Protein AF-A0AAE0AKY2-F1 (afdb_monomer_lite)

Organism: NCBI:txid43782

Sequence (396 aa):
MELRIKRWLISNRRGSVAIKDLEDRLVAVDKKLDKEGWLDSLRQDRQKIISELWTALRVEEHSWKQKSRVRWLVDSDRNTKKFHSVANGRQRTNFLGDLSFNASGLRINFYKSCVVKVSKRIRDREVNWAVAFRCVEASLPITYLGLPLGGRRCSKIFWKELVSRLENRLAPWKRIFLNKGGRLILIKSMMSSIPTYYMSNFQIPVGVAQKIESLQSGFLWGDGCEKRKVHPIKWATNKSLLAKSVWRFGNEDSTLWEMVICAKYGIPMKSYAGTGNVQLQLPFFFVKAVNRLFEVGMDSAQILGEGLHVVVGSGDRASFWNDLKVDSTPLKVVFPRIFVLAVKKTGPVQDFGRWTGSNWEWEVPLRRQLFDWEIQQWKSFQDCLDCIKIQGTIFD

Structure (mmCIF, N/CA/C/O backbone):
data_AF-A0AAE0AKY2-F1
#
_entry.id   AF-A0AAE0AKY2-F1
#
loop_
_atom_site.group_PDB
_atom_site.id
_atom_site.type_symbol
_atom_site.label_atom_id
_atom_site.label_alt_id
_atom_site.label_comp_id
_atom_site.label_asym_id
_atom_site.label_entity_id
_atom_site.label_seq_id
_atom_site.pdbx_PDB_ins_code
_atom_site.Cartn_x
_atom_site.Cartn_y
_atom_site.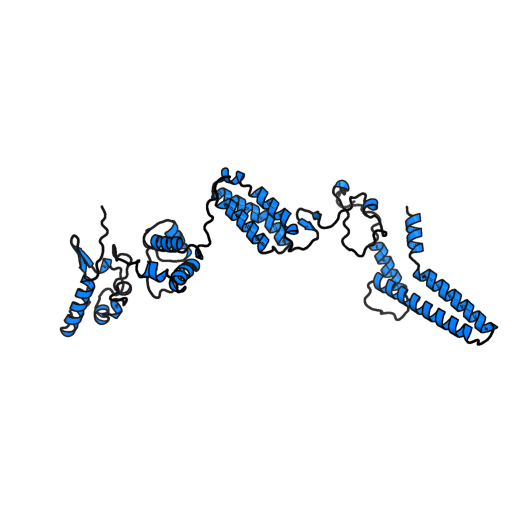Cartn_z
_atom_site.occupancy
_atom_site.B_iso_or_equiv
_atom_site.auth_seq_id
_atom_site.auth_comp_id
_atom_site.auth_asym_id
_atom_site.auth_atom_id
_atom_site.pdbx_PDB_model_num
ATOM 1 N N . MET A 1 1 ? 36.963 12.235 -46.422 1.00 35.62 1 MET A N 1
ATOM 2 C CA . MET A 1 1 ? 36.150 11.264 -45.643 1.00 35.62 1 MET A CA 1
ATOM 3 C C . MET A 1 1 ? 35.302 10.377 -46.560 1.00 35.62 1 MET A C 1
ATOM 5 O O . MET A 1 1 ? 35.342 9.160 -46.428 1.00 35.62 1 MET A O 1
ATOM 9 N N . GLU A 1 2 ? 34.652 10.968 -47.565 1.00 30.52 2 GLU A N 1
ATOM 10 C CA . GLU A 1 2 ? 33.839 10.291 -48.590 1.00 30.52 2 GLU A CA 1
ATOM 11 C C . GLU A 1 2 ? 34.562 9.147 -49.337 1.00 30.52 2 GLU A C 1
ATOM 13 O O . GLU A 1 2 ? 34.011 8.063 -49.521 1.00 30.52 2 GLU A O 1
ATOM 18 N N . LEU A 1 3 ? 35.839 9.339 -49.695 1.00 36.75 3 LEU A N 1
ATOM 19 C CA . LEU A 1 3 ? 36.629 8.353 -50.448 1.00 36.75 3 LEU A CA 1
ATOM 20 C C . LEU A 1 3 ? 36.975 7.084 -49.647 1.00 36.75 3 LEU A C 1
ATOM 22 O O . LEU A 1 3 ? 37.064 6.002 -50.225 1.00 36.75 3 LEU A O 1
ATOM 26 N N . ARG A 1 4 ? 37.141 7.179 -48.318 1.00 36.47 4 ARG A N 1
ATOM 27 C CA . ARG A 1 4 ? 37.442 6.011 -47.461 1.00 36.47 4 ARG A CA 1
ATOM 28 C C . ARG A 1 4 ? 36.192 5.176 -47.192 1.00 36.47 4 ARG A C 1
ATOM 30 O O . ARG A 1 4 ? 36.279 3.954 -47.181 1.00 36.47 4 ARG A O 1
ATOM 37 N N . ILE A 1 5 ? 35.035 5.826 -47.064 1.00 36.06 5 ILE A N 1
ATOM 38 C CA . ILE A 1 5 ? 33.728 5.169 -46.920 1.00 36.06 5 ILE A CA 1
ATOM 39 C C . ILE A 1 5 ? 33.343 4.481 -48.237 1.00 36.06 5 ILE A C 1
ATOM 41 O O . ILE A 1 5 ? 32.955 3.316 -48.210 1.00 36.06 5 ILE A O 1
ATOM 45 N N . LYS A 1 6 ? 33.548 5.140 -49.393 1.00 39.22 6 LYS A N 1
ATOM 46 C CA . LYS A 1 6 ? 33.361 4.524 -50.721 1.00 39.22 6 LYS A CA 1
ATOM 47 C C . LYS A 1 6 ? 34.271 3.302 -50.911 1.00 39.22 6 LYS A C 1
ATOM 49 O O . LYS A 1 6 ? 33.770 2.245 -51.280 1.00 39.22 6 LYS A O 1
ATOM 54 N N . ARG A 1 7 ? 35.568 3.390 -50.571 1.00 37.75 7 ARG A N 1
ATOM 55 C CA . ARG A 1 7 ? 36.494 2.234 -50.621 1.00 37.75 7 ARG A CA 1
ATOM 56 C C . ARG A 1 7 ? 36.077 1.091 -49.694 1.00 37.75 7 ARG A C 1
ATOM 58 O O . ARG A 1 7 ? 36.122 -0.060 -50.113 1.00 37.75 7 ARG A O 1
ATOM 65 N N . TRP A 1 8 ? 35.636 1.390 -48.471 1.00 41.56 8 TRP A N 1
ATOM 66 C CA . TRP A 1 8 ? 35.174 0.368 -47.527 1.00 41.56 8 TRP A CA 1
ATOM 67 C C . TRP A 1 8 ? 33.917 -0.352 -48.038 1.00 41.56 8 TRP A C 1
ATOM 69 O O . TRP A 1 8 ? 33.875 -1.581 -48.047 1.00 41.56 8 TRP A O 1
ATOM 79 N N . LEU A 1 9 ? 32.939 0.391 -48.567 1.00 42.28 9 LEU A N 1
ATOM 80 C CA . LEU A 1 9 ? 31.719 -0.174 -49.154 1.00 42.28 9 LEU A CA 1
ATOM 81 C C . LEU A 1 9 ? 32.006 -1.045 -50.384 1.00 42.28 9 LEU A C 1
ATOM 83 O O . LEU A 1 9 ? 31.387 -2.094 -50.536 1.00 42.28 9 LEU A O 1
ATOM 87 N N . ILE A 1 10 ? 32.955 -0.638 -51.232 1.00 46.75 10 ILE A N 1
ATOM 88 C CA . ILE A 1 10 ? 33.422 -1.427 -52.382 1.00 46.75 10 ILE A CA 1
ATOM 89 C C . ILE A 1 10 ? 34.098 -2.717 -51.895 1.00 46.75 10 ILE A C 1
ATOM 91 O O . ILE A 1 10 ? 33.780 -3.797 -52.382 1.00 46.75 10 ILE A O 1
ATOM 95 N N . SER A 1 11 ? 34.942 -2.634 -50.862 1.00 40.38 11 SER A N 1
ATOM 96 C CA . SER A 1 11 ? 35.649 -3.793 -50.297 1.00 40.38 11 SER A CA 1
ATOM 97 C C . SER A 1 11 ? 34.751 -4.788 -49.545 1.00 40.38 11 SER A C 1
ATOM 99 O O . SER A 1 11 ? 35.146 -5.939 -49.361 1.00 40.38 11 SER A O 1
ATOM 101 N N . ASN A 1 12 ? 33.548 -4.360 -49.135 1.00 44.22 12 ASN A N 1
ATOM 102 C CA . ASN A 1 12 ? 32.533 -5.181 -48.466 1.00 44.22 12 ASN A CA 1
ATOM 103 C C . ASN A 1 12 ? 31.443 -5.713 -49.427 1.00 44.22 12 ASN A C 1
ATOM 105 O O . ASN A 1 12 ? 30.582 -6.479 -48.995 1.00 44.22 12 ASN A O 1
ATOM 109 N N . ARG A 1 13 ? 31.490 -5.390 -50.733 1.00 51.28 13 ARG A N 1
ATOM 110 C CA . ARG A 1 13 ? 30.703 -6.055 -51.800 1.00 51.28 13 ARG A CA 1
ATOM 111 C C . ARG A 1 13 ? 31.338 -7.387 -52.239 1.00 51.28 13 ARG A C 1
ATOM 113 O O . ARG A 1 13 ? 31.348 -7.718 -53.420 1.00 51.28 13 ARG A O 1
ATOM 120 N N . ARG A 1 14 ? 31.900 -8.162 -51.305 1.00 49.19 14 ARG A N 1
ATOM 121 C CA . ARG A 1 14 ? 32.676 -9.373 -51.639 1.00 49.19 14 ARG A CA 1
ATOM 122 C C . ARG A 1 14 ? 31.870 -10.471 -52.344 1.00 49.19 14 ARG A C 1
ATOM 124 O O . ARG A 1 14 ? 32.483 -11.285 -53.015 1.00 49.19 14 ARG A O 1
ATOM 131 N N . GLY A 1 15 ? 30.537 -10.474 -52.234 1.00 56.72 15 GLY A N 1
ATOM 132 C CA . GLY A 1 15 ? 29.675 -11.457 -52.908 1.00 56.72 15 GLY A CA 1
ATOM 133 C C . GLY A 1 15 ? 29.788 -11.392 -54.433 1.00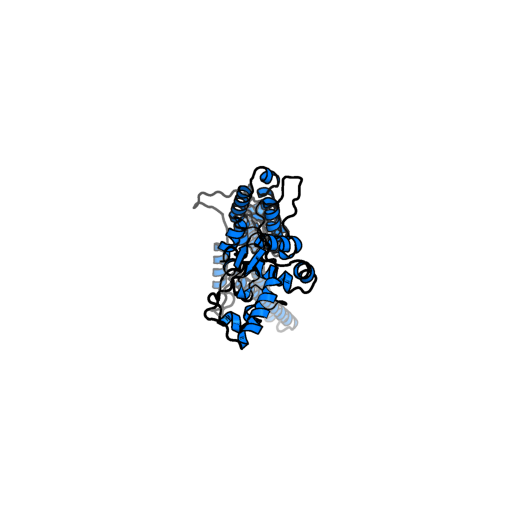 56.72 15 GLY A C 1
ATOM 134 O O . GLY A 1 15 ? 30.240 -12.343 -55.055 1.00 56.72 15 GLY A O 1
ATOM 135 N N . SER A 1 16 ? 29.480 -10.235 -55.021 1.00 60.84 16 SER A N 1
ATOM 136 C CA . SER A 1 16 ? 29.439 -10.063 -56.481 1.00 60.84 16 SER A CA 1
ATOM 137 C C . SER A 1 16 ? 30.802 -10.221 -57.176 1.00 60.84 16 SER A C 1
ATOM 139 O O . SER A 1 16 ? 30.850 -10.713 -58.297 1.00 60.84 16 SER A O 1
ATOM 141 N N . VAL A 1 17 ? 31.913 -9.853 -56.522 1.00 65.12 17 VAL A N 1
ATOM 142 C CA . VAL A 1 17 ? 33.264 -10.028 -57.098 1.00 65.12 17 VAL A CA 1
ATOM 143 C C . VAL A 1 17 ? 33.689 -11.500 -57.084 1.00 65.12 17 VAL A C 1
ATOM 145 O O . VAL A 1 17 ? 34.243 -11.971 -58.069 1.00 65.12 17 VAL A O 1
ATOM 148 N N . ALA A 1 18 ? 33.395 -12.233 -56.004 1.00 70.88 18 ALA A N 1
ATOM 149 C CA . ALA A 1 18 ? 33.703 -13.660 -55.909 1.00 70.88 18 ALA A CA 1
ATOM 150 C C . ALA A 1 18 ? 32.833 -14.513 -56.848 1.00 70.88 18 ALA A C 1
ATOM 152 O O . ALA A 1 18 ? 33.316 -15.487 -57.408 1.00 70.88 18 ALA A O 1
ATOM 153 N N . ILE A 1 19 ? 31.566 -14.134 -57.053 1.00 78.94 19 ILE A N 1
ATOM 154 C CA . ILE A 1 19 ? 30.672 -14.797 -58.015 1.00 78.94 19 ILE A CA 1
ATOM 155 C C . ILE A 1 19 ? 31.187 -14.606 -59.442 1.00 78.94 19 ILE A C 1
ATOM 157 O O . ILE A 1 19 ? 31.292 -15.582 -60.174 1.00 78.94 19 ILE A O 1
ATOM 161 N N . LYS A 1 20 ? 31.591 -13.382 -59.803 1.00 81.19 20 LYS A N 1
ATOM 162 C CA . LYS A 1 20 ? 32.143 -13.093 -61.129 1.00 81.19 20 LYS A CA 1
ATOM 163 C C . LYS A 1 20 ? 33.451 -13.848 -61.402 1.00 81.19 20 LYS A C 1
ATOM 165 O O . LYS A 1 20 ? 33.611 -14.407 -62.476 1.00 81.19 20 LYS A O 1
ATOM 170 N N . ASP A 1 21 ? 34.341 -13.936 -60.412 1.00 84.44 21 ASP A N 1
ATOM 171 C CA . ASP A 1 21 ? 35.564 -14.752 -60.507 1.00 84.44 21 ASP A CA 1
ATOM 172 C C . ASP A 1 21 ? 35.253 -16.246 -60.728 1.00 84.44 21 ASP A C 1
ATOM 174 O O . ASP A 1 21 ? 35.879 -16.903 -61.559 1.00 84.44 21 ASP A O 1
ATOM 178 N N . LEU A 1 22 ? 34.245 -16.788 -60.034 1.00 85.88 22 LEU A N 1
ATOM 179 C CA . LEU A 1 22 ? 33.801 -18.174 -60.215 1.00 85.88 22 LEU A CA 1
ATOM 180 C C . LEU A 1 22 ? 33.142 -18.413 -61.585 1.00 85.88 22 LEU A C 1
ATOM 182 O O . LEU A 1 22 ? 33.366 -19.466 -62.180 1.00 85.88 22 LEU A O 1
ATOM 186 N N . GLU A 1 23 ? 32.375 -17.451 -62.104 1.00 88.00 23 GLU A N 1
ATOM 187 C CA . GLU A 1 23 ? 31.813 -17.484 -63.464 1.00 88.00 23 GLU A CA 1
ATOM 188 C C . GLU A 1 23 ? 32.920 -17.464 -64.527 1.00 88.00 23 GLU A C 1
ATOM 190 O O . GLU A 1 23 ? 32.924 -18.303 -65.429 1.00 88.00 23 GLU A O 1
ATOM 195 N N . ASP A 1 24 ? 33.901 -16.569 -64.387 1.00 90.12 24 ASP A N 1
ATOM 196 C CA . ASP A 1 24 ? 35.037 -16.461 -65.306 1.00 90.12 24 ASP A CA 1
ATOM 197 C C . ASP A 1 24 ? 35.876 -17.756 -65.306 1.00 90.12 24 ASP A C 1
ATOM 199 O O . ASP A 1 24 ? 36.286 -18.252 -66.363 1.00 90.12 24 ASP A O 1
ATOM 203 N N . ARG A 1 25 ? 36.075 -18.367 -64.129 1.00 89.19 25 ARG A N 1
ATOM 204 C CA . ARG A 1 25 ? 36.740 -19.673 -63.983 1.00 89.19 25 ARG A CA 1
ATOM 205 C C . ARG A 1 25 ? 35.939 -20.812 -64.611 1.00 89.19 25 ARG A C 1
ATOM 207 O O . ARG A 1 25 ? 36.544 -21.689 -65.225 1.00 89.19 25 ARG A O 1
ATOM 214 N N . LEU A 1 26 ? 34.611 -20.803 -64.492 1.00 89.94 26 LEU A N 1
ATOM 215 C CA . LEU A 1 26 ? 33.745 -21.802 -65.122 1.00 89.94 26 LEU A CA 1
ATOM 216 C C . LEU A 1 26 ? 33.853 -21.735 -66.652 1.00 89.94 26 LEU A C 1
ATOM 218 O O . LEU A 1 26 ? 34.103 -22.755 -67.289 1.00 89.94 26 LEU A O 1
ATOM 222 N N . VAL A 1 27 ? 33.783 -20.529 -67.225 1.00 91.00 27 VAL A N 1
ATOM 223 C CA . VAL A 1 27 ? 33.948 -20.299 -68.671 1.00 91.00 27 VAL A CA 1
ATOM 224 C C . VAL A 1 27 ? 35.323 -20.761 -69.160 1.00 91.00 27 VAL A C 1
ATOM 226 O O . VAL A 1 27 ? 35.445 -21.312 -70.254 1.00 91.00 27 VAL A O 1
ATOM 229 N N . ALA A 1 28 ? 36.375 -20.547 -68.368 1.00 89.50 28 ALA A N 1
ATOM 230 C CA . ALA A 1 28 ? 37.716 -21.007 -68.714 1.00 89.50 28 ALA A CA 1
ATOM 231 C C . ALA A 1 28 ? 37.823 -22.541 -68.746 1.00 89.50 28 ALA A C 1
ATOM 233 O O . ALA A 1 28 ? 38.512 -23.076 -69.615 1.00 89.50 28 ALA A O 1
ATOM 234 N N . VAL A 1 29 ? 37.151 -23.246 -67.830 1.00 87.94 29 VAL A N 1
ATOM 235 C CA . VAL A 1 29 ? 37.118 -24.718 -67.799 1.00 87.94 29 VAL A CA 1
ATOM 236 C C . VAL A 1 29 ? 36.253 -25.283 -68.926 1.00 87.94 29 VAL A C 1
ATOM 238 O O . VAL A 1 29 ? 36.683 -26.225 -69.587 1.00 87.94 29 VAL A O 1
ATOM 241 N N . ASP A 1 30 ? 35.102 -24.674 -69.219 1.00 86.50 30 ASP A N 1
ATOM 242 C CA . ASP A 1 30 ? 34.243 -25.075 -70.343 1.00 86.50 30 ASP A CA 1
ATOM 243 C C . ASP A 1 30 ? 34.987 -24.944 -71.685 1.00 86.50 30 ASP A C 1
ATOM 245 O O . ASP A 1 30 ? 35.032 -25.887 -72.470 1.00 86.50 30 ASP A O 1
ATOM 249 N N . LYS A 1 31 ? 35.723 -23.843 -71.894 1.00 88.62 31 LYS A N 1
ATOM 250 C CA . LYS A 1 31 ? 36.578 -23.666 -73.084 1.00 88.62 31 LYS A CA 1
ATOM 251 C C . LYS A 1 31 ? 37.710 -24.690 -73.198 1.00 88.62 31 LYS A C 1
ATOM 253 O O . LYS A 1 31 ? 38.197 -24.923 -74.303 1.00 88.62 31 LYS A O 1
ATOM 258 N N . LYS A 1 32 ? 38.197 -25.235 -72.079 1.00 86.00 32 LYS A N 1
ATOM 259 C CA . LYS A 1 32 ? 39.206 -26.308 -72.085 1.00 86.00 32 LYS A CA 1
ATOM 260 C C . LYS A 1 32 ? 38.573 -27.650 -72.432 1.00 86.00 32 LYS A C 1
ATOM 262 O O . LYS A 1 32 ? 39.138 -28.368 -73.248 1.00 86.00 32 LYS A O 1
ATOM 267 N N . LEU A 1 33 ? 37.387 -27.942 -71.894 1.00 82.50 33 LEU A N 1
ATOM 268 C CA . LEU A 1 33 ? 36.606 -29.134 -72.242 1.00 82.50 33 LEU A CA 1
ATOM 269 C C . LEU A 1 33 ? 36.275 -29.189 -73.739 1.00 82.50 33 LEU A C 1
ATOM 271 O O . LEU A 1 33 ? 36.423 -30.245 -74.349 1.00 82.50 33 LEU A O 1
ATOM 275 N N . ASP A 1 34 ? 35.922 -28.051 -74.343 1.00 82.69 34 ASP A N 1
ATOM 276 C CA . ASP A 1 34 ? 35.645 -27.962 -75.784 1.00 82.69 34 ASP A CA 1
ATOM 277 C C . ASP A 1 34 ? 36.882 -28.253 -76.658 1.00 82.69 34 ASP A C 1
ATOM 279 O O . ASP A 1 34 ? 36.743 -28.677 -77.804 1.00 82.69 34 ASP A O 1
ATOM 283 N N . LYS A 1 35 ? 38.098 -28.024 -76.137 1.00 83.81 35 LYS A N 1
ATOM 284 C CA . LYS A 1 35 ? 39.366 -28.193 -76.873 1.00 83.81 35 LYS A CA 1
ATOM 285 C C . LYS A 1 35 ? 40.041 -29.543 -76.643 1.00 83.81 35 LYS A C 1
ATOM 287 O O . LYS A 1 35 ? 40.557 -30.130 -77.586 1.00 83.81 35 LYS A O 1
ATOM 292 N N . GLU A 1 36 ? 40.098 -29.994 -75.394 1.00 79.75 36 GLU A N 1
ATOM 293 C CA . GLU A 1 36 ? 40.864 -31.174 -74.960 1.00 79.75 36 GLU A CA 1
ATOM 294 C C . GLU A 1 36 ? 39.986 -32.433 -74.856 1.00 79.75 36 GLU A C 1
ATOM 296 O O . GLU A 1 36 ? 40.494 -33.539 -74.674 1.00 79.75 36 GLU A O 1
ATOM 301 N N . GLY A 1 37 ? 38.667 -32.285 -75.013 1.00 71.25 37 GLY A N 1
ATOM 302 C CA . GLY A 1 37 ? 37.711 -33.378 -74.913 1.00 71.25 37 GLY A CA 1
ATOM 303 C C . GLY A 1 37 ? 37.439 -33.810 -73.470 1.00 71.25 37 GLY A C 1
ATOM 304 O O . GLY A 1 37 ? 37.811 -33.164 -72.490 1.00 71.25 37 GLY A O 1
ATOM 305 N N . TRP A 1 38 ? 36.713 -34.917 -73.330 1.00 65.81 38 TRP A N 1
ATOM 306 C CA . TRP A 1 38 ? 36.132 -35.352 -72.061 1.00 65.81 38 TRP A CA 1
ATOM 307 C C . TRP A 1 38 ? 37.152 -36.031 -71.121 1.00 65.81 38 TRP A C 1
ATOM 309 O O . TRP A 1 38 ? 37.115 -37.246 -70.946 1.00 65.81 38 TRP A O 1
ATOM 319 N N . LEU A 1 39 ? 38.016 -35.249 -70.462 1.00 80.62 39 LEU A N 1
ATOM 320 C CA . LEU A 1 39 ? 38.848 -35.718 -69.341 1.00 80.62 39 LEU A CA 1
ATOM 321 C C . LEU A 1 39 ? 38.103 -35.671 -67.995 1.00 80.62 39 LEU A C 1
ATOM 323 O O . LEU A 1 39 ? 37.476 -34.668 -67.647 1.00 80.62 39 LEU A O 1
ATOM 327 N N . ASP A 1 40 ? 38.243 -36.726 -67.185 1.00 78.12 40 ASP A N 1
ATOM 328 C CA . ASP A 1 40 ? 37.584 -36.840 -65.874 1.00 78.12 40 ASP A CA 1
ATOM 329 C C . ASP A 1 40 ? 38.059 -35.802 -64.843 1.00 78.12 40 ASP A C 1
ATOM 331 O O . ASP A 1 40 ? 37.266 -35.352 -64.014 1.00 78.12 40 ASP A O 1
ATOM 335 N N . SER A 1 41 ? 39.315 -35.352 -64.918 1.00 80.81 41 SER A N 1
ATOM 336 C CA . SER A 1 41 ? 39.847 -34.292 -64.048 1.00 80.81 41 SER A CA 1
ATOM 337 C C . SER A 1 41 ? 39.146 -32.948 -64.282 1.00 80.81 41 SER A C 1
ATOM 339 O O . SER A 1 41 ? 38.691 -32.308 -63.335 1.00 80.81 41 SER A O 1
ATOM 341 N N . LEU A 1 42 ? 38.959 -32.559 -65.548 1.00 81.38 42 LEU A N 1
ATOM 342 C CA . LEU A 1 42 ? 38.259 -31.326 -65.920 1.00 81.38 42 LEU A CA 1
ATOM 343 C C . LEU A 1 42 ? 36.774 -31.367 -65.527 1.00 81.38 42 LEU A C 1
ATOM 345 O O . LEU A 1 42 ? 36.212 -30.342 -65.138 1.00 81.38 42 LEU A O 1
ATOM 349 N N . ARG A 1 43 ? 36.137 -32.549 -65.558 1.00 80.38 43 ARG A N 1
ATOM 350 C CA . ARG A 1 43 ? 34.761 -32.735 -65.057 1.00 80.38 43 ARG A CA 1
ATOM 351 C C . ARG A 1 43 ? 34.668 -32.488 -63.553 1.00 80.38 43 ARG A C 1
ATOM 353 O O . ARG A 1 43 ? 33.738 -31.816 -63.106 1.00 80.38 43 ARG A O 1
ATOM 360 N N . GLN A 1 44 ? 35.613 -33.022 -62.780 1.00 85.56 44 GLN A N 1
ATOM 361 C CA . GLN A 1 44 ? 35.651 -32.839 -61.327 1.00 85.56 44 GLN A CA 1
ATOM 362 C C . GLN A 1 44 ? 35.871 -31.367 -60.958 1.00 85.56 44 GLN A C 1
ATOM 364 O O . GLN A 1 44 ? 35.149 -30.836 -60.110 1.00 85.56 44 GLN A O 1
ATOM 369 N N . ASP A 1 45 ? 36.780 -30.681 -61.653 1.00 85.94 45 ASP A N 1
ATOM 370 C CA . ASP A 1 45 ? 37.027 -29.250 -61.458 1.00 85.94 45 ASP A CA 1
ATOM 371 C C . ASP A 1 45 ? 35.805 -28.400 -61.818 1.00 85.94 45 ASP A C 1
ATOM 373 O O . ASP A 1 45 ? 35.399 -27.529 -61.043 1.00 85.94 45 ASP A O 1
ATOM 377 N N . ARG A 1 46 ? 35.151 -28.696 -62.947 1.00 88.12 46 ARG A N 1
ATOM 378 C CA . ARG A 1 46 ? 33.902 -28.039 -63.348 1.00 88.12 46 ARG A CA 1
ATOM 379 C C . ARG A 1 46 ? 32.810 -28.225 -62.297 1.00 88.12 46 ARG A C 1
ATOM 381 O O . ARG A 1 46 ? 32.162 -27.257 -61.902 1.00 88.12 46 ARG A O 1
ATOM 388 N N . GLN A 1 47 ? 32.619 -29.451 -61.810 1.00 87.75 47 GLN A N 1
ATOM 389 C CA . GLN A 1 47 ? 31.602 -29.760 -60.804 1.00 87.75 47 GLN A CA 1
ATOM 390 C C . GLN A 1 47 ? 31.868 -29.022 -59.487 1.00 87.75 47 GLN A C 1
ATOM 392 O O . GLN A 1 47 ? 30.938 -28.506 -58.859 1.00 87.75 47 GLN A O 1
ATOM 397 N N . LYS A 1 48 ? 33.141 -28.917 -59.097 1.00 89.50 48 LYS A N 1
ATOM 398 C CA . LYS A 1 48 ? 33.565 -28.172 -57.915 1.00 89.50 48 LYS A CA 1
ATOM 399 C C . LYS A 1 48 ? 33.270 -26.679 -58.062 1.00 89.50 48 LYS A C 1
ATOM 401 O O . LYS A 1 48 ? 32.598 -26.123 -57.195 1.00 89.50 48 LYS A O 1
ATOM 406 N N . ILE A 1 49 ? 33.660 -26.057 -59.176 1.00 88.25 49 ILE A N 1
ATOM 407 C CA . ILE A 1 49 ? 33.389 -24.634 -59.447 1.00 88.25 49 ILE A CA 1
ATOM 408 C C . ILE A 1 49 ? 31.883 -24.353 -59.468 1.00 88.25 49 ILE A C 1
ATOM 410 O O . ILE A 1 49 ? 31.431 -23.392 -58.849 1.00 88.25 49 ILE A O 1
ATOM 414 N N . ILE A 1 50 ? 31.086 -25.215 -60.105 1.00 87.75 50 ILE A N 1
ATOM 415 C CA . ILE A 1 50 ? 29.622 -25.093 -60.116 1.00 87.75 50 ILE A CA 1
ATOM 416 C C . ILE A 1 50 ? 29.070 -25.138 -58.686 1.00 87.75 50 ILE A C 1
ATOM 418 O O . ILE A 1 50 ? 28.245 -24.302 -58.321 1.00 87.75 50 ILE A O 1
ATOM 422 N N . SER A 1 51 ? 29.532 -26.068 -57.846 1.00 85.56 51 SER A N 1
ATOM 423 C CA . SER A 1 51 ? 29.082 -26.154 -56.450 1.00 85.56 51 SER A CA 1
ATOM 424 C C . SER A 1 51 ? 29.445 -24.908 -55.623 1.00 85.56 51 SER A C 1
ATOM 426 O O . SER A 1 51 ? 28.616 -24.395 -54.864 1.00 85.56 51 SER A O 1
ATOM 428 N N . GLU A 1 52 ? 30.647 -24.361 -55.819 1.00 83.12 52 GLU A N 1
ATOM 429 C CA . GLU A 1 52 ? 31.111 -23.121 -55.188 1.00 83.12 52 GLU A CA 1
ATOM 430 C C . GLU A 1 52 ? 30.286 -21.916 -55.670 1.00 83.12 52 GLU A C 1
ATOM 432 O O . GLU A 1 52 ? 29.873 -21.078 -54.867 1.00 83.12 52 GLU A O 1
ATOM 437 N N . LEU A 1 53 ? 29.938 -21.874 -56.956 1.00 84.44 53 LEU A N 1
ATOM 438 C CA . LEU A 1 53 ? 29.100 -20.829 -57.537 1.00 84.44 53 LEU A CA 1
ATOM 439 C C . LEU A 1 53 ? 27.669 -20.869 -56.976 1.00 84.44 53 LEU A C 1
ATOM 441 O O . LEU A 1 53 ? 27.149 -19.843 -56.537 1.00 84.44 53 LEU A O 1
ATOM 445 N N . TRP A 1 54 ? 27.041 -22.050 -56.906 1.00 80.94 54 TRP A N 1
ATOM 446 C CA . TRP A 1 54 ? 25.700 -22.206 -56.324 1.00 80.94 54 TRP A CA 1
ATOM 447 C C . TRP A 1 54 ? 25.643 -21.777 -54.858 1.00 80.94 54 TRP A C 1
ATOM 449 O O . TRP A 1 54 ? 24.669 -21.151 -54.429 1.00 80.94 54 TRP A O 1
ATOM 459 N N . THR A 1 55 ? 26.672 -22.109 -54.076 1.00 78.12 55 THR A N 1
ATOM 460 C CA . THR A 1 55 ? 26.738 -21.713 -52.663 1.00 78.12 55 THR A CA 1
ATOM 461 C C . THR A 1 55 ? 26.935 -20.204 -52.517 1.00 78.12 55 THR A C 1
ATOM 463 O O . THR A 1 55 ? 26.215 -19.581 -51.732 1.00 78.12 55 THR A O 1
ATOM 466 N N . ALA A 1 56 ? 27.815 -19.593 -53.315 1.00 77.75 56 ALA A N 1
ATOM 467 C CA . ALA A 1 56 ? 28.033 -18.147 -53.326 1.00 77.75 56 ALA A CA 1
ATOM 468 C C . ALA A 1 56 ? 26.765 -17.366 -53.725 1.00 77.75 56 ALA A C 1
ATOM 470 O O . ALA A 1 56 ? 26.363 -16.439 -53.012 1.00 77.75 56 ALA A O 1
ATOM 471 N N . LEU A 1 57 ? 26.081 -17.790 -54.794 1.00 75.50 57 LEU A N 1
ATOM 472 C CA . LEU A 1 57 ? 24.820 -17.196 -55.255 1.00 75.50 57 LEU A CA 1
ATOM 473 C C . LEU A 1 57 ? 23.715 -17.299 -54.195 1.00 75.50 57 LEU A C 1
ATOM 475 O O . LEU A 1 57 ? 23.016 -16.321 -53.927 1.00 75.50 57 LEU A O 1
ATOM 479 N N . ARG A 1 58 ? 23.586 -18.451 -53.523 1.00 72.75 58 ARG A N 1
ATOM 480 C CA . ARG A 1 58 ? 22.582 -18.661 -52.465 1.00 72.75 58 ARG A CA 1
ATOM 481 C C . ARG A 1 58 ? 22.835 -17.780 -51.236 1.00 72.75 58 ARG A C 1
ATOM 483 O O . ARG A 1 58 ? 21.888 -17.281 -50.624 1.00 72.75 58 ARG A O 1
ATOM 490 N N . VAL A 1 59 ? 24.098 -17.568 -50.862 1.00 70.31 59 VAL A N 1
ATOM 491 C CA . VAL A 1 59 ? 24.469 -16.659 -49.763 1.00 70.31 59 VAL A CA 1
ATOM 492 C C . VAL A 1 59 ? 24.136 -15.209 -50.118 1.00 70.31 59 VAL A C 1
ATOM 494 O O . VAL A 1 59 ? 23.601 -14.474 -49.279 1.00 70.31 59 VAL A O 1
ATOM 497 N N . GLU A 1 60 ? 24.410 -14.792 -51.354 1.00 72.75 60 GLU A N 1
ATOM 498 C CA . GLU A 1 60 ? 24.068 -13.451 -51.826 1.00 72.75 60 GLU A CA 1
ATOM 499 C C . GLU A 1 60 ? 22.548 -13.233 -51.853 1.00 72.75 60 GLU A C 1
ATOM 501 O O . GLU A 1 60 ? 22.058 -12.237 -51.311 1.00 72.75 60 GLU A O 1
ATOM 506 N N . GLU A 1 61 ? 21.789 -14.202 -52.363 1.00 70.00 61 GLU A N 1
ATOM 507 C CA . GLU A 1 61 ? 20.324 -14.186 -52.366 1.00 70.00 61 GLU A CA 1
ATOM 508 C C . GLU A 1 61 ? 19.753 -14.044 -50.944 1.00 70.00 61 GLU A C 1
ATOM 510 O O . GLU A 1 61 ? 18.926 -13.165 -50.672 1.00 70.00 61 GLU A O 1
ATOM 515 N N . HIS A 1 62 ? 20.245 -14.844 -49.992 1.00 66.50 62 HIS A N 1
ATOM 516 C CA . HIS A 1 62 ? 19.854 -14.732 -48.586 1.00 66.50 62 HIS A CA 1
ATOM 517 C C . HIS A 1 62 ? 20.170 -13.352 -47.997 1.00 66.50 62 HIS A C 1
ATOM 519 O O . HIS A 1 62 ? 19.357 -12.805 -47.242 1.00 66.50 62 HIS A O 1
ATOM 525 N N . SER A 1 63 ? 21.314 -12.760 -48.355 1.00 68.50 63 SER A N 1
ATOM 526 C CA . SER A 1 63 ? 21.686 -11.407 -47.931 1.00 68.50 63 SER A CA 1
ATOM 527 C C . SER A 1 63 ? 20.686 -10.363 -48.441 1.00 68.50 63 SER A C 1
ATOM 529 O O . SER A 1 63 ? 20.232 -9.510 -47.672 1.00 68.50 63 SER A O 1
ATOM 531 N N . TRP A 1 64 ? 20.293 -10.437 -49.716 1.00 65.69 64 TRP A N 1
ATOM 532 C CA . TRP A 1 64 ? 19.329 -9.510 -50.321 1.00 65.69 64 TRP A CA 1
ATOM 533 C C . TRP A 1 64 ? 17.908 -9.692 -49.783 1.00 65.69 64 TRP A C 1
ATOM 535 O O . TRP A 1 64 ? 17.217 -8.704 -49.505 1.00 65.69 64 TRP A O 1
ATOM 545 N N . LYS A 1 65 ? 17.488 -10.933 -49.522 1.00 66.81 65 LYS A N 1
ATOM 546 C CA . LYS A 1 65 ? 16.220 -11.237 -48.844 1.00 66.81 65 LYS A CA 1
ATOM 547 C C . LYS A 1 65 ? 16.174 -10.637 -47.436 1.00 66.81 65 LYS A C 1
ATOM 549 O O . LYS A 1 65 ? 15.201 -9.975 -47.071 1.00 66.81 65 LYS A O 1
ATOM 554 N N . GLN A 1 66 ? 17.243 -10.795 -46.653 1.00 66.19 66 GLN A N 1
ATOM 555 C CA . GLN A 1 66 ? 17.333 -10.200 -45.316 1.00 66.19 66 GLN A CA 1
ATOM 556 C C . GLN A 1 66 ? 17.292 -8.666 -45.361 1.00 66.19 66 GLN A C 1
ATOM 558 O O . GLN A 1 66 ? 16.549 -8.051 -44.594 1.00 66.19 66 GLN A O 1
ATOM 563 N N . LYS A 1 67 ? 18.042 -8.039 -46.276 1.00 66.88 67 LYS A N 1
ATOM 564 C CA . LYS A 1 67 ? 18.106 -6.572 -46.418 1.00 66.88 67 LYS A CA 1
ATOM 565 C C . LYS A 1 67 ? 16.778 -5.960 -46.876 1.00 66.88 67 LYS A C 1
ATOM 567 O O . LYS A 1 67 ? 16.368 -4.913 -46.371 1.00 66.88 67 LYS A O 1
ATOM 572 N N . SER A 1 68 ? 16.070 -6.617 -47.792 1.00 67.50 68 SER A N 1
ATOM 573 C CA . SER A 1 68 ? 14.769 -6.149 -48.285 1.00 67.50 68 SER A CA 1
ATOM 574 C C . SER A 1 68 ? 13.620 -6.380 -47.290 1.00 67.50 68 SER A C 1
ATOM 576 O O . SER A 1 68 ? 12.652 -5.623 -47.303 1.00 67.50 68 SER A O 1
ATOM 578 N N . ARG A 1 69 ? 13.716 -7.366 -46.378 1.00 68.25 69 ARG A N 1
ATOM 579 C CA . ARG A 1 69 ? 12.663 -7.804 -45.420 1.00 68.25 69 ARG A CA 1
ATOM 580 C C . ARG A 1 69 ? 11.286 -8.037 -46.066 1.00 68.25 69 ARG A C 1
ATOM 582 O O . ARG A 1 69 ? 10.263 -7.863 -45.407 1.00 68.25 69 ARG A O 1
ATOM 589 N N . VAL A 1 70 ? 11.251 -8.385 -47.349 1.00 66.00 70 VAL A N 1
ATOM 590 C CA . VAL A 1 70 ? 10.015 -8.728 -48.064 1.00 66.00 70 VAL A CA 1
ATOM 591 C C . VAL A 1 70 ? 9.686 -10.196 -47.783 1.00 66.00 70 VAL A C 1
ATOM 593 O O . VAL A 1 70 ? 10.566 -11.055 -47.823 1.00 66.00 70 VAL A O 1
ATOM 596 N N . ARG A 1 71 ? 8.425 -10.474 -47.428 1.00 54.88 71 ARG A N 1
ATOM 597 C CA . ARG A 1 71 ? 7.990 -11.771 -46.879 1.00 54.88 71 ARG A CA 1
ATOM 598 C C . ARG A 1 71 ? 7.675 -12.827 -47.948 1.00 54.88 71 ARG A C 1
ATOM 600 O O . ARG A 1 71 ? 7.695 -14.004 -47.610 1.00 54.88 71 ARG A O 1
ATOM 607 N N . TRP A 1 72 ? 7.410 -12.424 -49.194 1.00 54.88 72 TRP A N 1
ATOM 608 C CA . TRP A 1 72 ? 6.937 -13.309 -50.2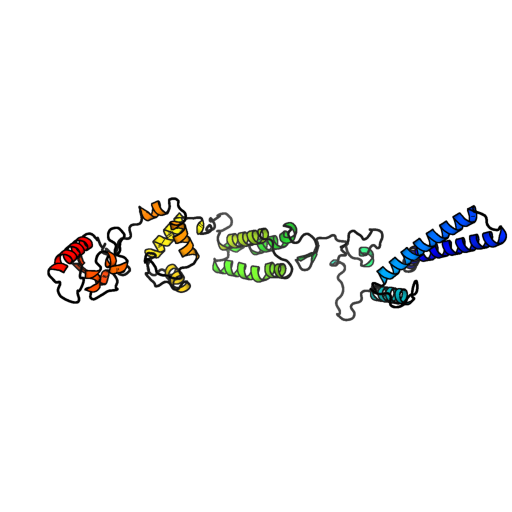67 1.00 54.88 72 TRP A CA 1
ATOM 609 C C . TRP A 1 72 ? 7.586 -13.017 -51.627 1.00 54.88 72 TRP A C 1
ATOM 611 O O . TRP A 1 72 ? 7.849 -11.862 -51.967 1.00 54.88 72 TRP A O 1
ATOM 621 N N . LEU A 1 73 ? 7.830 -14.091 -52.380 1.00 50.56 73 LEU A N 1
ATOM 622 C CA . LEU A 1 73 ? 8.362 -14.110 -53.741 1.00 50.56 73 LEU A CA 1
ATOM 623 C C . LEU A 1 73 ? 7.151 -14.173 -54.687 1.00 50.56 73 LEU A C 1
ATOM 625 O O . LEU A 1 73 ? 6.576 -15.238 -54.864 1.00 50.56 73 LEU A O 1
ATOM 629 N N . VAL A 1 74 ? 6.678 -13.030 -55.187 1.00 50.53 74 VAL A N 1
ATOM 630 C CA . VAL A 1 74 ? 5.535 -13.004 -56.131 1.00 50.53 74 VAL A CA 1
ATOM 631 C C . VAL A 1 74 ? 6.005 -13.188 -57.580 1.00 50.53 74 VAL A C 1
ATOM 633 O O . VAL A 1 74 ? 5.227 -13.623 -58.414 1.00 50.53 74 VAL A O 1
ATOM 636 N N . ASP A 1 75 ? 7.294 -12.971 -57.855 1.00 49.16 75 ASP A N 1
ATOM 637 C CA . ASP A 1 75 ? 7.883 -13.132 -59.184 1.00 49.16 75 ASP A CA 1
ATOM 638 C C . ASP A 1 75 ? 9.012 -14.169 -59.102 1.00 49.16 75 ASP A C 1
ATOM 640 O O . ASP A 1 75 ? 9.980 -13.988 -58.356 1.00 49.16 75 ASP A O 1
ATOM 644 N N . SER A 1 76 ? 8.849 -15.277 -59.825 1.00 49.25 76 SER A N 1
ATOM 645 C CA . SER A 1 76 ? 9.709 -16.469 -59.814 1.00 49.25 76 SER A CA 1
ATOM 646 C C . SER A 1 76 ? 11.050 -16.276 -60.529 1.00 49.25 76 SER A C 1
ATOM 648 O O . SER A 1 76 ? 11.430 -17.123 -61.332 1.00 49.25 76 SER A O 1
ATOM 650 N N . ASP A 1 77 ? 11.783 -15.196 -60.246 1.00 51.72 77 ASP A N 1
ATOM 651 C CA . ASP A 1 77 ? 13.106 -15.006 -60.845 1.00 51.72 77 ASP A CA 1
ATOM 652 C C . ASP A 1 77 ? 14.216 -14.686 -59.837 1.00 51.72 77 ASP A C 1
ATOM 654 O O . ASP A 1 77 ? 14.040 -13.953 -58.852 1.00 51.72 77 ASP A O 1
ATOM 658 N N . ARG A 1 78 ? 15.382 -15.290 -60.084 1.00 53.09 78 ARG A N 1
ATOM 659 C CA . ARG A 1 78 ? 16.570 -15.219 -59.230 1.00 53.09 78 ARG A CA 1
ATOM 660 C C . ARG A 1 78 ? 17.119 -13.793 -59.279 1.00 53.09 78 ARG A C 1
ATOM 662 O O . ARG A 1 78 ? 17.513 -13.298 -60.325 1.00 53.09 78 ARG A O 1
ATOM 669 N N . ASN A 1 79 ? 17.175 -13.143 -58.115 1.00 57.88 79 ASN A N 1
ATOM 670 C CA . ASN A 1 79 ? 17.788 -11.823 -57.918 1.00 57.88 79 ASN A CA 1
ATOM 671 C C . ASN A 1 79 ? 17.059 -10.643 -58.606 1.00 57.88 79 ASN A C 1
ATOM 673 O O . ASN A 1 79 ? 17.651 -9.815 -59.299 1.00 57.88 79 ASN A O 1
ATOM 677 N N . THR A 1 80 ? 15.744 -10.522 -58.396 1.00 61.47 80 THR A N 1
ATOM 678 C CA . THR A 1 80 ? 14.961 -9.432 -58.998 1.00 61.47 80 THR A CA 1
ATOM 679 C C . THR A 1 80 ? 15.432 -8.038 -58.559 1.00 61.47 80 THR A C 1
ATOM 681 O O . THR A 1 80 ? 15.562 -7.712 -57.374 1.00 61.47 80 THR A O 1
ATOM 684 N N . LYS A 1 81 ? 15.565 -7.147 -59.550 1.00 63.47 81 LYS A N 1
ATOM 685 C CA . LYS A 1 81 ? 15.722 -5.680 -59.446 1.00 63.47 81 LYS A CA 1
ATOM 686 C C . LYS A 1 81 ? 14.843 -5.043 -58.356 1.00 63.47 81 LYS A C 1
ATOM 688 O O . LYS A 1 81 ? 15.224 -4.031 -57.771 1.00 63.47 81 LYS A O 1
ATOM 693 N N . LYS A 1 82 ? 13.696 -5.656 -58.041 1.00 64.69 82 LYS A N 1
ATOM 694 C CA . LYS A 1 82 ? 12.780 -5.296 -56.950 1.00 64.69 82 LYS A CA 1
ATOM 695 C C . LYS A 1 82 ? 13.429 -5.395 -55.565 1.00 64.69 82 LYS A C 1
ATOM 697 O O . LYS A 1 82 ? 13.338 -4.434 -54.807 1.00 64.69 82 LYS A O 1
ATOM 702 N N . PHE A 1 83 ? 14.134 -6.481 -55.234 1.00 63.34 83 PHE A N 1
ATOM 703 C CA . PHE A 1 83 ? 14.830 -6.604 -53.944 1.00 63.34 83 PHE A CA 1
ATOM 704 C C . PHE A 1 83 ? 15.953 -5.580 -53.809 1.00 63.34 83 PHE A C 1
ATOM 706 O O . PHE A 1 83 ? 16.063 -4.940 -52.763 1.00 63.34 83 PHE A O 1
ATOM 713 N N . HIS A 1 84 ? 16.729 -5.365 -54.875 1.00 67.56 84 HIS A N 1
ATOM 714 C CA . HIS A 1 84 ? 17.749 -4.319 -54.914 1.00 67.56 84 HIS A CA 1
ATOM 715 C C . HIS A 1 84 ? 17.137 -2.925 -54.780 1.00 67.56 84 HIS A C 1
ATOM 717 O O . HIS A 1 84 ? 17.636 -2.121 -54.004 1.00 67.56 84 HIS A O 1
ATOM 723 N N . SER A 1 85 ? 16.038 -2.638 -55.480 1.00 70.62 85 SER A N 1
ATOM 724 C CA . SER A 1 85 ? 15.331 -1.355 -55.399 1.00 70.62 85 SER A CA 1
ATOM 725 C C . SER A 1 85 ? 14.783 -1.098 -53.996 1.00 70.62 85 SER A C 1
ATOM 727 O O . SER A 1 85 ? 15.023 -0.036 -53.431 1.00 70.62 85 SER A O 1
ATOM 729 N N . VAL A 1 86 ? 14.138 -2.091 -53.374 1.00 71.75 86 VAL A N 1
ATOM 730 C CA . VAL A 1 86 ? 13.604 -1.988 -52.007 1.00 71.75 86 VAL A CA 1
ATOM 731 C C . VAL A 1 86 ? 14.732 -1.862 -50.982 1.00 71.75 86 VAL A C 1
ATOM 733 O O . VAL A 1 86 ? 14.648 -1.036 -50.074 1.00 71.75 86 VAL A O 1
ATOM 736 N N . ALA A 1 87 ? 15.804 -2.645 -51.116 1.00 69.44 87 ALA A N 1
ATOM 737 C CA . ALA A 1 87 ? 16.964 -2.565 -50.233 1.00 69.44 87 ALA A CA 1
ATOM 738 C C . ALA A 1 87 ? 17.695 -1.220 -50.379 1.00 69.44 87 ALA A C 1
ATOM 740 O O . ALA A 1 87 ? 18.026 -0.605 -49.369 1.00 69.44 87 ALA A O 1
ATOM 741 N N . ASN A 1 88 ? 17.882 -0.725 -51.605 1.00 70.50 88 ASN A N 1
ATOM 742 C CA . ASN A 1 88 ? 18.498 0.575 -51.883 1.00 70.50 88 ASN A CA 1
ATOM 743 C C . ASN A 1 88 ? 17.599 1.735 -51.442 1.00 70.50 88 ASN A C 1
ATOM 745 O O . ASN A 1 88 ? 18.094 2.705 -50.878 1.00 70.50 88 ASN A O 1
ATOM 749 N N . GLY A 1 89 ? 16.284 1.637 -51.646 1.00 71.56 89 GLY A N 1
ATOM 750 C CA . GLY A 1 89 ? 15.305 2.605 -51.153 1.00 71.56 89 GLY A CA 1
ATOM 751 C C . GLY A 1 89 ? 15.349 2.698 -49.632 1.00 71.56 89 GLY A C 1
ATOM 752 O O . GLY A 1 89 ? 15.486 3.784 -49.083 1.00 71.56 89 GLY A O 1
ATOM 753 N N . ARG A 1 90 ? 15.377 1.552 -48.946 1.00 70.31 90 ARG A N 1
ATOM 754 C CA . ARG A 1 90 ? 15.553 1.495 -47.489 1.00 70.31 90 ARG A CA 1
ATOM 755 C C . ARG A 1 90 ? 16.907 1.991 -47.023 1.00 70.31 90 ARG A C 1
ATOM 757 O O . ARG A 1 90 ? 16.995 2.618 -45.976 1.00 70.31 90 ARG A O 1
ATOM 764 N N . GLN A 1 91 ? 17.969 1.705 -47.766 1.00 65.31 91 GLN A N 1
ATOM 765 C CA . GLN A 1 91 ? 19.283 2.244 -47.457 1.00 65.31 91 GLN A CA 1
ATOM 766 C C . GLN A 1 91 ? 19.266 3.769 -47.558 1.00 65.31 91 GLN A C 1
ATOM 768 O O . GLN A 1 91 ? 19.819 4.409 -46.680 1.00 65.31 91 GLN A O 1
ATOM 773 N N . ARG A 1 92 ? 18.589 4.348 -48.558 1.00 64.25 92 ARG A N 1
ATOM 774 C CA . ARG A 1 92 ? 18.422 5.803 -48.691 1.00 64.25 92 ARG A CA 1
ATOM 775 C C . ARG A 1 92 ? 17.590 6.400 -47.554 1.00 64.25 92 ARG A C 1
ATOM 777 O O . ARG A 1 92 ? 17.993 7.418 -47.016 1.00 64.25 92 ARG A O 1
ATOM 784 N N . THR A 1 93 ? 16.488 5.766 -47.145 1.00 58.62 93 THR A N 1
ATOM 785 C CA . THR A 1 93 ? 15.649 6.275 -46.039 1.00 58.62 93 THR A CA 1
ATOM 786 C C . THR A 1 93 ? 16.289 6.096 -44.665 1.00 58.62 93 THR A C 1
ATOM 788 O O . THR A 1 93 ? 16.043 6.889 -43.766 1.00 58.62 93 THR A O 1
ATOM 791 N N . ASN A 1 94 ? 17.103 5.053 -44.485 1.00 54.88 94 ASN A N 1
ATOM 792 C CA . ASN A 1 94 ? 17.814 4.786 -43.232 1.00 54.88 94 ASN A CA 1
ATOM 793 C C . ASN A 1 94 ? 19.212 5.424 -43.201 1.00 54.88 94 ASN A C 1
ATOM 795 O O . ASN A 1 94 ? 19.917 5.303 -42.198 1.00 54.88 94 ASN A O 1
ATOM 799 N N . PHE A 1 95 ? 19.644 6.060 -44.294 1.00 53.12 95 PHE A N 1
ATOM 800 C CA . PHE A 1 95 ? 20.895 6.799 -44.343 1.00 53.12 95 PHE A CA 1
ATOM 801 C C . PHE A 1 95 ? 20.689 8.155 -43.676 1.00 53.12 95 PHE A C 1
ATOM 803 O O . PHE A 1 95 ? 20.112 9.078 -44.246 1.00 53.12 95 PHE A O 1
ATOM 810 N N . LEU A 1 96 ? 21.174 8.258 -42.445 1.00 51.66 96 LEU A N 1
ATOM 811 C CA . LEU A 1 96 ? 21.198 9.500 -41.692 1.00 51.66 96 LEU A CA 1
ATOM 812 C C . LEU A 1 96 ? 22.411 10.322 -42.160 1.00 51.66 96 LEU A C 1
ATOM 814 O O . LEU A 1 96 ? 23.511 10.167 -41.634 1.00 51.66 96 LEU A O 1
ATOM 818 N N . GLY A 1 97 ? 22.230 11.104 -43.227 1.00 53.31 97 GLY A N 1
ATOM 819 C CA . GLY A 1 97 ? 23.309 11.877 -43.857 1.00 53.31 97 GLY A CA 1
ATOM 820 C C . GLY A 1 97 ? 23.710 13.135 -43.085 1.00 53.31 97 GLY A C 1
ATOM 821 O O . GLY A 1 97 ? 24.891 13.465 -43.030 1.00 53.31 97 GLY A O 1
ATOM 822 N N . ASP A 1 98 ? 22.736 13.801 -42.471 1.00 52.62 98 ASP A N 1
ATOM 823 C CA . ASP A 1 98 ? 22.915 14.952 -41.588 1.00 52.62 98 ASP A CA 1
ATOM 824 C C . ASP A 1 98 ? 21.709 15.030 -40.635 1.00 52.62 98 ASP A C 1
ATOM 826 O O . ASP A 1 98 ? 20.612 14.589 -40.988 1.00 52.62 98 ASP A O 1
ATOM 830 N N . LEU A 1 99 ? 21.905 15.547 -39.422 1.00 54.88 99 LEU A N 1
ATOM 831 C CA . LEU A 1 99 ? 20.852 15.692 -38.415 1.00 54.88 99 LEU A CA 1
ATOM 832 C C . LEU A 1 99 ? 20.600 17.180 -38.165 1.00 54.88 99 LEU A C 1
ATOM 834 O O . LEU A 1 99 ? 21.056 17.750 -37.176 1.00 54.88 99 LEU A O 1
ATOM 838 N N . SER A 1 100 ? 19.880 17.820 -39.085 1.00 51.19 100 SER A N 1
ATOM 839 C CA . SER A 1 100 ? 19.506 19.231 -38.984 1.00 51.19 100 SER A CA 1
ATOM 840 C C . SER A 1 100 ? 18.037 19.381 -38.568 1.00 51.19 100 SER A C 1
ATOM 842 O O . SER A 1 100 ? 17.110 18.985 -39.271 1.00 51.19 100 SER A O 1
ATOM 844 N N . PHE A 1 101 ? 17.805 19.968 -37.390 1.00 54.12 101 PHE A N 1
ATOM 845 C CA . PHE A 1 101 ? 16.469 20.330 -36.904 1.00 54.12 101 PHE A CA 1
ATOM 846 C C . PHE A 1 101 ? 16.134 21.774 -37.307 1.00 54.12 101 PHE A C 1
ATOM 848 O O . PHE A 1 101 ? 16.071 22.670 -36.470 1.00 54.12 101 PHE A O 1
ATOM 855 N N . ASN A 1 102 ? 15.893 22.015 -38.598 1.00 54.19 102 ASN A N 1
ATOM 856 C CA . ASN A 1 102 ? 15.415 23.328 -39.059 1.00 54.19 102 ASN A CA 1
ATOM 857 C C . ASN A 1 102 ? 13.930 23.585 -38.730 1.00 54.19 102 ASN A C 1
ATOM 859 O O . ASN A 1 102 ? 13.471 24.713 -38.858 1.00 54.19 102 ASN A O 1
ATOM 863 N N . ALA A 1 103 ? 13.184 22.571 -38.275 1.00 55.75 103 ALA A N 1
ATOM 864 C CA . ALA A 1 103 ? 11.749 22.689 -37.999 1.00 55.75 103 ALA A CA 1
ATOM 865 C C . ALA A 1 103 ? 11.396 23.094 -36.552 1.00 55.75 103 ALA A C 1
ATOM 867 O O . ALA A 1 103 ? 10.304 23.601 -36.325 1.00 55.75 103 ALA A O 1
ATOM 868 N N . SER A 1 104 ? 12.278 22.868 -35.567 1.00 64.25 104 SER A N 1
ATOM 869 C CA . SER A 1 104 ? 11.974 23.109 -34.140 1.00 64.25 104 SER A CA 1
ATOM 870 C C . SER A 1 104 ? 12.841 24.180 -33.470 1.00 64.25 104 SER A C 1
ATOM 872 O O . SER A 1 104 ? 12.599 24.510 -32.312 1.00 64.25 104 SER A O 1
ATOM 874 N N . GLY A 1 105 ? 13.880 24.689 -34.145 1.00 66.19 105 GLY A N 1
ATOM 875 C CA . GLY A 1 105 ? 14.842 25.643 -33.569 1.00 66.19 105 GLY A CA 1
ATOM 876 C C . GLY A 1 105 ? 15.719 25.076 -32.438 1.00 66.19 105 GLY A C 1
ATOM 877 O O . GLY A 1 105 ? 16.578 25.782 -31.908 1.00 66.19 105 GLY A O 1
ATOM 878 N N . LEU A 1 106 ? 15.543 23.804 -32.064 1.00 62.34 106 LEU A N 1
ATOM 879 C CA . LEU A 1 106 ? 16.297 23.156 -30.994 1.00 62.34 106 LEU A CA 1
ATOM 880 C C . LEU A 1 106 ? 17.668 22.693 -31.499 1.00 62.34 106 LEU A C 1
ATOM 882 O O . LEU A 1 106 ? 17.775 21.920 -32.449 1.00 62.34 106 LEU A O 1
ATOM 886 N N . ARG A 1 107 ? 18.732 23.135 -30.819 1.00 69.56 107 ARG A N 1
ATOM 887 C CA . ARG A 1 107 ? 20.113 22.703 -31.080 1.00 69.56 107 ARG A CA 1
ATOM 888 C C . ARG A 1 107 ? 20.491 21.539 -30.168 1.00 69.56 107 ARG A C 1
ATOM 890 O O . ARG A 1 107 ? 20.243 21.581 -28.963 1.00 69.56 107 ARG A O 1
ATOM 897 N N . ILE A 1 108 ? 21.139 20.518 -30.727 1.00 71.38 108 ILE A N 1
ATOM 898 C CA . ILE A 1 108 ? 21.659 19.388 -29.949 1.00 71.38 108 ILE A CA 1
ATOM 899 C C . ILE A 1 108 ? 22.803 19.876 -29.070 1.00 71.38 108 ILE A C 1
ATOM 901 O O . ILE A 1 108 ? 23.779 20.455 -29.546 1.00 71.38 108 ILE A O 1
ATOM 905 N N . ASN A 1 109 ? 22.704 19.599 -27.773 1.00 79.38 109 ASN A N 1
ATOM 906 C CA . ASN A 1 109 ? 23.821 19.784 -26.865 1.00 79.38 109 ASN A CA 1
ATOM 907 C C . ASN A 1 109 ? 24.684 18.516 -26.876 1.00 79.38 109 ASN A C 1
ATOM 909 O O . ASN A 1 109 ? 24.406 17.556 -26.154 1.00 79.38 109 ASN A O 1
ATOM 913 N N . PHE A 1 110 ? 25.731 18.517 -27.699 1.00 77.94 110 PHE A N 1
ATOM 914 C CA . PHE A 1 110 ? 26.646 17.380 -27.839 1.00 77.94 110 PHE A CA 1
ATOM 915 C C . PHE A 1 110 ? 27.383 17.034 -26.535 1.00 77.94 110 PHE A C 1
ATOM 917 O O . PHE A 1 110 ? 27.703 15.871 -26.319 1.00 77.94 110 PHE A O 1
ATOM 924 N N . TYR A 1 111 ? 27.559 18.002 -25.625 1.00 78.69 111 TYR A N 1
ATOM 925 C CA . TYR A 1 111 ? 28.189 17.795 -24.314 1.00 78.69 111 TYR A CA 1
ATOM 926 C C . TYR A 1 111 ? 27.287 17.031 -23.330 1.00 78.69 111 TYR A C 1
ATOM 928 O O . TYR A 1 111 ? 27.771 16.372 -22.415 1.00 78.69 111 TYR A O 1
ATOM 936 N N . LYS A 1 112 ? 25.961 17.107 -23.515 1.00 79.38 112 LYS A N 1
ATOM 937 C CA . LYS A 1 112 ? 24.962 16.354 -22.731 1.00 79.38 112 LYS A CA 1
ATOM 938 C C . LYS A 1 112 ? 24.497 15.071 -23.425 1.00 79.38 112 LYS A C 1
ATOM 940 O O . LYS A 1 112 ? 23.700 14.330 -22.855 1.00 79.38 112 LYS A O 1
ATOM 945 N N . SER A 1 113 ? 24.951 14.834 -24.653 1.00 82.25 113 SER A N 1
ATOM 946 C CA . SER A 1 113 ? 24.525 13.707 -25.481 1.00 82.25 113 SER A CA 1
ATOM 947 C C . SER A 1 113 ? 25.587 12.613 -25.464 1.00 82.25 113 SER A C 1
ATOM 949 O O . SER A 1 113 ? 26.782 12.890 -25.556 1.00 82.25 113 SER A O 1
ATOM 951 N N . CYS A 1 114 ? 25.155 11.360 -25.364 1.00 83.44 114 CYS A N 1
ATOM 952 C CA . CYS A 1 114 ? 26.044 10.206 -25.393 1.00 83.44 114 CYS A CA 1
ATOM 953 C C . CYS A 1 114 ? 25.546 9.147 -26.376 1.00 83.44 114 CYS A C 1
ATOM 955 O O . CYS A 1 114 ? 24.352 9.042 -26.662 1.00 83.44 114 CYS A O 1
ATOM 957 N N . VAL A 1 115 ? 26.481 8.358 -26.898 1.00 83.62 115 VAL A N 1
ATOM 958 C CA . VAL A 1 115 ? 26.188 7.217 -27.767 1.00 83.62 115 VAL A CA 1
ATOM 959 C C . VAL A 1 115 ? 26.353 5.948 -26.951 1.00 83.62 115 VAL A C 1
ATOM 961 O O . VAL A 1 115 ? 27.389 5.745 -26.323 1.00 83.62 115 VAL A O 1
ATOM 964 N N . VAL A 1 116 ? 25.337 5.085 -26.974 1.00 81.81 116 VAL A N 1
ATOM 965 C CA . VAL A 1 116 ? 25.336 3.835 -26.211 1.00 81.81 116 VAL A CA 1
ATOM 966 C C . VAL A 1 116 ? 25.140 2.640 -27.130 1.00 81.81 116 VAL A C 1
ATOM 968 O O . VAL A 1 116 ? 24.186 2.574 -27.906 1.00 81.81 116 VAL A O 1
ATOM 971 N N . LYS A 1 117 ? 26.026 1.651 -27.007 1.00 78.12 117 LYS A N 1
ATOM 972 C CA . LYS A 1 117 ? 25.916 0.371 -27.716 1.00 78.12 117 LYS A CA 1
ATOM 973 C C . LYS A 1 117 ? 24.887 -0.530 -27.017 1.00 78.12 117 LYS A C 1
ATOM 975 O O . LYS A 1 117 ? 25.087 -0.944 -25.879 1.00 78.12 117 LYS A O 1
ATOM 980 N N . VAL A 1 118 ? 23.789 -0.860 -27.706 1.00 74.75 118 VAL A N 1
ATOM 981 C CA . VAL A 1 118 ? 22.695 -1.697 -27.154 1.00 74.75 118 VAL A CA 1
ATOM 982 C C . VAL A 1 118 ? 22.891 -3.195 -27.438 1.00 74.75 118 VAL A C 1
ATOM 984 O O . VAL A 1 118 ? 22.471 -4.037 -26.646 1.00 74.75 118 VAL A O 1
ATOM 987 N N . SER A 1 119 ? 23.541 -3.558 -28.550 1.00 70.75 119 SER A N 1
ATOM 988 C CA . SER A 1 119 ? 23.714 -4.955 -28.976 1.00 70.75 119 SER A CA 1
ATOM 989 C C . SER A 1 119 ? 25.172 -5.397 -28.920 1.00 70.75 119 SER A C 1
ATOM 991 O O . SER A 1 119 ? 26.037 -4.763 -29.516 1.00 70.75 119 SER A O 1
ATOM 993 N N . LYS A 1 120 ? 25.420 -6.559 -28.304 1.00 65.75 120 LYS A N 1
ATOM 994 C CA . LYS A 1 120 ? 26.737 -7.224 -28.277 1.00 65.75 120 LYS A CA 1
ATOM 995 C C . LYS A 1 120 ? 27.185 -7.776 -29.640 1.00 65.75 120 LYS A C 1
ATOM 997 O O . LYS A 1 120 ? 28.299 -8.264 -29.757 1.00 65.75 120 LYS A O 1
ATOM 1002 N N . ARG A 1 121 ? 26.310 -7.764 -30.654 1.00 62.91 121 ARG A N 1
ATOM 1003 C CA . ARG A 1 121 ? 26.601 -8.305 -31.997 1.00 62.91 121 ARG A CA 1
ATOM 1004 C C . ARG A 1 121 ? 27.294 -7.303 -32.924 1.00 62.91 121 ARG A C 1
ATOM 1006 O O . ARG A 1 121 ? 27.715 -7.692 -34.007 1.00 62.91 121 ARG A O 1
ATOM 1013 N N . ILE A 1 122 ? 27.377 -6.035 -32.527 1.00 61.47 122 ILE A N 1
ATOM 1014 C CA . ILE A 1 122 ? 28.072 -4.997 -33.291 1.00 61.47 122 ILE A CA 1
ATOM 1015 C C . ILE A 1 122 ? 29.557 -5.114 -32.949 1.00 61.47 122 ILE A C 1
ATOM 1017 O O . ILE A 1 122 ? 29.927 -4.989 -31.784 1.00 61.47 122 ILE A O 1
ATOM 1021 N N . ARG A 1 123 ? 30.402 -5.401 -33.943 1.00 57.44 123 ARG A N 1
ATOM 1022 C CA . ARG A 1 123 ? 31.855 -5.501 -33.741 1.00 57.44 123 ARG A CA 1
ATOM 1023 C C . ARG A 1 123 ? 32.435 -4.097 -33.557 1.00 57.44 123 ARG A C 1
ATOM 1025 O O . ARG A 1 123 ? 32.066 -3.192 -34.299 1.00 57.44 123 ARG A O 1
ATOM 1032 N N . ASP A 1 124 ? 33.405 -3.924 -32.656 1.00 57.28 124 ASP A N 1
ATOM 1033 C CA . ASP A 1 124 ? 34.032 -2.614 -32.376 1.00 57.28 124 ASP A CA 1
ATOM 1034 C C . ASP A 1 124 ? 34.680 -1.946 -33.604 1.00 57.28 124 ASP A C 1
ATOM 1036 O O . ASP A 1 124 ? 34.887 -0.735 -33.630 1.00 57.28 124 ASP A O 1
ATOM 1040 N N . ARG A 1 125 ? 34.951 -2.716 -34.664 1.00 52.75 125 ARG A N 1
ATOM 1041 C CA . ARG A 1 125 ? 35.491 -2.218 -35.939 1.00 52.75 125 ARG A CA 1
ATOM 1042 C C . ARG A 1 125 ? 34.475 -1.499 -36.840 1.00 52.75 125 ARG A C 1
ATOM 1044 O O . ARG A 1 125 ? 34.891 -0.919 -37.840 1.00 52.75 125 ARG A O 1
ATOM 1051 N N . GLU A 1 126 ? 33.176 -1.529 -36.546 1.00 52.72 126 GLU A N 1
ATOM 1052 C CA . GLU A 1 126 ? 32.113 -1.158 -37.498 1.00 52.72 126 GLU A CA 1
ATOM 1053 C C . GLU A 1 126 ? 31.505 0.238 -37.271 1.00 52.72 126 GLU A C 1
ATOM 1055 O O . GLU A 1 126 ? 30.297 0.390 -37.369 1.00 52.72 126 GLU A O 1
ATOM 1060 N N . VAL A 1 127 ? 32.345 1.267 -37.080 1.00 56.22 127 VAL A N 1
ATOM 1061 C CA . VAL A 1 127 ? 32.017 2.715 -36.973 1.00 56.22 127 VAL A CA 1
ATOM 1062 C C . VAL A 1 127 ? 32.096 3.249 -35.540 1.00 56.22 127 VAL A C 1
ATOM 1064 O O . VAL A 1 127 ? 31.315 2.900 -34.657 1.00 56.22 127 VAL A O 1
ATOM 1067 N N . ASN A 1 128 ? 33.034 4.180 -35.335 1.00 68.56 128 ASN A N 1
ATOM 1068 C CA . ASN A 1 128 ? 33.141 4.976 -34.119 1.00 68.56 128 ASN A CA 1
ATOM 1069 C C . ASN A 1 128 ? 32.093 6.105 -34.156 1.00 68.56 128 ASN A C 1
ATOM 1071 O O . ASN A 1 128 ? 32.395 7.256 -34.473 1.00 68.56 128 ASN A O 1
ATOM 1075 N N . TRP A 1 129 ? 30.831 5.746 -33.908 1.00 71.75 129 TRP A N 1
ATOM 1076 C CA . TRP A 1 129 ? 29.693 6.673 -33.913 1.00 71.75 129 TRP A CA 1
ATOM 1077 C C . TRP A 1 129 ? 29.877 7.835 -32.931 1.00 71.75 129 TRP A C 1
ATOM 1079 O O . TRP A 1 129 ? 29.442 8.944 -33.219 1.00 71.75 129 TRP A O 1
ATOM 1089 N N . ALA A 1 130 ? 30.580 7.612 -31.818 1.00 73.81 130 ALA A N 1
ATOM 1090 C CA . ALA A 1 130 ? 30.938 8.663 -30.870 1.00 73.81 130 ALA A CA 1
ATOM 1091 C C . ALA A 1 130 ? 31.783 9.768 -31.534 1.00 73.81 130 ALA A C 1
ATOM 1093 O O . ALA A 1 130 ? 31.487 10.951 -31.377 1.00 73.81 130 ALA A O 1
ATOM 1094 N N . VAL A 1 131 ? 32.757 9.395 -32.375 1.00 75.31 131 VAL A N 1
ATOM 1095 C CA . VAL A 1 131 ? 33.563 10.346 -33.165 1.00 75.31 131 VAL A CA 1
ATOM 1096 C C . VAL A 1 131 ? 32.735 11.023 -34.256 1.00 75.31 131 VAL A C 1
ATOM 1098 O O . VAL A 1 131 ? 32.872 12.227 -34.460 1.00 75.31 131 VAL A O 1
ATOM 1101 N N . ALA A 1 132 ? 31.856 10.279 -34.935 1.00 72.25 132 ALA A N 1
ATOM 1102 C CA . ALA A 1 132 ? 30.990 10.840 -35.974 1.00 72.25 132 ALA A CA 1
ATOM 1103 C C . ALA A 1 132 ? 30.031 11.909 -35.418 1.00 72.25 132 ALA A C 1
ATOM 1105 O O . ALA A 1 132 ? 29.858 12.955 -36.036 1.00 72.25 132 ALA A O 1
ATOM 1106 N N . PHE A 1 133 ? 29.463 11.675 -34.231 1.00 72.88 133 PHE A N 1
ATOM 1107 C CA . PHE A 1 133 ? 28.539 12.599 -33.569 1.00 72.88 133 PHE A CA 1
ATOM 1108 C C . PHE A 1 133 ? 29.218 13.597 -32.619 1.00 72.88 133 PHE A C 1
ATOM 1110 O O . PHE A 1 133 ? 28.530 14.441 -32.056 1.00 72.88 133 PHE A O 1
ATOM 1117 N N . ARG A 1 134 ? 30.546 13.526 -32.430 1.00 74.81 134 ARG A N 1
ATOM 1118 C CA . ARG A 1 134 ? 31.295 14.310 -31.422 1.00 74.81 134 ARG A CA 1
ATOM 1119 C C . ARG A 1 134 ? 30.688 14.199 -30.011 1.00 74.81 134 ARG A C 1
ATOM 1121 O O . ARG A 1 134 ? 30.647 15.174 -29.264 1.00 74.81 134 ARG A O 1
ATOM 1128 N N . CYS A 1 135 ? 30.210 13.007 -29.659 1.00 80.12 135 CYS A N 1
ATOM 1129 C CA . CYS A 1 135 ? 29.585 12.694 -28.373 1.00 80.12 135 CYS A CA 1
ATOM 1130 C C . CYS A 1 135 ? 30.429 11.700 -27.574 1.00 80.12 135 CYS A C 1
ATOM 1132 O O . CYS A 1 135 ? 31.243 10.968 -28.133 1.00 80.12 135 CYS A O 1
ATOM 1134 N N . VAL A 1 136 ? 30.187 11.631 -26.265 1.00 82.94 136 VAL A N 1
ATOM 1135 C CA . VAL A 1 136 ? 30.846 10.660 -25.381 1.00 82.94 136 VAL A CA 1
ATOM 1136 C C . VAL A 1 136 ? 30.235 9.268 -25.583 1.00 82.94 136 VAL A C 1
ATOM 1138 O O . VAL A 1 136 ? 29.012 9.124 -25.649 1.00 82.94 136 VAL A O 1
ATOM 1141 N N . GLU A 1 137 ? 31.070 8.231 -25.680 1.00 82.81 137 GLU A N 1
ATOM 1142 C CA . GLU A 1 137 ? 30.604 6.840 -25.646 1.00 82.81 137 GLU A CA 1
ATOM 1143 C C . GLU A 1 137 ? 30.273 6.446 -24.200 1.00 82.81 137 GLU A C 1
ATOM 1145 O O . GLU A 1 137 ? 31.092 6.615 -23.299 1.00 82.81 137 GLU A O 1
ATOM 1150 N N . ALA A 1 138 ? 29.071 5.920 -23.974 1.00 83.25 138 ALA A N 1
ATOM 1151 C CA . ALA A 1 138 ? 28.624 5.435 -22.675 1.00 83.25 138 ALA A CA 1
ATOM 1152 C C . ALA A 1 138 ? 28.136 3.982 -22.770 1.00 83.25 138 ALA A C 1
ATOM 1154 O O . ALA A 1 138 ? 27.781 3.481 -23.839 1.00 83.25 138 ALA A O 1
ATOM 1155 N N . SER A 1 139 ? 28.105 3.290 -21.634 1.00 81.88 139 SER A N 1
ATOM 1156 C CA . SER A 1 139 ? 27.644 1.906 -21.527 1.00 81.88 139 SER A CA 1
ATOM 1157 C C . SER A 1 139 ? 26.375 1.818 -20.682 1.00 81.88 139 SER A C 1
ATOM 1159 O O . SER A 1 139 ? 26.177 2.583 -19.741 1.00 81.88 139 SER A O 1
ATOM 1161 N N . LEU A 1 140 ? 25.483 0.884 -21.029 1.00 82.19 140 LEU A N 1
ATOM 1162 C CA . LEU A 1 140 ? 24.307 0.611 -20.202 1.00 82.19 140 LEU A CA 1
ATOM 1163 C C . LEU A 1 140 ? 24.734 -0.024 -18.867 1.00 82.19 140 LEU A C 1
ATOM 1165 O O . LEU A 1 140 ? 25.611 -0.893 -18.870 1.00 82.19 140 LEU A O 1
ATOM 1169 N N . PRO A 1 141 ? 24.048 0.293 -17.755 1.00 80.94 141 PRO A N 1
ATOM 1170 C CA . PRO A 1 141 ? 22.868 1.158 -17.661 1.00 80.94 141 PRO A CA 1
ATOM 1171 C C . PRO A 1 141 ? 23.206 2.655 -17.509 1.00 80.94 141 PRO A C 1
ATOM 1173 O O . PRO A 1 141 ? 24.056 3.014 -16.701 1.00 80.94 141 PRO A O 1
ATOM 1176 N N . ILE A 1 142 ? 22.489 3.529 -18.228 1.00 81.88 142 ILE A N 1
ATOM 1177 C CA . ILE A 1 142 ? 22.616 5.001 -18.121 1.00 81.88 142 ILE A CA 1
ATOM 1178 C C . ILE A 1 142 ? 21.353 5.619 -17.521 1.00 81.88 142 ILE A C 1
ATOM 1180 O O . ILE A 1 142 ? 20.277 5.052 -17.666 1.00 81.88 142 ILE A O 1
ATOM 1184 N N . THR A 1 143 ? 21.432 6.788 -16.887 1.00 80.06 143 THR A N 1
ATOM 1185 C CA . THR A 1 143 ? 20.242 7.524 -16.432 1.00 80.06 143 THR A CA 1
ATOM 1186 C C . THR A 1 143 ? 19.780 8.520 -17.494 1.00 80.06 143 THR A C 1
ATOM 1188 O O . THR A 1 143 ? 20.533 9.383 -17.933 1.00 80.06 143 THR A O 1
ATOM 1191 N N . TYR A 1 144 ? 18.518 8.426 -17.904 1.00 82.50 144 TYR A N 1
ATOM 1192 C CA . TYR A 1 144 ? 17.893 9.345 -18.851 1.00 82.50 144 TYR A CA 1
ATOM 1193 C C . TYR A 1 144 ? 16.565 9.837 -18.292 1.00 82.50 144 TYR A C 1
ATOM 1195 O O . TYR A 1 144 ? 15.742 9.039 -17.850 1.00 82.50 144 TYR A O 1
ATOM 1203 N N . LEU A 1 145 ? 16.387 11.162 -18.247 1.00 80.56 145 LEU A N 1
ATOM 1204 C CA . LEU A 1 145 ? 15.226 11.818 -17.622 1.00 80.56 145 LEU A CA 1
ATOM 1205 C C . LEU A 1 145 ? 14.952 11.338 -16.182 1.00 80.56 145 LEU A C 1
ATOM 1207 O O . LEU A 1 145 ? 13.834 11.371 -15.684 1.00 80.56 145 LEU A O 1
ATOM 1211 N N . GLY A 1 146 ? 16.001 10.903 -15.480 1.00 77.62 146 GLY A N 1
ATOM 1212 C CA . GLY A 1 146 ? 15.891 10.387 -14.120 1.00 77.62 146 GLY A CA 1
ATOM 1213 C C . GLY A 1 146 ? 15.421 8.937 -14.007 1.00 77.62 146 GLY A C 1
ATOM 1214 O O . GLY A 1 146 ? 15.159 8.524 -12.881 1.00 77.62 146 GLY A O 1
ATOM 1215 N N . LEU A 1 147 ? 15.356 8.176 -15.105 1.00 82.06 147 LEU A N 1
ATOM 1216 C CA . LEU A 1 147 ? 15.133 6.725 -15.126 1.00 82.06 147 LEU A CA 1
ATOM 1217 C C . LEU A 1 147 ? 16.390 5.988 -15.610 1.00 82.06 147 LEU A C 1
ATOM 1219 O O . LEU A 1 147 ? 17.049 6.463 -16.537 1.00 82.06 147 LEU A O 1
ATOM 1223 N N . PRO A 1 148 ? 16.731 4.819 -15.045 1.00 82.50 148 PRO A N 1
ATOM 1224 C CA . PRO A 1 148 ? 17.778 3.984 -15.609 1.00 82.50 148 PRO A CA 1
ATOM 1225 C C . PRO A 1 148 ? 17.289 3.346 -16.916 1.00 82.50 148 PRO A C 1
ATOM 1227 O O . PRO A 1 148 ? 16.273 2.654 -16.954 1.00 82.50 148 PRO A O 1
ATOM 1230 N N . LEU A 1 149 ? 18.030 3.559 -17.996 1.00 81.12 149 LEU A N 1
ATOM 1231 C CA . LEU A 1 149 ? 17.900 2.838 -19.251 1.00 81.12 149 LEU A CA 1
ATOM 1232 C C . LEU A 1 149 ? 18.839 1.636 -19.230 1.00 81.12 149 LEU A C 1
ATOM 1234 O O . LEU A 1 149 ? 20.038 1.766 -18.980 1.00 81.12 149 LEU A O 1
ATOM 1238 N N . GLY A 1 150 ? 18.293 0.463 -19.544 1.00 74.81 150 GLY A N 1
ATOM 1239 C CA . GLY A 1 150 ? 19.029 -0.799 -19.531 1.00 74.81 150 GLY A CA 1
ATOM 1240 C C . GLY A 1 150 ? 19.148 -1.437 -18.142 1.00 74.81 150 GLY A C 1
ATOM 1241 O O . GLY A 1 150 ? 18.725 -0.891 -17.126 1.00 74.81 150 GLY A O 1
ATOM 1242 N N . GLY A 1 151 ? 19.712 -2.646 -18.102 1.00 75.19 151 GLY A N 1
ATOM 1243 C CA . GLY A 1 151 ? 19.809 -3.456 -16.884 1.00 75.19 151 GLY A CA 1
ATOM 1244 C C . GLY A 1 151 ? 18.567 -4.313 -16.596 1.00 75.19 151 GLY A C 1
ATOM 1245 O O . GLY A 1 151 ? 17.571 -4.297 -17.319 1.00 75.19 151 GLY A O 1
ATOM 1246 N N . ARG A 1 152 ? 18.636 -5.131 -15.536 1.00 75.69 152 ARG A N 1
ATOM 1247 C CA . ARG A 1 152 ? 17.511 -5.980 -15.109 1.00 75.69 152 ARG A CA 1
ATOM 1248 C C . ARG A 1 152 ? 16.529 -5.150 -14.280 1.00 75.69 152 ARG A C 1
ATOM 1250 O O . ARG A 1 152 ? 16.877 -4.735 -13.179 1.00 75.69 152 ARG A O 1
ATOM 1257 N N . ARG A 1 153 ? 15.292 -4.995 -14.767 1.00 72.06 153 ARG A N 1
ATOM 1258 C CA . ARG A 1 153 ? 14.205 -4.228 -14.115 1.00 72.06 153 ARG A CA 1
ATOM 1259 C C . ARG A 1 153 ? 13.902 -4.659 -12.674 1.00 72.06 153 ARG A C 1
ATOM 1261 O O . ARG A 1 153 ? 13.463 -3.849 -11.873 1.00 72.06 153 ARG A O 1
ATOM 1268 N N . CYS A 1 154 ? 14.171 -5.914 -12.321 1.00 69.00 154 CYS A N 1
ATOM 1269 C CA . CYS A 1 154 ? 13.967 -6.430 -10.963 1.00 69.00 154 CYS A CA 1
ATOM 1270 C C . CYS A 1 154 ? 15.211 -6.312 -10.060 1.00 69.00 154 CYS A C 1
ATOM 1272 O O . CYS A 1 154 ? 15.182 -6.763 -8.919 1.00 69.00 154 CYS A O 1
ATOM 1274 N N . SER A 1 155 ? 16.321 -5.749 -10.550 1.00 77.81 155 SER A N 1
ATOM 1275 C CA . SER A 1 155 ? 17.558 -5.623 -9.772 1.00 77.81 155 SER A CA 1
ATOM 1276 C C . SER A 1 155 ? 17.474 -4.482 -8.765 1.00 77.81 155 SER A C 1
ATOM 1278 O O . SER A 1 155 ? 17.057 -3.378 -9.106 1.00 77.81 155 SER A O 1
ATOM 1280 N N . LYS A 1 156 ? 17.980 -4.701 -7.546 1.00 75.12 156 LYS A N 1
ATOM 1281 C CA . LYS A 1 156 ? 18.115 -3.649 -6.522 1.00 75.12 156 LYS A CA 1
ATOM 1282 C C . LYS A 1 156 ? 18.921 -2.442 -7.022 1.00 75.12 156 LYS A C 1
ATOM 1284 O O . LYS A 1 156 ? 18.626 -1.317 -6.643 1.00 75.12 156 LYS A O 1
ATOM 1289 N N . ILE A 1 157 ? 19.900 -2.672 -7.902 1.00 79.06 157 ILE A N 1
ATOM 1290 C CA . ILE A 1 157 ? 20.758 -1.620 -8.471 1.00 79.06 157 ILE A CA 1
ATOM 1291 C C . ILE A 1 157 ? 19.937 -0.655 -9.336 1.00 79.06 157 ILE A C 1
ATOM 1293 O O . ILE A 1 157 ? 20.150 0.550 -9.269 1.00 79.06 157 ILE A O 1
ATOM 1297 N N . PHE A 1 158 ? 18.957 -1.173 -10.084 1.00 82.94 158 PHE A N 1
ATOM 1298 C CA . PHE A 1 158 ? 18.077 -0.371 -10.939 1.00 82.94 158 PHE A CA 1
ATOM 1299 C C . PHE A 1 158 ? 17.238 0.623 -10.121 1.00 82.94 158 PHE A C 1
ATOM 1301 O O . PHE A 1 158 ? 17.073 1.774 -10.506 1.00 82.94 158 PHE A O 1
ATOM 1308 N N . TRP A 1 159 ? 16.759 0.196 -8.951 1.00 86.06 159 TRP A N 1
ATOM 1309 C CA . TRP A 1 159 ? 15.907 1.007 -8.075 1.00 86.06 159 TRP A CA 1
ATOM 1310 C C . TRP A 1 159 ? 16.683 1.844 -7.051 1.00 86.06 159 TRP A C 1
ATOM 1312 O O . TRP A 1 159 ? 16.073 2.624 -6.321 1.00 86.06 159 TRP A O 1
ATOM 1322 N N . LYS A 1 160 ? 18.014 1.709 -6.984 1.00 86.50 160 LYS A N 1
ATOM 1323 C CA . LYS A 1 160 ? 18.857 2.399 -5.995 1.00 86.50 160 LYS A CA 1
ATOM 1324 C C . LYS A 1 160 ? 18.723 3.919 -6.084 1.00 86.50 160 LYS A C 1
ATOM 1326 O O . LYS A 1 160 ? 18.578 4.573 -5.058 1.00 86.50 160 LYS A O 1
ATOM 1331 N N . GLU A 1 161 ? 18.731 4.457 -7.300 1.00 86.50 161 GLU A N 1
ATOM 1332 C CA . GLU A 1 161 ? 18.596 5.897 -7.546 1.00 86.50 161 GLU A CA 1
ATOM 1333 C C . GLU A 1 161 ? 17.242 6.427 -7.055 1.00 86.50 161 GLU A C 1
ATOM 1335 O O . GLU A 1 161 ? 17.183 7.443 -6.364 1.00 86.50 161 GLU A O 1
ATOM 1340 N N . LEU A 1 162 ? 16.153 5.699 -7.333 1.00 88.44 162 LEU A N 1
ATOM 1341 C CA . LEU A 1 162 ? 14.833 6.036 -6.802 1.00 88.44 162 LEU A CA 1
ATOM 1342 C C . LEU A 1 162 ? 14.859 6.055 -5.278 1.00 88.44 162 LEU A C 1
ATOM 1344 O O . LEU A 1 162 ? 14.488 7.062 -4.685 1.00 88.44 162 LEU A O 1
ATOM 1348 N N . VAL A 1 163 ? 15.326 4.976 -4.645 1.00 89.81 163 VAL A N 1
ATOM 1349 C CA . VAL A 1 163 ? 15.331 4.869 -3.179 1.00 89.81 163 VAL A CA 1
ATOM 1350 C C . VAL A 1 163 ? 16.157 5.996 -2.559 1.00 89.81 163 VAL A C 1
ATOM 1352 O O . VAL A 1 163 ? 15.680 6.642 -1.632 1.00 89.81 163 VAL A O 1
ATOM 1355 N N . SER A 1 164 ? 17.320 6.321 -3.127 1.00 90.38 164 SER A N 1
ATOM 1356 C CA . SER A 1 164 ? 18.160 7.427 -2.656 1.00 90.38 164 SER A CA 1
ATOM 1357 C C . SER A 1 164 ? 17.454 8.785 -2.753 1.00 90.38 164 SER A C 1
ATOM 1359 O O . SER A 1 164 ? 17.496 9.581 -1.815 1.00 90.38 164 SER A O 1
ATOM 1361 N N . ARG A 1 165 ? 16.716 9.050 -3.839 1.00 90.06 165 ARG A N 1
ATOM 1362 C CA . ARG A 1 165 ? 15.903 10.276 -3.946 1.00 90.06 165 ARG A CA 1
ATOM 1363 C C . ARG A 1 165 ? 14.828 10.344 -2.870 1.00 90.06 165 ARG A C 1
ATOM 1365 O O . ARG A 1 165 ? 14.572 11.424 -2.337 1.00 90.06 165 ARG A O 1
ATOM 1372 N N . LEU A 1 166 ? 14.198 9.215 -2.555 1.00 89.88 166 LEU A N 1
ATOM 1373 C CA . LEU A 1 166 ? 13.187 9.142 -1.504 1.00 89.88 166 LEU A CA 1
ATOM 1374 C C . LEU A 1 166 ? 13.804 9.385 -0.121 1.00 89.88 166 LEU A C 1
ATOM 1376 O O . LEU A 1 166 ? 13.249 10.162 0.652 1.00 89.88 166 LEU A O 1
ATOM 1380 N N . GLU A 1 167 ? 14.971 8.802 0.156 1.00 90.81 167 GLU A N 1
ATOM 1381 C CA . GLU A 1 167 ? 15.745 9.026 1.385 1.00 90.81 167 GLU A CA 1
ATOM 1382 C C . GLU A 1 167 ? 16.134 10.503 1.542 1.00 90.81 167 GLU A C 1
ATOM 1384 O O . GLU A 1 167 ? 15.910 11.094 2.596 1.00 90.81 167 GLU A O 1
ATOM 1389 N N . ASN A 1 168 ? 16.604 11.146 0.471 1.00 89.94 168 ASN A N 1
ATOM 1390 C CA . ASN A 1 168 ? 16.953 12.569 0.479 1.00 89.94 168 ASN A CA 1
ATOM 1391 C C . ASN A 1 168 ? 15.726 13.476 0.671 1.00 89.94 168 ASN A C 1
ATOM 1393 O O . ASN A 1 168 ? 15.786 14.521 1.335 1.00 89.94 168 ASN A O 1
ATOM 1397 N N . ARG A 1 169 ? 14.571 13.103 0.103 1.00 89.50 169 ARG A N 1
ATOM 1398 C CA . ARG A 1 169 ? 13.329 13.858 0.315 1.00 89.50 169 ARG A CA 1
ATOM 1399 C C . ARG A 1 169 ? 12.798 13.696 1.733 1.00 89.50 169 ARG A C 1
ATOM 1401 O O . ARG A 1 169 ? 12.412 14.713 2.308 1.00 89.50 169 ARG A O 1
ATOM 1408 N N . LEU A 1 170 ? 12.864 12.491 2.297 1.00 88.69 170 LEU A N 1
ATOM 1409 C CA . LEU A 1 170 ? 12.454 12.149 3.664 1.00 88.69 170 LEU A CA 1
ATOM 1410 C C . LEU A 1 170 ? 13.629 12.159 4.655 1.00 88.69 170 LEU A C 1
ATOM 1412 O O . LEU A 1 170 ? 13.680 11.345 5.578 1.00 88.69 170 LEU A O 1
ATOM 1416 N N . ALA A 1 171 ? 14.579 13.078 4.468 1.00 85.88 171 ALA A N 1
ATOM 1417 C CA . ALA A 1 171 ? 15.765 13.143 5.308 1.00 85.88 171 ALA A CA 1
ATOM 1418 C C . ALA A 1 171 ? 15.387 13.316 6.798 1.00 85.88 171 ALA A C 1
ATOM 1420 O O . ALA A 1 171 ? 14.520 14.144 7.108 1.00 85.88 171 ALA A O 1
ATOM 1421 N N . PRO A 1 172 ? 16.042 12.593 7.731 1.00 80.56 172 PRO A N 1
ATOM 1422 C CA . PRO A 1 172 ? 15.666 12.586 9.146 1.00 80.56 172 PRO A CA 1
ATOM 1423 C C . PRO A 1 172 ? 15.592 13.972 9.800 1.00 80.56 172 PRO A C 1
ATOM 1425 O O . PRO A 1 172 ? 14.700 14.212 10.608 1.00 80.56 172 PRO A O 1
ATOM 1428 N N . TRP A 1 173 ? 16.457 14.916 9.417 1.00 77.69 173 TRP A N 1
ATOM 1429 C CA . TRP A 1 173 ? 16.467 16.272 9.981 1.00 77.69 173 TRP A CA 1
ATOM 1430 C C . TRP A 1 173 ? 15.192 17.071 9.669 1.00 77.69 173 TRP A C 1
ATOM 1432 O O . TRP A 1 173 ? 14.717 17.822 10.514 1.00 77.69 173 TRP A O 1
ATOM 1442 N N . LYS A 1 174 ? 14.559 16.864 8.503 1.00 83.19 174 LYS A N 1
ATOM 1443 C CA . LYS A 1 174 ? 13.314 17.571 8.121 1.00 83.19 174 LYS A CA 1
ATOM 1444 C C . LYS A 1 174 ? 12.163 17.260 9.063 1.00 83.19 174 LYS A C 1
ATOM 1446 O O . LYS A 1 174 ? 11.228 18.035 9.225 1.00 83.19 174 LYS A O 1
ATOM 1451 N N . ARG A 1 175 ? 12.234 16.092 9.686 1.00 80.75 175 ARG A N 1
ATOM 1452 C CA . ARG A 1 175 ? 11.242 15.583 10.615 1.00 80.75 175 ARG A CA 1
ATOM 1453 C C . ARG A 1 175 ? 11.180 16.387 11.910 1.00 80.75 175 ARG A C 1
ATOM 1455 O O . ARG A 1 175 ? 10.113 16.446 12.516 1.00 80.75 175 ARG A O 1
ATOM 1462 N N . ILE A 1 176 ? 12.298 16.995 12.305 1.00 79.25 176 ILE A N 1
ATOM 1463 C CA . ILE A 1 176 ? 12.418 17.846 13.495 1.00 79.25 176 ILE A CA 1
ATOM 1464 C C . ILE A 1 176 ? 11.554 19.105 13.330 1.00 79.25 176 ILE A C 1
ATOM 1466 O O . ILE A 1 176 ? 10.908 19.536 14.275 1.00 79.25 176 ILE A O 1
ATOM 1470 N N . PHE A 1 177 ? 11.456 19.623 12.105 1.00 83.00 177 PHE A N 1
ATOM 1471 C CA . PHE A 1 177 ? 10.741 20.861 11.785 1.00 83.00 177 PHE A CA 1
ATOM 1472 C C . PHE A 1 177 ? 9.266 20.662 11.401 1.00 83.00 177 PHE A C 1
ATOM 1474 O O . PHE A 1 177 ? 8.574 21.628 11.094 1.00 83.00 177 PHE A O 1
ATOM 1481 N N . LEU A 1 178 ? 8.766 19.421 11.379 1.00 86.19 178 LEU A N 1
ATOM 1482 C CA . LEU A 1 178 ? 7.413 19.105 10.913 1.00 86.19 178 LEU A CA 1
ATOM 1483 C C . LEU A 1 178 ? 6.605 18.368 11.979 1.00 86.19 178 LEU A C 1
ATOM 1485 O O . LEU A 1 178 ? 7.026 17.326 12.494 1.00 86.19 178 LEU A O 1
ATOM 1489 N N . ASN A 1 179 ? 5.382 18.847 12.220 1.00 88.69 179 ASN A N 1
ATOM 1490 C CA . ASN A 1 179 ? 4.373 18.105 12.973 1.00 88.69 179 ASN A CA 1
ATOM 1491 C C . ASN A 1 179 ? 3.893 16.862 12.182 1.00 88.69 179 ASN A C 1
ATOM 1493 O O . ASN A 1 179 ? 4.215 16.681 11.004 1.00 88.69 179 ASN A O 1
ATOM 1497 N N . LYS A 1 180 ? 3.110 15.973 12.813 1.00 85.81 180 LYS A N 1
ATOM 1498 C CA . LYS A 1 180 ? 2.633 14.732 12.163 1.00 85.81 180 LYS A CA 1
ATOM 1499 C C . LYS A 1 180 ? 1.848 14.992 10.867 1.00 85.81 180 LYS A C 1
ATOM 1501 O O . LYS A 1 180 ? 2.016 14.243 9.907 1.00 85.81 180 LYS A O 1
ATOM 1506 N N . GLY A 1 181 ? 1.043 16.056 10.824 1.00 87.44 181 GLY A N 1
ATOM 1507 C CA . GLY A 1 181 ? 0.284 16.453 9.634 1.00 87.44 181 GLY A CA 1
ATOM 1508 C C . GLY A 1 181 ? 1.188 16.886 8.477 1.00 87.44 181 GLY A C 1
ATOM 1509 O O . GLY A 1 181 ? 1.061 16.369 7.370 1.00 87.44 181 GLY A O 1
ATOM 1510 N N . GLY A 1 182 ? 2.173 17.746 8.744 1.00 90.00 182 GLY A N 1
ATOM 1511 C CA . GLY A 1 182 ? 3.163 18.190 7.761 1.00 90.00 182 GLY A CA 1
ATOM 1512 C C . GLY A 1 182 ? 4.018 17.039 7.229 1.00 90.00 182 GLY A C 1
ATOM 1513 O O . GLY A 1 182 ? 4.272 16.956 6.027 1.00 90.00 182 GLY A O 1
ATOM 1514 N N . ARG A 1 183 ? 4.382 16.081 8.093 1.00 90.31 183 ARG A N 1
ATOM 1515 C CA . ARG A 1 183 ? 5.075 14.852 7.669 1.00 90.31 183 ARG A CA 1
ATOM 1516 C C . ARG A 1 183 ? 4.222 14.021 6.709 1.00 90.31 183 ARG A C 1
ATOM 1518 O O . ARG A 1 183 ? 4.736 13.549 5.698 1.00 90.31 183 ARG A O 1
ATOM 1525 N N . LEU A 1 184 ? 2.927 13.866 6.997 1.00 90.81 184 LEU A N 1
ATOM 1526 C CA . LEU A 1 184 ? 1.995 13.131 6.141 1.00 90.81 184 LEU A CA 1
ATOM 1527 C C . LEU A 1 184 ? 1.819 13.808 4.775 1.00 90.81 184 LEU A C 1
ATOM 1529 O O . LEU A 1 184 ? 1.835 13.127 3.751 1.00 90.81 184 LEU A O 1
ATOM 1533 N N . ILE A 1 185 ? 1.678 15.136 4.750 1.00 92.31 185 ILE A N 1
ATOM 1534 C CA . ILE A 1 185 ? 1.560 15.910 3.506 1.00 92.31 185 ILE A CA 1
ATOM 1535 C C . ILE A 1 185 ? 2.823 15.746 2.655 1.00 92.31 185 ILE A C 1
ATOM 1537 O O . ILE A 1 185 ? 2.721 15.480 1.457 1.00 92.31 185 ILE A O 1
ATOM 1541 N N . LEU A 1 186 ? 4.010 15.824 3.268 1.00 91.31 186 LEU A N 1
ATOM 1542 C CA . LEU A 1 186 ? 5.273 15.639 2.555 1.00 91.31 186 LEU A CA 1
ATOM 1543 C C . LEU A 1 186 ? 5.392 14.231 1.958 1.00 91.31 186 LEU A C 1
ATOM 1545 O O . LEU A 1 186 ? 5.783 14.097 0.798 1.00 91.31 186 LEU A O 1
ATOM 1549 N N . ILE A 1 187 ? 5.014 13.195 2.717 1.00 91.31 187 ILE A N 1
ATOM 1550 C CA . ILE A 1 187 ? 4.969 11.815 2.212 1.00 91.31 187 ILE A CA 1
ATOM 1551 C C . ILE A 1 187 ? 4.017 11.720 1.015 1.00 91.31 187 ILE A C 1
ATOM 1553 O O . ILE A 1 187 ? 4.411 11.200 -0.025 1.00 91.31 187 ILE A O 1
ATOM 1557 N N . LYS A 1 188 ? 2.792 12.250 1.124 1.00 90.06 188 LYS A N 1
ATOM 1558 C CA . LYS A 1 188 ? 1.802 12.209 0.034 1.00 90.06 188 LYS A CA 1
ATOM 1559 C C . LYS A 1 188 ? 2.314 12.903 -1.230 1.00 90.06 188 LYS A C 1
ATOM 1561 O O . LYS A 1 188 ? 2.293 12.306 -2.300 1.00 90.06 188 LYS A O 1
ATOM 1566 N N . SER A 1 189 ? 2.830 14.125 -1.102 1.00 91.12 189 SER A N 1
ATOM 1567 C CA . SER A 1 189 ? 3.381 14.901 -2.224 1.00 91.12 189 SER A CA 1
ATOM 1568 C C . SER A 1 189 ? 4.549 14.180 -2.917 1.00 91.12 189 SER A C 1
ATOM 1570 O O . SER A 1 189 ? 4.636 14.111 -4.148 1.00 91.12 189 SER A O 1
ATOM 1572 N N . MET A 1 190 ? 5.434 13.568 -2.130 1.00 88.88 190 MET A N 1
ATOM 1573 C CA . MET A 1 190 ? 6.558 12.785 -2.638 1.00 88.88 190 MET A CA 1
ATOM 1574 C C . MET A 1 190 ? 6.102 11.503 -3.356 1.00 88.88 190 MET A C 1
ATOM 1576 O O . MET A 1 190 ? 6.632 11.186 -4.423 1.00 88.88 190 MET A O 1
ATOM 1580 N N . MET A 1 191 ? 5.097 10.807 -2.820 1.00 81.56 191 MET A N 1
ATOM 1581 C CA . MET A 1 191 ? 4.556 9.581 -3.415 1.00 81.56 191 MET A CA 1
ATOM 1582 C C . MET A 1 191 ? 3.845 9.822 -4.738 1.00 81.56 191 MET A C 1
ATOM 1584 O O . MET A 1 191 ? 3.983 9.013 -5.651 1.00 81.56 191 MET A O 1
ATOM 1588 N N . SER A 1 192 ? 3.144 10.947 -4.869 1.00 78.19 192 SER A N 1
ATOM 1589 C CA . SER A 1 192 ? 2.468 11.301 -6.116 1.00 78.19 192 SER A CA 1
ATOM 1590 C C . SER A 1 192 ? 3.438 11.651 -7.247 1.00 78.19 192 SER A C 1
ATOM 1592 O O . SER A 1 192 ? 3.062 11.539 -8.409 1.00 78.19 192 SER A O 1
ATOM 1594 N N . SER A 1 193 ? 4.678 12.046 -6.933 1.00 82.44 193 SER A N 1
ATOM 1595 C CA . SER A 1 193 ? 5.651 12.528 -7.923 1.00 82.44 193 SER A CA 1
ATOM 1596 C C . SER A 1 193 ? 6.691 11.479 -8.331 1.00 82.44 193 SER A C 1
ATOM 1598 O O . SER A 1 193 ? 6.756 11.110 -9.502 1.00 82.44 193 SER A O 1
ATOM 1600 N N . ILE A 1 194 ? 7.523 10.989 -7.403 1.00 85.75 194 ILE A N 1
ATOM 1601 C CA . ILE A 1 194 ? 8.692 10.162 -7.767 1.00 85.75 194 ILE A CA 1
ATOM 1602 C C . ILE A 1 194 ? 8.296 8.711 -8.075 1.00 85.75 194 ILE A C 1
ATOM 1604 O O . ILE A 1 194 ? 8.618 8.235 -9.167 1.00 85.75 194 ILE A O 1
ATOM 1608 N N . PRO A 1 195 ? 7.608 7.982 -7.174 1.00 84.44 195 PRO A N 1
ATOM 1609 C CA . PRO A 1 195 ? 7.236 6.597 -7.444 1.00 84.44 195 PRO A CA 1
ATOM 1610 C C . PRO A 1 195 ? 6.255 6.474 -8.603 1.00 84.44 195 PRO A C 1
ATOM 1612 O O . PRO A 1 195 ? 6.434 5.581 -9.420 1.00 84.44 195 PRO A O 1
ATOM 1615 N N . THR A 1 196 ? 5.281 7.381 -8.737 1.00 82.88 196 THR A N 1
ATOM 1616 C CA . THR A 1 196 ? 4.337 7.380 -9.869 1.00 82.88 196 THR A CA 1
ATOM 1617 C C . THR A 1 196 ? 5.059 7.429 -11.216 1.00 82.88 196 THR A C 1
ATOM 1619 O O . THR A 1 196 ? 4.723 6.664 -12.117 1.00 82.88 196 THR A O 1
ATOM 1622 N N . TYR A 1 197 ? 6.101 8.261 -11.342 1.00 84.94 197 TYR A N 1
ATOM 1623 C CA . TYR A 1 197 ? 6.896 8.371 -12.570 1.00 84.94 197 TYR A CA 1
ATOM 1624 C C . TYR A 1 197 ? 7.659 7.081 -12.916 1.00 84.94 197 TYR A C 1
ATOM 1626 O O . TYR A 1 197 ? 7.777 6.707 -14.083 1.00 84.94 197 TYR A O 1
ATOM 1634 N N . TYR A 1 198 ? 8.157 6.366 -11.907 1.00 84.56 198 TYR A N 1
ATOM 1635 C CA . TYR A 1 198 ? 8.809 5.073 -12.117 1.00 84.56 198 TYR A CA 1
ATOM 1636 C C . TYR A 1 198 ? 7.798 3.957 -12.393 1.00 84.56 198 TYR A C 1
ATOM 1638 O O . TYR A 1 198 ? 8.038 3.126 -13.265 1.00 84.56 198 TYR A O 1
ATOM 1646 N N . MET A 1 199 ? 6.671 3.946 -11.677 1.00 81.06 199 MET A N 1
ATOM 1647 C CA . MET A 1 199 ? 5.632 2.921 -11.786 1.00 81.06 199 MET A CA 1
ATOM 1648 C C . MET A 1 199 ? 4.877 2.978 -13.114 1.00 81.06 199 MET A C 1
ATOM 1650 O O . MET A 1 199 ? 4.446 1.938 -13.603 1.00 81.06 199 MET A O 1
ATOM 1654 N N . SER A 1 200 ? 4.767 4.156 -13.737 1.00 83.50 200 SER A N 1
ATOM 1655 C CA . SER A 1 200 ? 4.186 4.277 -15.079 1.00 83.50 200 SER A CA 1
ATOM 1656 C C . SER A 1 200 ? 5.015 3.561 -16.153 1.00 83.50 200 SER A C 1
ATOM 1658 O O . SER A 1 200 ? 4.461 3.119 -17.155 1.00 83.50 200 SER A O 1
ATOM 1660 N N . ASN A 1 201 ? 6.326 3.404 -15.937 1.00 79.06 201 ASN A N 1
ATOM 1661 C CA . ASN A 1 201 ? 7.241 2.750 -16.875 1.00 79.06 201 ASN A CA 1
ATOM 1662 C C . ASN A 1 201 ? 7.612 1.315 -16.451 1.00 79.06 201 ASN A C 1
ATOM 1664 O O . ASN A 1 201 ? 7.892 0.464 -17.300 1.00 79.06 201 ASN A O 1
ATOM 1668 N N . PHE A 1 202 ? 7.641 1.026 -15.144 1.00 82.12 202 PHE A N 1
ATOM 1669 C CA . PHE A 1 202 ? 8.187 -0.215 -14.592 1.00 82.12 202 PHE A CA 1
ATOM 1670 C C . PHE A 1 202 ? 7.376 -0.757 -13.412 1.00 82.12 202 PHE A C 1
ATOM 1672 O O . PHE A 1 202 ? 7.040 -0.038 -12.479 1.00 82.12 202 PHE A O 1
ATOM 1679 N N . GLN A 1 203 ? 7.165 -2.074 -13.391 1.00 81.81 203 GLN A N 1
ATOM 1680 C CA . GLN A 1 203 ? 6.583 -2.767 -12.239 1.00 81.81 203 GLN A CA 1
ATOM 1681 C C . GLN A 1 203 ? 7.579 -2.808 -11.072 1.00 81.81 203 GLN A C 1
ATOM 1683 O O . GLN A 1 203 ? 8.728 -3.226 -11.250 1.00 81.81 203 GLN A O 1
ATOM 1688 N N . ILE A 1 204 ? 7.144 -2.388 -9.881 1.00 83.56 204 ILE A N 1
ATOM 1689 C CA . ILE A 1 204 ? 8.011 -2.297 -8.702 1.00 83.56 204 ILE A CA 1
ATOM 1690 C C . ILE A 1 204 ? 8.183 -3.666 -8.015 1.00 83.56 204 ILE A C 1
ATOM 1692 O O . ILE A 1 204 ? 7.195 -4.348 -7.738 1.00 83.56 204 ILE A O 1
ATOM 1696 N N . PRO A 1 205 ? 9.418 -4.103 -7.698 1.00 86.00 205 PRO A N 1
ATOM 1697 C CA . PRO A 1 205 ? 9.630 -5.322 -6.923 1.00 86.00 205 PRO A CA 1
ATOM 1698 C C . PRO A 1 205 ? 9.144 -5.175 -5.477 1.00 86.00 205 PRO A C 1
ATOM 1700 O O . PRO A 1 205 ? 9.363 -4.140 -4.846 1.00 86.00 205 PRO A O 1
ATOM 1703 N N . VAL A 1 206 ? 8.601 -6.255 -4.905 1.00 84.62 206 VAL A N 1
ATOM 1704 C CA . VAL A 1 206 ? 8.064 -6.280 -3.528 1.00 84.62 206 VAL A CA 1
ATOM 1705 C C . VAL A 1 206 ? 9.086 -5.795 -2.493 1.00 84.62 206 VAL A C 1
ATOM 1707 O O . VAL A 1 206 ? 8.760 -4.978 -1.639 1.00 84.62 206 VAL A O 1
ATOM 1710 N N . GLY A 1 207 ? 10.349 -6.222 -2.596 1.00 85.31 207 GLY A N 1
ATOM 1711 C CA . GLY A 1 207 ? 11.395 -5.785 -1.662 1.00 85.31 207 GLY A CA 1
ATOM 1712 C C . GLY A 1 207 ? 11.715 -4.285 -1.743 1.00 85.31 207 GLY A C 1
ATOM 1713 O O . GLY A 1 207 ? 12.097 -3.683 -0.742 1.00 85.31 207 GLY A O 1
ATOM 1714 N N . VAL A 1 208 ? 11.538 -3.661 -2.913 1.00 88.19 208 VAL A N 1
ATOM 1715 C CA . VAL A 1 208 ? 11.705 -2.206 -3.074 1.00 88.19 208 VAL A CA 1
ATOM 1716 C C . VAL A 1 208 ? 10.506 -1.485 -2.465 1.00 88.19 208 VAL A C 1
ATOM 1718 O O . VAL A 1 208 ? 10.704 -0.542 -1.705 1.00 88.19 208 VAL A O 1
ATOM 1721 N N . ALA A 1 209 ? 9.285 -1.965 -2.716 1.00 87.88 209 ALA A N 1
ATOM 1722 C CA . ALA A 1 209 ? 8.075 -1.419 -2.102 1.00 87.88 209 ALA A CA 1
ATOM 1723 C C . ALA A 1 209 ? 8.154 -1.450 -0.564 1.00 87.88 209 ALA A C 1
ATOM 1725 O O . ALA A 1 209 ? 7.975 -0.420 0.079 1.00 87.88 209 ALA A O 1
ATOM 1726 N N . GLN A 1 210 ? 8.560 -2.583 0.019 1.00 86.44 210 GLN A N 1
ATOM 1727 C CA . GLN A 1 210 ? 8.767 -2.721 1.467 1.00 86.44 210 GLN A CA 1
ATOM 1728 C C . GLN A 1 210 ? 9.811 -1.737 2.016 1.00 86.44 210 GLN A C 1
ATOM 1730 O O . GLN A 1 210 ? 9.636 -1.168 3.093 1.00 86.44 210 GLN A O 1
ATOM 1735 N N . LYS A 1 211 ? 10.905 -1.497 1.279 1.00 89.56 211 LYS A N 1
ATOM 1736 C C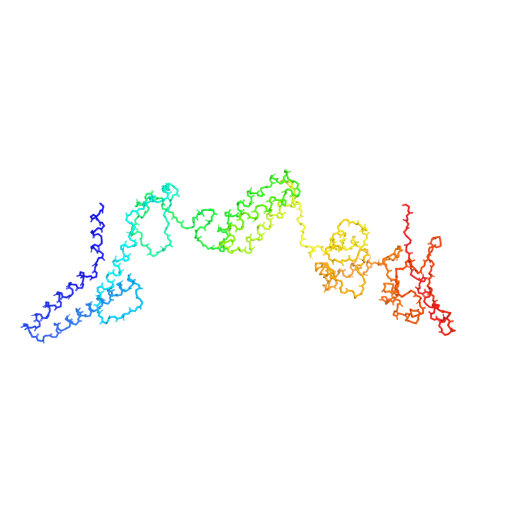A . LYS A 1 211 ? 11.918 -0.508 1.675 1.00 89.56 211 LYS A CA 1
ATOM 1737 C C . LYS A 1 211 ? 11.356 0.918 1.653 1.00 89.56 211 LYS A C 1
ATOM 1739 O O . LYS A 1 211 ? 11.660 1.690 2.558 1.00 89.56 211 LYS A O 1
ATOM 1744 N N . ILE A 1 212 ? 10.531 1.261 0.663 1.00 90.19 212 ILE A N 1
ATOM 1745 C CA . ILE A 1 212 ? 9.859 2.567 0.580 1.00 90.19 212 ILE A CA 1
ATOM 1746 C C . ILE A 1 212 ? 8.882 2.744 1.745 1.00 90.19 212 ILE A C 1
ATOM 1748 O O . ILE A 1 212 ? 8.936 3.767 2.425 1.00 90.19 212 ILE A O 1
ATOM 1752 N N . GLU A 1 213 ? 8.039 1.747 2.015 1.00 89.19 213 GLU A N 1
ATOM 1753 C CA . GLU A 1 213 ? 7.113 1.755 3.156 1.00 89.19 213 GLU A CA 1
ATOM 1754 C C . GLU A 1 213 ? 7.862 1.944 4.479 1.00 89.19 213 GLU A C 1
ATOM 1756 O O . GLU A 1 213 ? 7.466 2.765 5.304 1.00 89.19 213 GLU A O 1
ATOM 1761 N N . SER A 1 214 ? 8.996 1.258 4.650 1.00 86.00 214 SER A N 1
ATOM 1762 C CA . SER A 1 214 ? 9.858 1.407 5.825 1.00 86.00 214 SER A CA 1
ATOM 1763 C C . SER A 1 214 ? 10.405 2.833 5.986 1.00 86.00 214 SER A C 1
ATOM 1765 O O . SER A 1 214 ? 10.435 3.358 7.101 1.00 86.00 214 SER A O 1
ATOM 1767 N N . LEU A 1 215 ? 10.800 3.494 4.892 1.00 87.75 215 LEU A N 1
ATOM 1768 C CA . LEU A 1 215 ? 11.248 4.892 4.927 1.00 87.75 215 LEU A CA 1
ATOM 1769 C C . LEU A 1 215 ? 10.108 5.843 5.307 1.00 87.75 215 LEU A C 1
ATOM 1771 O O . LEU A 1 215 ? 10.296 6.732 6.138 1.00 87.75 215 LEU A O 1
ATOM 1775 N N . GLN A 1 216 ? 8.916 5.637 4.745 1.00 88.50 216 GLN A N 1
ATOM 1776 C CA . GLN A 1 216 ? 7.732 6.429 5.077 1.00 88.50 216 GLN A CA 1
ATOM 1777 C C . GLN A 1 216 ? 7.328 6.261 6.539 1.00 88.50 216 GLN A C 1
ATOM 1779 O O . GLN A 1 216 ? 7.089 7.253 7.226 1.00 88.50 216 GLN A O 1
ATOM 1784 N N . SER A 1 217 ? 7.271 5.022 7.037 1.00 84.94 217 SER A N 1
ATOM 1785 C CA . SER A 1 217 ? 6.925 4.745 8.430 1.00 84.94 217 SER A CA 1
ATOM 1786 C C . SER A 1 217 ? 7.976 5.314 9.380 1.00 84.94 217 SER A C 1
ATOM 1788 O O . SER A 1 217 ? 7.620 5.916 10.394 1.00 84.94 217 SER A O 1
ATOM 1790 N N . GLY A 1 218 ? 9.259 5.191 9.020 1.00 84.06 218 GLY A N 1
ATOM 1791 C CA . GLY A 1 218 ? 10.391 5.827 9.694 1.00 84.06 218 GLY A CA 1
ATOM 1792 C C . GLY A 1 218 ? 10.191 7.332 9.852 1.00 84.06 218 GLY A C 1
ATOM 1793 O O . GLY A 1 218 ? 10.261 7.875 10.960 1.00 84.06 218 GLY A O 1
ATOM 1794 N N . PHE A 1 219 ? 9.873 7.993 8.739 1.00 87.19 219 PHE A N 1
ATOM 1795 C CA . PHE A 1 219 ? 9.684 9.436 8.678 1.00 87.19 219 PHE A CA 1
ATOM 1796 C C . PHE A 1 219 ? 8.398 9.920 9.362 1.00 87.19 219 PHE A C 1
ATOM 1798 O O . PHE A 1 219 ? 8.378 10.980 9.985 1.00 87.19 219 PHE A O 1
ATOM 1805 N N . LEU A 1 220 ? 7.309 9.160 9.293 1.00 87.81 220 LEU A N 1
ATOM 1806 C CA . LEU A 1 220 ? 6.052 9.544 9.928 1.00 87.81 220 LEU A CA 1
ATOM 1807 C C . LEU A 1 220 ? 6.146 9.419 11.458 1.00 87.81 220 LEU A C 1
ATOM 1809 O O . LEU A 1 220 ? 5.780 10.353 12.182 1.00 87.81 220 LEU A O 1
ATOM 1813 N N . TRP A 1 221 ? 6.683 8.292 11.942 1.00 81.69 221 TRP A N 1
ATOM 1814 C CA . TRP A 1 221 ? 6.472 7.830 13.319 1.00 81.69 221 TRP A CA 1
ATOM 1815 C C . TRP A 1 221 ? 7.641 7.921 14.291 1.00 81.69 221 TRP A C 1
ATOM 1817 O O . TRP A 1 221 ? 7.374 7.787 15.482 1.00 81.69 221 TRP A O 1
ATOM 1827 N N . GLY A 1 222 ? 8.901 8.067 13.866 1.00 73.88 222 GLY A N 1
ATOM 1828 C CA . GLY A 1 222 ? 9.999 8.003 14.852 1.00 73.88 222 GLY A CA 1
ATOM 1829 C C . GLY A 1 222 ? 10.022 9.212 15.819 1.00 73.88 222 GLY A C 1
ATOM 1830 O O . GLY A 1 222 ? 9.030 9.924 15.979 1.00 73.88 222 GLY A O 1
ATOM 1831 N N . ASP A 1 223 ? 11.178 9.587 16.366 1.00 66.56 223 ASP A N 1
ATOM 1832 C CA . ASP A 1 223 ? 11.439 10.944 16.906 1.00 66.56 223 ASP A CA 1
ATOM 1833 C C . ASP A 1 223 ? 12.745 11.517 16.319 1.00 66.56 223 ASP A C 1
ATOM 1835 O O . ASP A 1 223 ? 13.256 10.894 15.392 1.00 66.56 223 ASP A O 1
ATOM 1839 N N . GLY A 1 224 ? 13.225 12.701 16.724 1.00 61.97 224 GLY A N 1
ATOM 1840 C CA . GLY A 1 224 ? 14.470 13.320 16.206 1.00 61.97 224 GLY A CA 1
ATOM 1841 C C . GLY A 1 224 ? 15.707 12.392 16.137 1.00 61.97 224 GLY A C 1
ATOM 1842 O O . GLY A 1 224 ? 15.643 11.237 16.548 1.00 61.97 224 GLY A O 1
ATOM 1843 N N . CYS A 1 225 ? 16.835 12.896 15.612 1.00 56.94 225 CYS A N 1
ATOM 1844 C CA . CYS A 1 225 ? 17.993 12.119 15.119 1.00 56.94 225 CYS A CA 1
ATOM 1845 C C . CYS A 1 225 ? 18.535 10.967 16.002 1.00 56.94 225 CYS A C 1
ATOM 1847 O O . CYS A 1 225 ? 19.185 10.083 15.453 1.00 56.94 225 CYS A O 1
ATOM 1849 N N . GLU A 1 226 ? 18.248 10.912 17.306 1.00 53.75 226 GLU A N 1
ATOM 1850 C CA . GLU A 1 226 ? 18.830 9.924 18.229 1.00 53.75 226 GLU A CA 1
ATOM 1851 C C . GLU A 1 226 ? 17.840 8.943 18.883 1.00 53.75 226 GLU A C 1
ATOM 1853 O O . GLU A 1 226 ? 18.267 7.921 19.416 1.00 53.75 226 GLU A O 1
ATOM 1858 N N . LYS A 1 227 ? 16.516 9.166 18.829 1.00 52.59 227 LYS A N 1
ATOM 1859 C CA . LYS A 1 227 ? 15.548 8.283 19.520 1.00 52.59 227 LYS A CA 1
ATOM 1860 C C . LYS A 1 227 ? 14.698 7.479 18.534 1.00 52.59 227 LYS A C 1
ATOM 1862 O O . LYS A 1 227 ? 13.740 7.980 17.939 1.00 52.59 227 LYS A O 1
ATOM 1867 N N . ARG A 1 228 ? 15.002 6.179 18.403 1.00 51.88 228 ARG A N 1
ATOM 1868 C CA . ARG A 1 228 ? 14.114 5.206 17.741 1.00 51.88 228 ARG A CA 1
ATOM 1869 C C . ARG A 1 228 ? 12.911 4.929 18.645 1.00 51.88 228 ARG A C 1
ATOM 1871 O O . ARG A 1 228 ? 12.989 4.097 19.541 1.00 51.88 228 ARG A O 1
ATOM 1878 N N . LYS A 1 229 ? 11.775 5.584 18.394 1.00 53.22 229 LYS A N 1
ATOM 1879 C CA . LYS A 1 229 ? 10.492 5.039 18.861 1.00 53.22 229 LYS A CA 1
ATOM 1880 C C . LYS A 1 229 ? 10.208 3.755 18.087 1.00 53.22 229 LYS A C 1
ATOM 1882 O O . LYS A 1 229 ? 10.337 3.732 16.863 1.00 53.22 229 LYS A O 1
ATOM 1887 N N . VAL A 1 230 ? 9.840 2.699 18.808 1.00 53.44 230 VAL A N 1
ATOM 1888 C CA . VAL A 1 230 ? 9.395 1.434 18.217 1.00 53.44 230 VAL A CA 1
ATOM 1889 C C . VAL A 1 230 ? 8.186 1.743 17.338 1.00 53.44 230 VAL A C 1
ATOM 1891 O O . VAL A 1 230 ? 7.187 2.288 17.810 1.00 53.44 230 VAL A O 1
ATOM 1894 N N . HIS A 1 231 ? 8.293 1.453 16.041 1.00 52.97 231 HIS A N 1
ATOM 1895 C CA . HIS A 1 231 ? 7.140 1.518 15.151 1.00 52.97 231 HIS A CA 1
ATOM 1896 C C . HIS A 1 231 ? 6.067 0.575 15.698 1.00 52.97 231 HIS A C 1
ATOM 1898 O O . HIS A 1 231 ? 6.417 -0.560 16.030 1.00 52.97 231 HIS A O 1
ATOM 1904 N N . PRO A 1 232 ? 4.794 0.998 15.806 1.00 54.38 232 PRO A N 1
ATOM 1905 C CA . PRO A 1 232 ? 3.745 0.077 16.201 1.00 54.38 232 PRO A CA 1
ATOM 1906 C C . PRO A 1 232 ? 3.784 -1.120 15.247 1.00 54.38 232 PRO A C 1
ATOM 1908 O O . PRO A 1 232 ? 3.603 -0.983 14.036 1.00 54.38 232 PRO A O 1
ATOM 1911 N N . ILE A 1 233 ? 4.132 -2.280 15.804 1.00 49.66 233 ILE A N 1
ATOM 1912 C CA . ILE A 1 233 ? 4.155 -3.559 15.097 1.00 49.66 233 ILE A CA 1
ATOM 1913 C C . ILE A 1 233 ? 2.730 -3.807 14.594 1.00 49.66 233 ILE A C 1
ATOM 1915 O O . ILE A 1 233 ? 1.772 -3.325 15.203 1.00 49.66 233 ILE A O 1
ATOM 1919 N N . LYS A 1 234 ? 2.576 -4.555 13.489 1.00 49.31 234 LYS A N 1
ATOM 1920 C CA . LYS A 1 234 ? 1.265 -5.057 13.042 1.00 49.31 234 LYS A CA 1
ATOM 1921 C C . LYS A 1 234 ? 0.446 -5.464 14.272 1.00 49.31 234 LYS A C 1
ATOM 1923 O O . LYS A 1 234 ? 0.892 -6.314 15.035 1.00 49.31 234 LYS A O 1
ATOM 1928 N N . TRP A 1 235 ? -0.733 -4.866 14.454 1.00 45.38 235 TRP A N 1
ATOM 1929 C CA . TRP A 1 235 ? -1.595 -5.075 15.630 1.00 45.38 235 TRP A CA 1
ATOM 1930 C C . TRP A 1 235 ? -1.856 -6.555 15.950 1.00 45.38 235 TRP A C 1
ATOM 1932 O O . TRP A 1 235 ? -2.047 -6.914 17.103 1.00 45.38 235 TRP A O 1
ATOM 1942 N N . ALA A 1 236 ? -1.779 -7.426 14.940 1.00 46.19 236 ALA A N 1
ATOM 1943 C CA . ALA A 1 236 ? -1.896 -8.872 15.089 1.00 46.19 236 ALA A CA 1
ATOM 1944 C C . ALA A 1 236 ? -0.768 -9.537 15.904 1.00 46.19 236 ALA A C 1
ATOM 1946 O O . ALA A 1 236 ? -0.955 -10.654 16.372 1.00 46.19 236 ALA A O 1
ATOM 1947 N N . THR A 1 237 ? 0.400 -8.905 16.036 1.00 47.31 237 THR A N 1
ATOM 1948 C CA . THR A 1 237 ? 1.572 -9.502 16.692 1.00 47.31 237 THR A CA 1
ATOM 1949 C C . THR A 1 237 ? 1.686 -9.102 18.163 1.00 47.31 237 THR A C 1
ATOM 1951 O O . THR A 1 237 ? 2.283 -9.835 18.944 1.00 47.31 237 THR A O 1
ATOM 1954 N N . ASN A 1 238 ? 1.116 -7.961 18.567 1.00 59.56 238 ASN A N 1
ATOM 1955 C CA . ASN A 1 238 ? 1.203 -7.465 19.942 1.00 59.56 238 ASN A CA 1
ATOM 1956 C C . ASN A 1 238 ? -0.103 -7.733 20.707 1.00 59.56 238 ASN A C 1
ATOM 1958 O O . ASN A 1 238 ? -0.947 -6.850 20.875 1.00 59.56 238 ASN A O 1
ATOM 1962 N N . LYS A 1 239 ? -0.260 -8.992 21.131 1.00 55.31 239 LYS A N 1
ATOM 1963 C CA . LYS A 1 239 ? -1.468 -9.521 21.784 1.00 55.31 239 LYS A CA 1
ATOM 1964 C C . LYS A 1 239 ? -1.871 -8.742 23.049 1.00 55.31 239 LYS A C 1
ATOM 1966 O O . LYS A 1 239 ? -3.060 -8.554 23.279 1.00 55.31 239 LYS A O 1
ATOM 1971 N N . SER A 1 240 ? -0.915 -8.232 23.832 1.00 59.47 240 SER A N 1
ATOM 1972 C CA . SER A 1 240 ? -1.197 -7.488 25.073 1.00 59.47 240 SER A CA 1
ATOM 1973 C C . SER A 1 240 ? -1.757 -6.087 24.811 1.00 59.47 240 SER A C 1
ATOM 1975 O O . SER A 1 240 ? -2.734 -5.678 25.436 1.00 59.47 240 SER A O 1
ATOM 1977 N N . LEU A 1 241 ? -1.201 -5.358 23.836 1.00 63.38 241 LEU A N 1
ATOM 1978 C CA . LEU A 1 241 ? -1.757 -4.069 23.410 1.00 63.38 241 LEU A CA 1
ATOM 1979 C C . LEU A 1 241 ? -3.135 -4.225 22.760 1.00 63.38 241 LEU A C 1
ATOM 1981 O O . LEU A 1 241 ? -3.978 -3.336 22.892 1.00 63.38 241 LEU A O 1
ATOM 1985 N N . LEU A 1 242 ? -3.369 -5.347 22.078 1.00 59.00 242 LEU A N 1
ATOM 1986 C CA . LEU A 1 242 ? -4.664 -5.680 21.499 1.00 59.00 242 LEU A CA 1
ATOM 1987 C C . LEU A 1 242 ? -5.718 -5.899 22.592 1.00 59.00 242 LEU A C 1
ATOM 1989 O O . LEU A 1 242 ? -6.755 -5.243 22.557 1.00 59.00 242 LEU A O 1
ATOM 1993 N N . ALA A 1 243 ? -5.414 -6.720 23.602 1.00 59.53 243 ALA A N 1
ATOM 1994 C CA . ALA A 1 243 ? -6.286 -6.934 24.759 1.00 59.53 243 ALA A CA 1
ATOM 1995 C C . ALA A 1 243 ? -6.581 -5.621 25.505 1.00 59.53 243 ALA A C 1
ATOM 1997 O O . ALA A 1 243 ? -7.737 -5.306 25.775 1.00 59.53 243 ALA A O 1
ATOM 1998 N N . LYS A 1 244 ? -5.555 -4.787 25.733 1.00 67.62 244 LYS A N 1
ATOM 1999 C CA . LYS A 1 244 ? -5.728 -3.454 26.330 1.00 67.62 244 LYS A CA 1
ATOM 2000 C C . LYS A 1 244 ? -6.653 -2.564 25.498 1.00 67.62 244 LYS A C 1
ATOM 2002 O O . LYS A 1 244 ? -7.450 -1.827 26.060 1.00 67.62 244 LYS A O 1
ATOM 2007 N N . SER A 1 245 ? -6.557 -2.617 24.171 1.00 66.00 245 SER A N 1
ATOM 2008 C CA . SER A 1 245 ? -7.410 -1.816 23.283 1.00 66.00 245 SER A CA 1
ATOM 2009 C C . SER A 1 245 ? -8.868 -2.285 23.309 1.00 66.00 245 SER A C 1
ATOM 2011 O O . SER A 1 245 ? -9.760 -1.447 23.270 1.00 66.00 245 SER A O 1
ATOM 2013 N N . VAL A 1 246 ? -9.110 -3.597 23.418 1.00 62.97 246 VAL A N 1
ATOM 2014 C CA . VAL A 1 246 ? -10.460 -4.168 23.581 1.00 62.97 246 VAL A CA 1
ATOM 2015 C C . VAL A 1 246 ? -11.066 -3.759 24.926 1.00 62.97 246 VAL A C 1
ATOM 2017 O O . VAL A 1 246 ? -12.195 -3.286 24.957 1.00 62.97 246 VAL A O 1
ATOM 2020 N N . TRP A 1 247 ? -10.302 -3.853 26.018 1.00 66.75 247 TRP A N 1
ATOM 2021 C CA . TRP A 1 247 ? -10.745 -3.396 27.340 1.00 66.75 247 TRP A CA 1
ATOM 2022 C C . TRP A 1 247 ? -11.062 -1.894 27.353 1.00 66.75 247 TRP A C 1
ATOM 2024 O O . TRP A 1 247 ? -12.124 -1.488 27.815 1.00 66.75 247 TRP A O 1
ATOM 2034 N N . ARG A 1 248 ? -10.184 -1.064 26.768 1.00 69.31 248 ARG A N 1
ATOM 2035 C CA . ARG A 1 248 ? -10.418 0.384 26.639 1.00 69.31 248 ARG A CA 1
ATOM 2036 C C . ARG A 1 248 ? -11.645 0.689 25.787 1.00 69.31 248 ARG A C 1
ATOM 2038 O O . ARG A 1 248 ? -12.362 1.613 26.119 1.00 69.31 248 ARG A O 1
ATOM 2045 N N . PHE A 1 249 ? -11.912 -0.081 24.732 1.00 69.12 249 PHE A N 1
ATOM 2046 C CA . PHE A 1 249 ? -13.118 0.103 23.918 1.00 69.12 249 PHE A CA 1
ATOM 2047 C C . PHE A 1 249 ? -14.400 -0.158 24.721 1.00 69.12 249 PHE A C 1
ATOM 2049 O O . PHE A 1 249 ? -15.396 0.514 24.503 1.00 69.12 249 PHE A O 1
ATOM 2056 N N . GLY A 1 250 ? -14.373 -1.119 25.650 1.00 63.22 250 GLY A N 1
ATOM 2057 C CA . GLY A 1 250 ? -15.514 -1.411 26.520 1.00 63.22 250 GLY A CA 1
ATOM 2058 C C . GLY A 1 250 ? -15.701 -0.426 27.681 1.00 63.22 250 GLY A C 1
ATOM 2059 O O . GLY A 1 250 ? -16.831 -0.239 28.118 1.00 63.22 250 GLY A O 1
ATOM 2060 N N . ASN A 1 251 ? -14.620 0.186 28.180 1.00 64.69 251 ASN A N 1
ATOM 2061 C CA . ASN A 1 251 ? -14.647 1.028 29.387 1.00 64.69 251 ASN A CA 1
ATOM 2062 C C . ASN A 1 251 ? -14.519 2.537 29.137 1.00 64.69 251 ASN A C 1
ATOM 2064 O O . ASN A 1 251 ? -14.930 3.324 29.984 1.00 64.69 251 ASN A O 1
ATOM 2068 N N . GLU A 1 252 ? -13.883 2.965 28.046 1.00 71.12 252 GLU A N 1
ATOM 2069 C CA . GLU A 1 252 ? -13.664 4.387 27.765 1.00 71.12 252 GLU A CA 1
ATOM 2070 C C . GLU A 1 252 ? -14.818 4.972 26.968 1.00 71.12 252 GLU A C 1
ATOM 2072 O O . GLU A 1 252 ? -14.800 5.008 25.738 1.00 71.12 252 GLU A O 1
ATOM 2077 N N . ASP A 1 253 ? -15.791 5.482 27.702 1.00 64.00 253 ASP A N 1
ATOM 2078 C CA . ASP A 1 253 ? -17.011 6.029 27.139 1.00 64.00 253 ASP A CA 1
ATOM 2079 C C . ASP A 1 253 ? -16.771 7.324 26.368 1.00 64.00 253 ASP A C 1
ATOM 2081 O O . ASP A 1 253 ? -16.120 8.251 26.855 1.00 64.00 253 ASP A O 1
ATOM 2085 N N . SER A 1 254 ? -17.388 7.442 25.190 1.00 66.25 254 SER A N 1
ATOM 2086 C CA . SER A 1 254 ? -17.514 8.692 24.428 1.00 66.25 254 SER A CA 1
ATOM 2087 C C . SER A 1 254 ? -16.183 9.329 24.026 1.00 66.25 254 SER A C 1
ATOM 2089 O O . SER A 1 254 ? -16.086 10.526 23.751 1.00 66.25 254 SER A O 1
ATOM 2091 N N . THR A 1 255 ? -15.124 8.531 23.944 1.00 78.88 255 THR A N 1
ATOM 2092 C CA . THR A 1 255 ? -13.833 9.022 23.472 1.00 78.88 255 THR A CA 1
ATOM 2093 C C . THR A 1 255 ? -13.846 9.180 21.954 1.00 78.88 255 THR A C 1
ATOM 2095 O O . THR A 1 255 ? -14.398 8.358 21.228 1.00 78.88 255 THR A O 1
ATOM 2098 N N . LEU A 1 256 ? -13.190 10.221 21.424 1.00 78.25 256 LEU A N 1
ATOM 2099 C CA . LEU A 1 256 ? -13.161 10.496 19.974 1.00 78.25 256 LEU A CA 1
ATOM 2100 C C . LEU A 1 256 ? -12.739 9.284 19.126 1.00 78.25 256 LEU A C 1
ATOM 2102 O O . LEU A 1 256 ? -13.216 9.116 18.006 1.00 78.25 256 LEU A O 1
ATOM 2106 N N . TRP A 1 257 ? -11.840 8.440 19.638 1.00 77.31 257 TRP A N 1
ATOM 2107 C CA . TRP A 1 257 ? -11.374 7.259 18.916 1.00 77.31 257 TRP A CA 1
ATOM 2108 C C . TRP A 1 257 ? -12.439 6.153 18.867 1.00 77.31 257 TRP A C 1
ATOM 2110 O O . TRP A 1 257 ? -12.601 5.545 17.809 1.00 77.31 257 TRP A O 1
ATOM 2120 N N . GLU A 1 258 ? -13.191 5.943 19.953 1.00 73.00 258 GLU A N 1
ATOM 2121 C CA . GLU A 1 258 ? -14.365 5.066 19.988 1.00 73.00 258 GLU A CA 1
ATOM 2122 C C . GLU A 1 258 ? -15.404 5.562 18.976 1.00 73.00 258 GLU A C 1
ATOM 2124 O O . GLU A 1 258 ? -15.804 4.801 18.098 1.00 73.00 258 GLU A O 1
ATOM 2129 N N . MET A 1 259 ? -15.737 6.862 18.995 1.00 72.75 259 MET A N 1
ATOM 2130 C CA . MET A 1 259 ? -16.718 7.439 18.065 1.00 72.75 259 MET A CA 1
ATOM 2131 C C . MET A 1 259 ? -16.328 7.223 16.603 1.00 72.75 259 MET A C 1
ATOM 2133 O O . MET A 1 259 ? -17.159 6.853 15.780 1.00 72.75 259 MET A O 1
ATOM 2137 N N . VAL A 1 260 ? -15.055 7.452 16.265 1.00 71.81 260 VAL A N 1
ATOM 2138 C CA . VAL A 1 260 ? -14.544 7.272 14.900 1.00 71.81 260 VAL A CA 1
ATOM 2139 C C . VAL A 1 260 ? -14.620 5.808 14.474 1.00 71.81 260 VAL A C 1
ATOM 2141 O O . VAL A 1 260 ? -14.935 5.529 13.317 1.00 71.81 260 VAL A O 1
ATOM 2144 N N . ILE A 1 261 ? -14.342 4.866 15.379 1.00 66.50 261 ILE A N 1
ATOM 2145 C CA . ILE A 1 261 ? -14.480 3.434 15.096 1.00 66.50 261 ILE A CA 1
ATOM 2146 C C . ILE A 1 261 ? -15.958 3.081 14.903 1.00 66.50 261 ILE A C 1
ATOM 2148 O O . ILE A 1 261 ? -16.303 2.494 13.878 1.00 66.50 261 ILE A O 1
ATOM 2152 N N . CYS A 1 262 ? -16.829 3.486 15.822 1.00 67.94 262 CYS A N 1
ATOM 2153 C CA . CYS A 1 262 ? -18.262 3.228 15.745 1.00 67.94 262 CYS A CA 1
ATOM 2154 C C . CYS A 1 262 ? -18.878 3.809 14.465 1.00 67.94 262 CYS A C 1
ATOM 2156 O O . CYS A 1 262 ? -19.537 3.084 13.725 1.00 67.94 262 CYS A O 1
ATOM 2158 N N . ALA A 1 263 ? -18.568 5.062 14.125 1.00 65.50 263 ALA A N 1
ATOM 2159 C CA . ALA A 1 263 ? -19.060 5.724 12.918 1.00 65.50 263 ALA A CA 1
ATOM 2160 C C . ALA A 1 263 ? -18.532 5.082 11.627 1.00 65.50 263 ALA A C 1
ATOM 2162 O O . ALA A 1 263 ? -19.278 4.910 10.666 1.00 65.50 263 ALA A O 1
ATOM 2163 N N . LYS A 1 264 ? -17.247 4.703 11.587 1.00 56.38 264 LYS A N 1
ATOM 2164 C CA . LYS A 1 264 ? -16.641 4.099 10.392 1.00 56.38 264 LYS A CA 1
ATOM 2165 C C . LYS A 1 264 ? -17.207 2.713 10.078 1.00 56.38 264 LYS A C 1
ATOM 2167 O O . LYS A 1 264 ? -17.246 2.339 8.908 1.00 56.38 264 LYS A O 1
ATOM 2172 N N . TYR A 1 265 ? -17.577 1.949 11.104 1.00 55.50 265 TYR A N 1
ATOM 2173 C CA . TYR A 1 265 ? -17.993 0.550 10.962 1.00 55.50 265 TYR A CA 1
ATOM 2174 C C . TYR A 1 265 ? -19.460 0.298 11.338 1.00 55.50 265 TYR A C 1
ATOM 2176 O O . TYR A 1 265 ? -19.880 -0.851 11.390 1.00 55.50 265 TYR A O 1
ATOM 2184 N N . GLY A 1 266 ? -20.248 1.348 11.586 1.00 55.06 266 GLY A N 1
ATOM 2185 C CA . GLY A 1 266 ? -21.679 1.232 11.886 1.00 55.06 266 GLY A CA 1
ATOM 2186 C C . GLY A 1 266 ? -21.986 0.492 13.192 1.00 55.06 266 GLY A C 1
ATOM 2187 O O . GLY A 1 266 ? -22.999 -0.196 13.278 1.00 55.06 266 GLY A O 1
ATOM 2188 N N . ILE A 1 267 ? -21.109 0.593 14.193 1.00 60.97 267 ILE A N 1
ATOM 2189 C CA . ILE A 1 267 ? -21.315 -0.033 15.506 1.00 60.97 267 ILE A CA 1
ATOM 2190 C C . ILE A 1 267 ? -22.161 0.922 16.359 1.00 60.97 267 ILE A C 1
ATOM 2192 O O . ILE A 1 267 ? -21.811 2.104 16.440 1.00 60.97 267 ILE A O 1
ATOM 2196 N N . PRO A 1 268 ? -23.248 0.459 17.001 1.00 58.16 268 PRO A N 1
ATOM 2197 C CA . PRO A 1 268 ? -23.993 1.295 17.931 1.00 58.16 268 PRO A CA 1
ATOM 2198 C C . PRO A 1 268 ? -23.100 1.713 19.105 1.00 58.16 268 PRO A C 1
ATOM 2200 O O . PRO A 1 268 ? -22.385 0.895 19.688 1.00 58.16 268 PRO A O 1
ATOM 2203 N N . MET A 1 269 ? -23.141 3.005 19.434 1.00 57.16 269 MET A N 1
ATOM 2204 C CA . MET A 1 269 ? -22.398 3.569 20.561 1.00 57.16 269 MET A CA 1
ATOM 2205 C C . MET A 1 269 ? -22.776 2.831 21.850 1.00 57.16 269 MET A C 1
ATOM 2207 O O . MET A 1 269 ? -23.954 2.520 22.033 1.00 57.16 269 MET A O 1
ATOM 2211 N N . LYS A 1 270 ? -21.805 2.577 22.737 1.00 57.16 270 LYS A N 1
ATOM 2212 C CA . LYS A 1 270 ? -21.990 1.826 23.995 1.00 57.16 270 LYS A CA 1
ATOM 2213 C C . LYS A 1 270 ? -22.269 0.316 23.864 1.00 57.16 270 LYS A C 1
ATOM 2215 O O . LYS A 1 270 ? -22.625 -0.327 24.850 1.00 57.16 270 LYS A O 1
ATOM 2220 N N . SER A 1 271 ? -22.108 -0.279 22.681 1.00 52.53 271 SER A N 1
ATOM 2221 C CA . SER A 1 271 ? -22.231 -1.733 22.518 1.00 52.53 271 SER A CA 1
ATOM 2222 C C . SER A 1 271 ? -20.984 -2.451 23.042 1.00 52.53 271 SER A C 1
ATOM 2224 O O . SER A 1 271 ? -19.891 -2.266 22.505 1.00 52.53 271 SER A O 1
ATOM 2226 N N . TYR A 1 272 ? -21.139 -3.343 24.025 1.00 52.00 272 TYR A N 1
ATOM 2227 C CA . TYR A 1 272 ? -20.067 -4.274 24.386 1.00 52.00 272 TYR A CA 1
ATOM 2228 C C . TYR A 1 272 ? -19.875 -5.326 23.288 1.00 52.00 272 TYR A C 1
ATOM 2230 O O . TYR A 1 272 ? -20.835 -5.850 22.717 1.00 52.00 272 TYR A O 1
ATOM 2238 N N . ALA A 1 273 ? -18.616 -5.673 23.016 1.00 43.44 273 ALA A N 1
ATOM 2239 C CA . ALA A 1 273 ? -18.252 -6.843 22.225 1.00 43.44 273 ALA A CA 1
ATOM 2240 C C . ALA A 1 273 ? -18.547 -8.115 23.042 1.00 43.44 273 ALA A C 1
ATOM 2242 O O . ALA A 1 273 ? -17.651 -8.709 23.632 1.00 43.44 273 ALA A O 1
ATOM 2243 N N . GLY A 1 274 ? -19.821 -8.486 23.143 1.00 41.53 274 GLY A N 1
ATOM 2244 C CA . GLY A 1 274 ? -20.256 -9.639 23.937 1.00 41.53 274 GLY A CA 1
ATOM 2245 C C . GLY A 1 274 ? -21.677 -10.124 23.660 1.00 41.53 274 GLY A C 1
ATOM 2246 O O . GLY A 1 274 ? -22.054 -11.193 24.139 1.00 41.53 274 GLY A O 1
ATOM 2247 N N . THR A 1 275 ? -22.456 -9.402 22.855 1.00 35.84 275 THR A N 1
ATOM 2248 C CA . THR A 1 275 ? -23.790 -9.839 22.444 1.00 35.84 275 THR A CA 1
ATOM 2249 C C . THR A 1 275 ? -23.662 -10.947 21.403 1.00 35.84 275 THR A C 1
ATOM 2251 O O . THR A 1 275 ? -23.265 -10.742 20.254 1.00 35.84 275 THR A O 1
ATOM 2254 N N . GLY A 1 276 ? -23.959 -12.169 21.843 1.00 34.22 276 GLY A N 1
ATOM 2255 C CA . GLY A 1 276 ? -24.025 -13.338 20.981 1.00 34.22 276 GLY A CA 1
ATOM 2256 C C . GLY A 1 276 ? -24.902 -13.080 19.754 1.00 34.22 276 GLY A C 1
ATOM 2257 O O . GLY A 1 276 ? -25.969 -12.477 19.846 1.00 34.22 276 GLY A O 1
ATOM 2258 N N . ASN A 1 277 ? -24.441 -13.574 18.605 1.00 30.34 277 ASN A N 1
ATOM 2259 C CA . ASN A 1 277 ? -25.186 -13.642 17.347 1.00 30.34 277 ASN A CA 1
ATOM 2260 C C . ASN A 1 277 ? -25.741 -12.322 16.803 1.00 30.34 277 ASN A C 1
ATOM 2262 O O . ASN A 1 277 ? -26.831 -12.301 16.232 1.00 30.34 277 ASN A O 1
ATOM 2266 N N . VAL A 1 278 ? -24.970 -11.239 16.865 1.00 32.62 278 VAL A N 1
ATOM 2267 C CA . VAL A 1 278 ? -25.209 -10.128 15.944 1.00 32.62 278 VAL A CA 1
ATOM 2268 C C . VAL A 1 278 ? -24.179 -10.206 14.825 1.00 32.62 278 VAL A C 1
ATOM 2270 O O . VAL A 1 278 ? -22.981 -10.054 15.051 1.00 32.62 278 VAL A O 1
ATOM 2273 N N . GLN A 1 279 ? -24.653 -10.430 13.598 1.00 34.94 279 GLN A N 1
ATOM 2274 C CA . GLN A 1 279 ? -23.926 -10.169 12.351 1.00 34.94 279 GLN A CA 1
ATOM 2275 C C . GLN A 1 279 ? -23.662 -8.654 12.198 1.00 34.94 279 GLN A C 1
ATOM 2277 O O . GLN A 1 279 ? -24.023 -8.035 11.201 1.00 34.94 279 GLN A O 1
ATOM 2282 N N . LEU A 1 280 ? -23.074 -8.018 13.212 1.00 35.31 280 LEU A N 1
ATOM 2283 C CA . LEU A 1 280 ? -22.587 -6.653 13.125 1.00 35.31 280 LEU A CA 1
ATOM 2284 C C . LEU A 1 280 ? -21.322 -6.692 12.278 1.00 35.31 280 LEU A C 1
ATOM 2286 O O . LEU A 1 280 ? -20.394 -7.454 12.560 1.00 35.31 280 LEU A O 1
ATOM 2290 N N . GLN A 1 281 ? -21.288 -5.860 11.238 1.00 36.88 281 GLN A N 1
ATOM 2291 C CA . GLN A 1 281 ? -20.109 -5.604 10.414 1.00 36.88 281 GLN A CA 1
ATOM 2292 C C . GLN A 1 281 ? -19.056 -4.829 11.218 1.00 36.88 281 GLN A C 1
ATOM 2294 O O . GLN A 1 281 ? -18.665 -3.713 10.893 1.00 36.88 281 GLN A O 1
ATOM 2299 N N . LEU A 1 282 ? -18.584 -5.438 12.300 1.00 43.56 282 LEU A N 1
ATOM 2300 C CA . LEU A 1 282 ? -17.418 -4.998 13.034 1.00 43.56 282 LEU A CA 1
ATOM 2301 C C . LEU A 1 282 ? -16.224 -4.920 12.060 1.00 43.56 282 LEU A C 1
ATOM 2303 O O . LEU A 1 282 ? -16.136 -5.706 11.108 1.00 43.56 282 LEU A O 1
ATOM 2307 N N . PRO A 1 283 ? -15.270 -4.002 12.289 1.00 44.00 283 PRO A N 1
ATOM 2308 C CA . PRO A 1 283 ? -14.075 -3.897 11.470 1.00 44.00 283 PRO A CA 1
ATOM 2309 C C . PRO A 1 283 ? -13.433 -5.270 11.268 1.00 44.00 283 PRO A C 1
ATOM 2311 O O . PRO A 1 283 ? -13.157 -5.961 12.248 1.00 44.00 283 PRO A O 1
ATOM 2314 N N . PHE A 1 284 ? -13.124 -5.655 10.024 1.00 41.88 284 PHE A N 1
ATOM 2315 C CA . PHE A 1 284 ? -12.510 -6.958 9.716 1.00 41.88 284 PHE A CA 1
ATOM 2316 C C . PHE A 1 284 ? -11.270 -7.249 10.578 1.00 41.88 284 PHE A C 1
ATOM 2318 O O . PHE A 1 284 ? -11.013 -8.391 10.938 1.00 41.88 284 PHE A O 1
ATOM 2325 N N . PHE A 1 285 ? -10.508 -6.219 10.962 1.00 43.19 285 PHE A N 1
ATOM 2326 C CA . PHE A 1 285 ? -9.359 -6.374 11.855 1.00 43.19 285 PHE A CA 1
ATOM 2327 C C . PHE A 1 285 ? -9.740 -6.587 13.328 1.00 43.19 285 PHE A C 1
ATOM 2329 O O . PHE A 1 285 ? -8.956 -7.206 14.033 1.00 43.19 285 PHE A O 1
ATOM 2336 N N . PHE A 1 286 ? -10.894 -6.095 13.789 1.00 46.06 286 PHE A N 1
ATOM 2337 C CA . PHE A 1 286 ? -11.395 -6.246 15.158 1.00 46.06 286 PHE A CA 1
ATOM 2338 C C . PHE A 1 286 ? -12.092 -7.598 15.325 1.00 46.06 286 PHE A C 1
ATOM 2340 O O . PHE A 1 286 ? -11.770 -8.315 16.258 1.00 46.06 286 PHE A O 1
ATOM 2347 N N . VAL A 1 287 ? -12.898 -8.030 14.346 1.00 48.88 287 VAL A N 1
ATOM 2348 C CA . VAL A 1 287 ? -13.410 -9.414 14.276 1.00 48.88 287 VAL A CA 1
ATOM 2349 C C . VAL A 1 287 ? -12.259 -10.397 14.165 1.00 48.88 287 VAL A C 1
ATOM 2351 O O . VAL A 1 287 ? -12.213 -11.353 14.908 1.00 48.88 287 VAL A O 1
ATOM 2354 N N . LYS A 1 288 ? -11.258 -10.151 13.315 1.00 42.09 288 LYS A N 1
ATOM 2355 C CA . LYS A 1 288 ? -10.083 -11.028 13.215 1.00 42.09 288 LYS A CA 1
ATOM 2356 C C . LYS A 1 288 ? -9.139 -10.915 14.414 1.00 42.09 288 LYS A C 1
ATOM 2358 O O . LYS A 1 288 ? -8.331 -11.810 14.604 1.00 42.09 288 LYS A O 1
ATOM 2363 N N . ALA A 1 289 ? -9.196 -9.840 15.197 1.00 48.38 289 ALA A N 1
ATOM 2364 C CA . ALA A 1 289 ? -8.453 -9.687 16.449 1.00 48.38 289 ALA A CA 1
ATOM 2365 C C . ALA A 1 289 ? -9.129 -10.450 17.587 1.00 48.38 289 ALA A C 1
ATOM 2367 O O . ALA A 1 289 ? -8.463 -11.224 18.260 1.00 48.38 289 ALA A O 1
ATOM 2368 N N . VAL A 1 290 ? -10.439 -10.268 17.745 1.00 47.81 290 VAL A N 1
ATOM 2369 C CA . VAL A 1 290 ? -11.300 -10.977 18.693 1.00 47.81 290 VAL A CA 1
ATOM 2370 C C . VAL A 1 290 ? -11.335 -12.461 18.327 1.00 47.81 290 VAL A C 1
ATOM 2372 O O . VAL A 1 290 ? -10.903 -13.288 19.117 1.00 47.81 290 VAL A O 1
ATOM 2375 N N . ASN A 1 291 ? -11.659 -12.813 17.084 1.00 42.34 291 ASN A N 1
ATOM 2376 C CA . ASN A 1 291 ? -11.607 -14.190 16.601 1.00 42.34 291 ASN A CA 1
ATOM 2377 C C . ASN A 1 291 ? -10.192 -14.768 16.651 1.00 42.34 291 ASN A C 1
ATOM 2379 O O . ASN A 1 291 ? -10.081 -15.933 16.945 1.00 42.34 291 ASN A O 1
ATOM 2383 N N . ARG A 1 292 ? -9.083 -14.030 16.471 1.00 40.78 292 ARG A N 1
ATOM 2384 C CA . ARG A 1 292 ? -7.738 -14.615 16.720 1.00 40.78 292 ARG A CA 1
ATOM 2385 C C . ARG A 1 292 ? -7.378 -14.745 18.195 1.00 40.78 292 ARG A C 1
ATOM 2387 O O . ARG A 1 292 ? -6.541 -15.584 18.510 1.00 40.78 292 ARG A O 1
ATOM 2394 N N . LEU A 1 293 ? -7.952 -13.921 19.070 1.00 42.50 293 LEU A N 1
ATOM 2395 C CA . LEU A 1 293 ? -7.855 -14.099 20.520 1.00 42.50 293 LEU A CA 1
ATOM 2396 C C . LEU A 1 293 ? -8.634 -15.348 20.971 1.00 42.50 293 LEU A C 1
ATOM 2398 O O . LEU A 1 293 ? -8.203 -15.979 21.933 1.00 42.50 293 LEU A O 1
ATOM 2402 N N . PHE A 1 294 ? -9.705 -15.717 20.250 1.00 39.47 294 PHE A N 1
ATOM 2403 C CA . PHE A 1 294 ? -10.582 -16.861 20.547 1.00 39.47 294 PHE A CA 1
ATOM 2404 C C . PHE A 1 294 ? -10.334 -18.146 19.704 1.00 39.47 294 PHE A C 1
ATOM 2406 O O . PHE A 1 294 ? -10.596 -19.231 20.202 1.00 39.47 294 PHE A O 1
ATOM 2413 N N . GLU A 1 295 ? -9.809 -18.080 18.472 1.00 37.28 295 GLU A N 1
ATOM 2414 C CA . GLU A 1 295 ? -9.632 -19.220 17.535 1.00 37.28 295 GLU A CA 1
ATOM 2415 C C . GLU A 1 295 ? -8.205 -19.788 17.513 1.00 37.28 295 GLU A C 1
ATOM 2417 O O . GLU A 1 295 ? -8.000 -20.926 17.094 1.00 37.28 295 GLU A O 1
ATOM 2422 N N . VAL A 1 296 ? -7.183 -19.028 17.927 1.00 35.81 296 VAL A N 1
ATOM 2423 C CA . VAL A 1 296 ? -5.815 -19.566 17.997 1.00 35.81 296 VAL A CA 1
ATOM 2424 C C . VAL A 1 296 ? -5.652 -20.210 19.366 1.00 35.81 296 VAL A C 1
ATOM 2426 O O . VAL A 1 296 ? -5.386 -19.508 20.335 1.00 35.81 296 VAL A O 1
ATOM 2429 N N . GLY A 1 297 ? -5.848 -21.528 19.437 1.00 38.62 297 GLY A N 1
ATOM 2430 C CA . GLY A 1 297 ? -5.828 -22.335 20.662 1.00 38.62 297 GLY A CA 1
ATOM 2431 C C . GLY A 1 297 ? -4.505 -22.343 21.439 1.00 38.62 297 GLY A C 1
ATOM 2432 O O . GLY A 1 297 ? -3.874 -23.387 21.535 1.00 38.62 297 GLY A O 1
ATOM 2433 N N . MET A 1 298 ? -4.101 -21.203 22.007 1.00 32.72 298 MET A N 1
ATOM 2434 C CA . MET A 1 298 ? -3.062 -21.065 23.036 1.00 32.72 298 MET A CA 1
ATOM 2435 C C . MET A 1 298 ? -3.279 -19.795 23.889 1.00 32.72 298 MET A C 1
ATOM 2437 O O . MET A 1 298 ? -3.302 -18.682 23.354 1.00 32.72 298 MET A O 1
ATOM 2441 N N . ASP A 1 299 ? -3.387 -19.994 25.208 1.00 38.47 299 ASP A N 1
ATOM 2442 C CA . ASP A 1 299 ? -3.272 -19.098 26.382 1.00 38.47 299 ASP A CA 1
ATOM 2443 C C . ASP A 1 299 ? -4.028 -17.760 26.461 1.00 38.47 299 ASP A C 1
ATOM 2445 O O . ASP A 1 299 ? -4.331 -17.315 27.565 1.00 38.47 299 ASP A O 1
ATOM 2449 N N . SER A 1 300 ? -4.404 -17.078 25.376 1.00 37.12 300 SER A N 1
ATOM 2450 C CA . SER A 1 300 ? -5.134 -15.799 25.513 1.00 37.12 300 SER A CA 1
ATOM 2451 C C . SER A 1 300 ? -6.586 -15.969 25.965 1.00 37.12 300 SER A C 1
ATOM 2453 O O . SER A 1 300 ? -7.125 -15.072 26.611 1.00 37.12 300 SER A O 1
ATOM 2455 N N . ALA A 1 301 ? -7.194 -17.123 25.677 1.00 38.88 301 ALA A N 1
ATOM 2456 C CA . ALA A 1 301 ? -8.488 -17.510 26.233 1.00 38.88 301 ALA A CA 1
ATOM 2457 C C . ALA A 1 301 ? -8.400 -17.862 27.730 1.00 38.88 301 ALA A C 1
ATOM 2459 O O . ALA A 1 301 ? -9.391 -17.688 28.419 1.00 38.88 301 ALA A O 1
ATOM 2460 N N . GLN A 1 302 ? -7.233 -18.260 28.256 1.00 40.59 302 GLN A N 1
ATOM 2461 C CA . GLN A 1 302 ? -7.003 -18.361 29.707 1.00 40.59 302 GLN A CA 1
ATOM 2462 C C . GLN A 1 302 ? -6.778 -16.973 30.324 1.00 40.59 302 GLN A C 1
ATOM 2464 O O . GLN A 1 302 ? -7.432 -16.625 31.297 1.00 40.59 302 GLN A O 1
ATOM 2469 N N . ILE A 1 303 ? -5.957 -16.115 29.698 1.00 40.81 303 ILE A N 1
ATOM 2470 C CA . ILE A 1 303 ? -5.678 -14.752 30.200 1.00 40.81 303 ILE A CA 1
ATOM 2471 C C . ILE A 1 303 ? -6.947 -13.886 30.274 1.00 40.81 303 ILE A C 1
ATOM 2473 O O . ILE A 1 303 ? -7.098 -13.094 31.202 1.00 40.81 303 ILE A O 1
ATOM 2477 N N . LEU A 1 304 ? -7.849 -14.000 29.294 1.00 43.78 304 LEU A N 1
ATOM 2478 C CA . LEU A 1 304 ? -9.116 -13.265 29.293 1.00 43.78 304 LEU A CA 1
ATOM 2479 C C . LEU A 1 304 ? -10.274 -14.090 29.868 1.00 43.78 304 LEU A C 1
ATOM 2481 O O . LEU A 1 304 ? -11.103 -13.525 30.559 1.00 43.78 304 LEU A O 1
ATOM 2485 N N . GLY A 1 305 ? -10.358 -15.398 29.639 1.00 40.97 305 GLY A N 1
ATOM 2486 C CA . GLY A 1 305 ? -11.483 -16.212 30.118 1.00 40.97 305 GLY A CA 1
ATOM 2487 C C . GLY A 1 305 ? -11.486 -16.457 31.627 1.00 40.97 305 GLY A C 1
ATOM 2488 O O . GLY A 1 305 ? -12.564 -16.517 32.207 1.00 40.97 305 GLY A O 1
ATOM 2489 N N . GLU A 1 306 ? -10.316 -16.543 32.269 1.00 39.62 306 GLU A N 1
ATOM 2490 C CA . GLU A 1 306 ? -10.219 -16.731 33.728 1.00 39.62 306 GLU A CA 1
ATOM 2491 C C . GLU A 1 306 ? -10.110 -15.401 34.496 1.00 39.62 306 GLU A C 1
ATOM 2493 O O . GLU A 1 306 ? -10.407 -15.359 35.684 1.00 39.62 306 GLU A O 1
ATOM 2498 N N . GLY A 1 307 ? -9.709 -14.305 33.833 1.00 37.97 307 GLY A N 1
ATOM 2499 C CA . GLY A 1 307 ? -9.493 -12.996 34.469 1.00 37.97 307 GLY A CA 1
ATOM 2500 C C . GLY A 1 307 ? -10.469 -11.879 34.073 1.00 37.97 307 GLY A C 1
ATOM 2501 O O . GLY A 1 307 ? -10.530 -10.857 34.757 1.00 37.97 307 GLY A O 1
ATOM 2502 N N . LEU A 1 308 ? -11.225 -12.022 32.977 1.00 43.53 308 LEU A N 1
ATOM 2503 C CA . LEU A 1 308 ? -12.188 -11.017 32.515 1.00 43.53 308 LEU A CA 1
ATOM 2504 C C . LEU A 1 308 ? -13.599 -11.395 32.972 1.00 43.53 308 LEU A C 1
ATOM 2506 O O . LEU A 1 308 ? -14.376 -12.007 32.240 1.00 43.53 308 LEU A O 1
ATOM 2510 N N . HIS A 1 309 ? -13.954 -10.971 34.178 1.00 43.94 309 HIS A N 1
ATOM 2511 C CA . HIS A 1 309 ? -15.342 -11.004 34.620 1.00 43.94 309 HIS A CA 1
ATOM 2512 C C . HIS A 1 309 ? -16.065 -9.760 34.100 1.00 43.94 309 HIS A C 1
ATOM 2514 O O . HIS A 1 309 ? -15.714 -8.630 34.441 1.00 43.94 309 HIS A O 1
ATOM 2520 N N . VAL A 1 310 ? -17.077 -9.962 33.254 1.00 49.31 310 VAL A N 1
ATOM 2521 C CA . VAL A 1 310 ? -18.005 -8.890 32.882 1.00 49.31 310 VAL A CA 1
ATOM 2522 C C . VAL A 1 310 ? -18.925 -8.667 34.074 1.00 49.31 310 VAL A C 1
ATOM 2524 O O . VAL A 1 310 ? -19.835 -9.453 34.321 1.00 49.31 310 VAL A O 1
ATOM 2527 N N . VAL A 1 311 ? -18.651 -7.613 34.835 1.00 54.31 311 VAL A N 1
ATOM 2528 C CA . VAL A 1 311 ? -19.517 -7.169 35.927 1.00 54.31 311 VAL A CA 1
ATOM 2529 C C . VAL A 1 311 ? -20.509 -6.162 35.362 1.00 54.31 311 VAL A C 1
ATOM 2531 O O . VAL A 1 311 ? -20.131 -5.249 34.625 1.00 54.31 311 VAL A O 1
ATOM 2534 N N . VAL A 1 312 ? -21.789 -6.333 35.683 1.00 59.47 312 VAL A N 1
ATOM 2535 C CA . VAL A 1 312 ? -22.813 -5.355 35.315 1.00 59.47 312 VAL A CA 1
ATOM 2536 C C . VAL A 1 312 ? -22.648 -4.143 36.237 1.00 59.47 312 VAL A C 1
ATOM 2538 O O . VAL A 1 312 ? -22.867 -4.248 37.442 1.00 59.47 312 VAL A O 1
ATOM 2541 N N . GLY A 1 313 ? -22.192 -3.022 35.668 1.00 64.38 313 GLY A N 1
ATOM 2542 C CA . GLY A 1 313 ? -22.081 -1.729 36.355 1.00 64.38 313 GLY A CA 1
ATOM 2543 C C . GLY A 1 313 ? -23.437 -1.021 36.455 1.00 64.38 313 GLY A C 1
ATOM 2544 O O . GLY A 1 313 ? -24.402 -1.587 36.946 1.00 64.38 313 GLY A O 1
ATOM 2545 N N . SER A 1 314 ? -23.557 0.181 35.882 1.00 60.44 314 SER A N 1
ATOM 2546 C CA . SER A 1 314 ? -24.805 0.977 35.813 1.00 60.44 314 SER A CA 1
ATOM 2547 C C . SER A 1 314 ? -26.007 0.270 35.173 1.00 60.44 314 SER A C 1
ATOM 2549 O O . SER A 1 314 ? -27.137 0.721 35.329 1.00 60.44 314 SER A O 1
ATOM 2551 N N . GLY A 1 315 ? -25.782 -0.813 34.424 1.00 63.28 315 GLY A N 1
ATOM 2552 C CA . GLY A 1 315 ? -26.846 -1.586 33.788 1.00 63.28 315 GLY A CA 1
ATOM 2553 C C . GLY A 1 315 ? -27.431 -0.959 32.518 1.00 63.28 315 GLY A C 1
ATOM 2554 O O . GLY A 1 315 ? -28.381 -1.514 31.979 1.00 63.28 315 GLY A O 1
ATOM 2555 N N . ASP A 1 316 ? -26.868 0.136 31.997 1.00 65.06 316 ASP A N 1
ATOM 2556 C CA . ASP A 1 316 ? -27.332 0.842 30.787 1.00 65.06 316 ASP A CA 1
ATOM 2557 C C . ASP A 1 316 ? -26.963 0.127 29.472 1.00 65.06 316 ASP A C 1
ATOM 2559 O O . ASP A 1 316 ? -27.579 0.367 28.434 1.00 65.06 316 ASP A O 1
ATOM 2563 N N . ARG A 1 317 ? -25.967 -0.766 29.510 1.00 58.31 317 ARG A N 1
ATOM 2564 C CA . ARG A 1 317 ? -25.388 -1.426 28.320 1.00 58.31 317 ARG A CA 1
ATOM 2565 C C . ARG A 1 317 ? -25.679 -2.912 28.191 1.00 58.31 317 ARG A C 1
ATOM 2567 O O . ARG A 1 317 ? -25.540 -3.463 27.103 1.00 58.31 317 ARG A O 1
ATOM 2574 N N . ALA A 1 318 ? -26.031 -3.564 29.293 1.00 67.06 318 ALA A N 1
ATOM 2575 C CA . ALA A 1 318 ? -26.305 -4.994 29.320 1.00 67.06 318 ALA A CA 1
ATOM 2576 C C . ALA A 1 318 ? -27.798 -5.228 29.096 1.00 67.06 318 ALA A C 1
ATOM 2578 O O . ALA A 1 318 ? -28.628 -4.648 29.791 1.00 67.06 318 ALA A O 1
ATOM 2579 N N . SER A 1 319 ? -28.155 -6.079 28.140 1.00 73.19 319 SER A N 1
ATOM 2580 C CA . SER A 1 319 ? -29.533 -6.505 27.932 1.00 73.19 319 SER A CA 1
ATOM 2581 C C . SER A 1 319 ? -29.957 -7.485 29.025 1.00 73.19 319 SER A C 1
ATOM 2583 O O . SER A 1 319 ? -29.380 -8.566 29.140 1.00 73.19 319 SER A O 1
ATOM 2585 N N . PHE A 1 320 ? -31.016 -7.156 29.771 1.00 80.75 320 PHE A N 1
ATOM 2586 C CA . PHE A 1 320 ? -31.482 -7.967 30.904 1.00 80.75 320 PHE A CA 1
ATOM 2587 C C . PHE A 1 320 ? -31.726 -9.441 30.537 1.00 80.75 320 PHE A C 1
ATOM 2589 O O . PHE A 1 320 ? -31.227 -10.342 31.194 1.00 80.75 320 PHE A O 1
ATOM 2596 N N . TRP A 1 321 ? -32.436 -9.716 29.440 1.00 79.81 321 TRP A N 1
ATOM 2597 C CA . TRP A 1 321 ? -32.807 -11.089 29.067 1.00 79.81 321 TRP A CA 1
ATOM 2598 C C . TRP A 1 321 ? -31.764 -11.843 28.232 1.00 79.81 321 TRP A C 1
ATOM 2600 O O . TRP A 1 321 ? -31.810 -13.075 28.165 1.00 79.81 321 TRP A O 1
ATOM 2610 N N . ASN A 1 322 ? -30.875 -11.121 27.541 1.00 69.06 322 ASN A N 1
ATOM 2611 C CA . ASN A 1 322 ? -29.929 -11.711 26.586 1.00 69.06 322 ASN A CA 1
ATOM 2612 C C . ASN A 1 322 ? -28.503 -11.814 27.134 1.00 69.06 322 ASN A C 1
ATOM 2614 O O . ASN A 1 322 ? -27.815 -12.781 26.806 1.00 69.06 322 ASN A O 1
ATOM 2618 N N . ASP A 1 323 ? -28.079 -10.844 27.947 1.00 63.50 323 ASP A N 1
ATOM 2619 C CA . ASP A 1 323 ? -26.689 -10.722 28.384 1.00 63.50 323 ASP A CA 1
ATOM 2620 C C . ASP A 1 323 ? -26.475 -11.226 29.814 1.00 63.50 323 ASP A C 1
ATOM 2622 O O . ASP A 1 323 ? -25.396 -11.748 30.098 1.00 63.50 323 ASP A O 1
ATOM 2626 N N . LEU A 1 324 ? -27.486 -11.154 30.695 1.00 71.44 324 LEU A N 1
ATOM 2627 C CA . LEU A 1 324 ? -27.404 -11.795 32.012 1.00 71.44 324 LEU A CA 1
ATOM 2628 C C . LEU A 1 324 ? -27.484 -13.306 31.861 1.00 71.44 324 LEU A C 1
ATOM 2630 O O . LEU A 1 324 ? -28.396 -13.841 31.220 1.00 71.44 324 LEU A O 1
ATOM 2634 N N . LYS A 1 325 ? -26.519 -13.982 32.480 1.00 70.81 325 LYS A N 1
ATOM 2635 C CA . LYS A 1 325 ? -26.342 -15.424 32.388 1.00 70.81 325 LYS A CA 1
ATOM 2636 C C . LYS A 1 325 ? -26.239 -16.048 33.771 1.00 70.81 325 LYS A C 1
ATOM 2638 O O . LYS A 1 325 ? -25.547 -15.517 34.632 1.00 70.81 325 LYS A O 1
ATOM 2643 N N . VAL A 1 326 ? -26.862 -17.211 33.918 1.00 69.94 326 VAL A N 1
ATOM 2644 C CA . VAL A 1 326 ? -26.644 -18.154 35.020 1.00 69.94 326 VAL A CA 1
ATOM 2645 C C . VAL A 1 326 ? -25.910 -19.348 34.417 1.00 69.94 326 VAL A C 1
ATOM 2647 O O . VAL A 1 326 ? -26.341 -19.865 33.385 1.00 69.94 326 VAL A O 1
ATOM 2650 N N . ASP A 1 327 ? -24.751 -19.717 34.964 1.00 64.88 327 ASP A N 1
ATOM 2651 C CA . ASP A 1 327 ? -23.893 -20.795 34.439 1.00 64.88 327 ASP A CA 1
ATOM 2652 C C . ASP A 1 327 ? -23.645 -20.706 32.921 1.00 64.88 327 ASP A C 1
ATOM 2654 O O . ASP A 1 327 ? -23.734 -21.676 32.172 1.00 64.88 327 ASP A O 1
ATOM 2658 N N . SER A 1 328 ? -23.350 -19.494 32.440 1.00 65.38 328 SER A N 1
ATOM 2659 C CA . SER A 1 328 ? -23.135 -19.172 31.017 1.00 65.38 328 SER A CA 1
ATOM 2660 C C . SER A 1 328 ? -24.369 -19.272 30.104 1.00 65.38 328 SER A C 1
ATOM 2662 O O . SER A 1 328 ? -24.254 -19.022 28.900 1.00 65.38 328 SER A O 1
ATOM 2664 N N . THR A 1 329 ? -25.559 -19.542 30.648 1.00 67.81 329 THR A N 1
ATOM 2665 C CA . THR A 1 329 ? -26.823 -19.597 29.897 1.00 67.81 329 THR A CA 1
ATOM 2666 C C . THR A 1 329 ? -27.685 -18.346 30.125 1.00 67.81 329 THR A C 1
ATOM 2668 O O . THR A 1 329 ? -27.882 -17.948 31.272 1.00 67.81 329 THR A O 1
ATOM 2671 N N . PRO A 1 330 ? -28.196 -17.676 29.068 1.00 77.44 330 PRO A N 1
ATOM 2672 C CA . PRO A 1 330 ? -29.001 -16.462 29.225 1.00 77.44 330 PRO A CA 1
ATOM 2673 C C . PRO A 1 330 ? -30.310 -16.683 29.990 1.00 77.44 330 PRO A C 1
ATOM 2675 O O . PRO A 1 330 ? -30.987 -17.692 29.772 1.00 77.44 330 PRO A O 1
ATOM 2678 N N . LEU A 1 331 ? -30.738 -15.693 30.782 1.00 82.06 331 LEU A N 1
ATOM 2679 C CA . LEU A 1 331 ? -31.957 -15.771 31.606 1.00 82.06 331 LEU A CA 1
ATOM 2680 C C . LEU A 1 331 ? -33.217 -16.171 30.823 1.00 82.06 331 LEU A C 1
ATOM 2682 O O . LEU A 1 331 ? -34.027 -16.949 31.322 1.00 82.06 331 LEU A O 1
ATOM 2686 N N . LYS A 1 332 ? -33.378 -15.706 29.575 1.00 81.19 332 LYS A N 1
ATOM 2687 C CA . LYS A 1 332 ? -34.537 -16.076 28.737 1.00 81.19 332 LYS A CA 1
ATOM 2688 C C . LYS A 1 332 ? -34.620 -17.572 28.412 1.00 81.19 332 LYS A C 1
ATOM 2690 O O . LYS A 1 332 ? -35.698 -18.061 28.090 1.00 81.19 332 LYS A O 1
ATOM 2695 N N . VAL A 1 333 ? -33.478 -18.265 28.420 1.00 83.62 333 VAL A N 1
ATOM 2696 C CA . VAL A 1 333 ? -33.376 -19.699 28.112 1.00 83.62 333 VAL A CA 1
ATOM 2697 C C . VAL A 1 333 ? -33.619 -20.520 29.370 1.00 83.62 333 VAL A C 1
ATOM 2699 O O . VAL A 1 333 ? -34.316 -21.526 29.301 1.00 83.62 333 VAL A O 1
ATOM 2702 N N . VAL A 1 334 ? -33.092 -20.064 30.509 1.00 85.12 334 VAL A N 1
ATOM 2703 C CA . VAL A 1 334 ? -33.282 -20.722 31.811 1.00 85.12 334 VAL A CA 1
ATOM 2704 C C . VAL A 1 334 ? -34.730 -20.588 32.288 1.00 85.12 334 VAL A C 1
ATOM 2706 O O . VAL A 1 334 ? -35.327 -21.558 32.745 1.00 85.12 334 VAL A O 1
ATOM 2709 N N . PHE A 1 335 ? -35.334 -19.410 32.110 1.00 89.38 335 PHE A N 1
ATOM 2710 C CA . PHE A 1 335 ? -36.684 -19.098 32.585 1.00 89.38 335 PHE A CA 1
ATOM 2711 C C . PHE A 1 335 ? -37.617 -18.659 31.442 1.00 89.38 335 PHE A C 1
ATOM 2713 O O . PHE A 1 335 ? -38.123 -17.530 31.434 1.00 89.38 335 PHE A O 1
ATOM 2720 N N . PRO A 1 336 ? -37.909 -19.544 30.466 1.00 90.19 336 PRO A N 1
ATOM 2721 C CA . PRO A 1 336 ? -38.672 -19.180 29.274 1.00 90.19 336 PRO A CA 1
ATOM 2722 C C . PRO A 1 336 ? -40.112 -18.783 29.613 1.00 90.19 336 PRO A C 1
ATOM 2724 O O . PRO A 1 336 ? -40.684 -17.896 28.978 1.00 90.19 336 PRO A O 1
ATOM 2727 N N . ARG A 1 337 ? -40.706 -19.398 30.645 1.00 88.44 337 ARG A N 1
ATOM 2728 C CA . ARG A 1 337 ? -42.076 -19.092 31.066 1.00 88.44 337 ARG A CA 1
ATOM 2729 C C . ARG A 1 337 ? -42.196 -17.691 31.664 1.00 88.44 337 ARG A C 1
ATOM 2731 O O . ARG A 1 337 ? -43.116 -16.961 31.306 1.00 88.44 337 ARG A O 1
ATOM 2738 N N . ILE A 1 338 ? -41.243 -17.299 32.507 1.00 89.94 338 ILE A N 1
ATOM 2739 C CA . ILE A 1 338 ? -41.194 -15.966 33.121 1.00 89.94 338 ILE A CA 1
ATOM 2740 C C . ILE A 1 338 ? -40.909 -14.906 32.055 1.00 89.94 338 ILE A C 1
ATOM 2742 O O . ILE A 1 338 ? -41.583 -13.880 32.016 1.00 89.94 338 ILE A O 1
ATOM 2746 N N . PHE A 1 339 ? -40.002 -15.193 31.115 1.00 89.00 339 PHE A N 1
ATOM 2747 C CA . PHE A 1 339 ? -39.730 -14.315 29.975 1.00 89.00 339 PHE A CA 1
ATOM 2748 C C . PHE A 1 339 ? -40.986 -14.016 29.139 1.00 89.00 339 PHE A C 1
ATOM 2750 O O . PHE A 1 339 ? -41.209 -12.880 28.720 1.00 89.00 339 PHE A O 1
ATOM 2757 N N . VAL A 1 340 ? -41.841 -15.019 28.911 1.00 88.75 340 VAL A N 1
ATOM 2758 C CA . VAL A 1 340 ? -43.115 -14.831 28.195 1.00 88.75 340 VAL A CA 1
ATOM 2759 C C . VAL A 1 340 ? -44.084 -13.937 28.980 1.00 88.75 340 VAL A C 1
ATOM 2761 O O . VAL A 1 340 ? -44.825 -13.164 28.367 1.00 88.75 340 VAL A O 1
ATOM 2764 N N . LEU A 1 341 ? -44.071 -14.021 30.313 1.00 89.56 341 LEU A N 1
ATOM 2765 C CA . LEU A 1 341 ? -44.934 -13.234 31.198 1.00 89.56 341 LEU A CA 1
ATOM 2766 C C . LEU A 1 341 ? -44.431 -11.810 31.440 1.00 89.56 341 LEU A C 1
ATOM 2768 O O . LEU A 1 341 ? -45.236 -10.947 31.791 1.00 89.56 341 LEU A O 1
ATOM 2772 N N . ALA A 1 342 ? -43.147 -11.542 31.218 1.00 89.75 342 ALA A N 1
ATOM 2773 C CA . ALA A 1 342 ? -42.571 -10.217 31.366 1.00 89.75 342 ALA A CA 1
ATOM 2774 C C . ALA A 1 342 ? -43.225 -9.198 30.416 1.00 89.75 342 ALA A C 1
ATOM 2776 O O . ALA A 1 342 ? -43.497 -9.457 29.234 1.00 89.75 342 ALA A O 1
ATOM 2777 N N . VAL A 1 343 ? -43.480 -7.994 30.929 1.00 88.06 343 VAL A N 1
ATOM 2778 C CA . VAL A 1 343 ? -43.999 -6.880 30.124 1.00 88.06 343 VAL A CA 1
ATOM 2779 C C . VAL A 1 343 ? -42.938 -6.454 29.109 1.00 88.06 343 VAL A C 1
ATOM 2781 O O . VAL A 1 343 ? -43.194 -6.468 27.900 1.00 88.06 343 VAL A O 1
ATOM 2784 N N . LYS A 1 344 ? -41.726 -6.164 29.598 1.00 86.50 344 LYS A N 1
ATOM 2785 C CA . LYS A 1 344 ? -40.561 -5.779 28.796 1.00 86.50 344 LYS A CA 1
ATOM 2786 C C . LYS A 1 344 ? -39.755 -7.020 28.392 1.00 86.50 344 LYS A C 1
ATOM 2788 O O . LYS A 1 344 ? -39.149 -7.680 29.233 1.00 86.50 344 LYS A O 1
ATOM 2793 N N . LYS A 1 345 ? -39.721 -7.317 27.089 1.00 82.50 345 LYS A N 1
ATOM 2794 C CA . LYS A 1 345 ? -38.924 -8.424 26.511 1.00 82.50 345 LYS A CA 1
ATOM 2795 C C . LYS A 1 345 ? -37.505 -8.011 26.124 1.00 82.50 345 LYS A C 1
ATOM 2797 O O . LYS A 1 345 ? -36.629 -8.852 25.958 1.00 82.50 345 LYS A O 1
ATOM 2802 N N . THR A 1 346 ? -37.286 -6.714 25.960 1.00 79.38 346 THR A N 1
ATOM 2803 C CA . THR A 1 346 ? -36.011 -6.112 25.578 1.00 79.38 346 THR A CA 1
ATOM 2804 C C . THR A 1 346 ? -35.825 -4.850 26.396 1.00 79.38 346 THR A C 1
ATOM 2806 O O . THR A 1 346 ? -36.778 -4.097 26.584 1.00 79.38 346 THR A O 1
ATOM 2809 N N . GLY A 1 347 ? -34.609 -4.621 26.864 1.00 74.00 347 GLY A N 1
ATOM 2810 C CA . GLY A 1 347 ? -34.261 -3.433 27.627 1.00 74.00 347 GLY A CA 1
ATOM 2811 C C . GLY A 1 347 ? -32.926 -3.618 28.345 1.00 74.00 347 GLY A C 1
ATOM 2812 O O . GLY A 1 347 ? -32.480 -4.766 28.503 1.00 74.00 347 GLY A O 1
ATOM 2813 N N . PRO A 1 348 ? -32.281 -2.508 28.725 1.00 76.94 348 PRO A N 1
ATOM 2814 C CA . PRO A 1 348 ? -31.086 -2.528 29.553 1.00 76.94 348 PRO A CA 1
ATOM 2815 C C . PRO A 1 348 ? -31.426 -3.002 30.976 1.00 76.94 348 PRO A C 1
ATOM 2817 O O . PRO A 1 348 ? -32.565 -2.887 31.410 1.00 76.94 348 PRO A O 1
ATOM 2820 N N . VAL A 1 349 ? -30.462 -3.542 31.715 1.00 80.00 349 VAL A N 1
ATOM 2821 C CA . VAL A 1 349 ? -30.639 -4.013 33.105 1.00 80.00 349 VAL A CA 1
ATOM 2822 C C . VAL A 1 349 ? -31.194 -2.932 34.029 1.00 80.00 349 VAL A C 1
ATOM 2824 O O . VAL A 1 349 ? -32.030 -3.238 34.874 1.00 80.00 349 VAL A O 1
ATOM 2827 N N . GLN A 1 350 ? -30.800 -1.674 33.819 1.00 81.50 350 GLN A N 1
ATOM 2828 C CA . GLN A 1 350 ? -31.283 -0.539 34.611 1.00 81.50 350 GLN A CA 1
ATOM 2829 C C . GLN A 1 350 ? -32.819 -0.385 34.596 1.00 81.50 350 GLN A C 1
ATOM 2831 O O . GLN A 1 350 ? -33.391 0.209 35.498 1.00 81.50 350 GLN A O 1
ATOM 2836 N N . ASP A 1 351 ? -33.492 -0.904 33.563 1.00 83.44 351 ASP A N 1
ATOM 2837 C CA . ASP A 1 351 ? -34.943 -0.794 33.383 1.00 83.44 351 ASP A CA 1
ATOM 2838 C C . ASP A 1 351 ? -3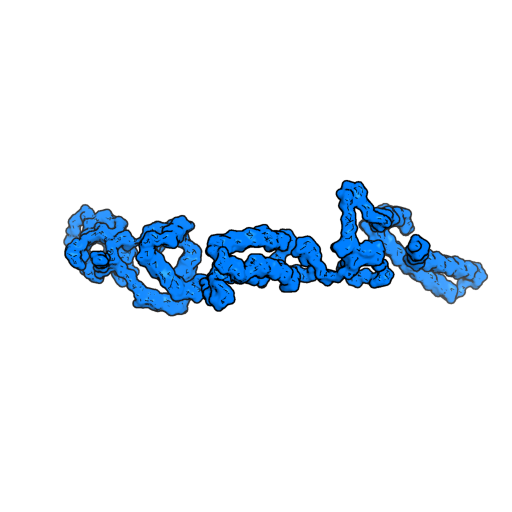5.740 -1.838 34.182 1.00 83.44 351 ASP A C 1
ATOM 2840 O O . ASP A 1 351 ? -36.976 -1.802 34.144 1.00 83.44 351 ASP A O 1
ATOM 2844 N N . PHE A 1 352 ? -35.043 -2.792 34.807 1.00 85.50 352 PHE A N 1
ATOM 2845 C CA . PHE A 1 352 ? -35.591 -3.951 35.517 1.00 85.50 352 PHE A CA 1
ATOM 2846 C C . PHE A 1 352 ? -35.230 -3.941 37.006 1.00 85.50 352 PHE A C 1
ATOM 2848 O O . PHE A 1 352 ? -35.242 -4.984 37.655 1.00 85.50 352 PHE A O 1
ATOM 2855 N N . GLY A 1 353 ? -34.875 -2.785 37.554 1.00 85.69 353 GLY A N 1
ATOM 2856 C CA . GLY A 1 353 ? -34.609 -2.638 38.974 1.00 85.69 353 GLY A CA 1
ATOM 2857 C C . GLY A 1 353 ? -34.305 -1.204 39.360 1.00 85.69 353 GLY A C 1
ATOM 2858 O O . GLY A 1 353 ? -34.259 -0.304 38.517 1.00 85.69 353 GLY A O 1
ATOM 2859 N N . ARG A 1 354 ? -34.122 -0.995 40.657 1.00 83.25 354 ARG A N 1
ATOM 2860 C CA . ARG A 1 354 ? -33.869 0.313 41.245 1.00 83.25 354 ARG A CA 1
ATOM 2861 C C . ARG A 1 354 ? -32.840 0.189 42.359 1.00 83.25 354 ARG A C 1
ATOM 2863 O O . ARG A 1 354 ? -32.771 -0.815 43.058 1.00 83.25 354 ARG A O 1
ATOM 2870 N N . TRP A 1 355 ? -32.042 1.236 42.534 1.00 80.50 355 TRP A N 1
ATOM 2871 C CA . TRP A 1 355 ? -31.178 1.367 43.702 1.00 80.50 355 TRP A CA 1
ATOM 2872 C C . TRP A 1 355 ? -31.986 1.843 44.909 1.00 80.50 355 TRP A C 1
ATOM 2874 O O . TRP A 1 355 ? -32.574 2.930 44.875 1.00 80.50 355 TRP A O 1
ATOM 2884 N N . THR A 1 356 ? -31.955 1.062 45.985 1.00 80.69 356 THR A N 1
ATOM 2885 C CA . THR A 1 356 ? -32.510 1.420 47.295 1.00 80.69 356 THR A CA 1
ATOM 2886 C C . THR A 1 356 ? -31.342 1.539 48.270 1.00 80.69 356 THR A C 1
ATOM 2888 O O . THR A 1 356 ? -30.866 0.568 48.859 1.00 80.69 356 THR A O 1
ATOM 2891 N N . GLY A 1 357 ? -30.793 2.752 48.379 1.00 79.25 357 GLY A N 1
ATOM 2892 C CA . GLY A 1 357 ? -29.531 2.981 49.087 1.00 79.25 357 GLY A CA 1
ATOM 2893 C C . GLY A 1 357 ? -28.356 2.329 48.352 1.00 79.25 357 GLY A C 1
ATOM 2894 O O . GLY A 1 357 ? -28.090 2.669 47.202 1.00 79.25 357 GLY A O 1
ATOM 2895 N N . SER A 1 358 ? -27.665 1.395 49.013 1.00 74.25 358 SER A N 1
ATOM 2896 C CA . SER A 1 358 ? -26.491 0.691 48.464 1.00 74.25 358 SER A CA 1
ATOM 2897 C C . SER A 1 358 ? -26.817 -0.650 47.799 1.00 74.25 358 SER A C 1
ATOM 2899 O O . SER A 1 358 ? -25.908 -1.293 47.277 1.00 74.25 358 SER A O 1
ATOM 2901 N N . ASN A 1 359 ? -28.080 -1.085 47.831 1.00 76.00 359 ASN A N 1
ATOM 2902 C CA . ASN A 1 359 ? -28.504 -2.375 47.295 1.00 76.00 359 ASN A CA 1
ATOM 2903 C C . ASN A 1 359 ? -29.370 -2.184 46.049 1.00 76.00 359 ASN A C 1
ATOM 2905 O O . ASN A 1 359 ? -30.169 -1.250 45.961 1.00 76.00 359 ASN A O 1
ATOM 2909 N N . TRP A 1 360 ? -29.188 -3.081 45.084 1.00 82.19 360 TRP A N 1
ATOM 2910 C CA . TRP A 1 360 ? -30.020 -3.149 43.892 1.00 82.19 360 TRP A CA 1
ATOM 2911 C C . TRP A 1 360 ? -31.225 -4.046 44.159 1.00 82.19 360 TRP A C 1
ATOM 2913 O O . TRP A 1 360 ? -31.054 -5.207 44.525 1.00 82.19 360 TRP A O 1
ATOM 2923 N N . GLU A 1 361 ? -32.426 -3.519 43.946 1.00 84.75 361 GLU A N 1
ATOM 2924 C CA . GLU A 1 361 ? -33.674 -4.274 44.010 1.00 84.75 361 GLU A CA 1
ATOM 2925 C C . GLU A 1 361 ? -34.206 -4.530 42.600 1.00 84.75 361 GLU A C 1
ATOM 2927 O O . GLU A 1 361 ? -34.353 -3.615 41.787 1.00 84.75 361 GLU A O 1
ATOM 2932 N N . TRP A 1 362 ? -34.494 -5.796 42.301 1.00 86.94 362 TRP A N 1
ATOM 2933 C CA . TRP A 1 362 ? -35.009 -6.218 41.004 1.00 86.94 362 TRP A CA 1
ATOM 2934 C C . TRP A 1 362 ? -36.517 -5.964 40.885 1.00 86.94 362 TRP A C 1
ATOM 2936 O O . TRP A 1 362 ? -37.322 -6.509 41.636 1.00 86.94 362 TRP A O 1
ATOM 2946 N N . GLU A 1 363 ? -36.912 -5.207 39.865 1.00 87.44 363 GLU A N 1
ATOM 2947 C CA . GLU A 1 363 ? -38.300 -4.916 39.512 1.00 87.44 363 GLU A CA 1
ATOM 2948 C C . GLU A 1 363 ? -38.602 -5.459 38.109 1.00 87.44 363 GLU A C 1
ATOM 2950 O O . GLU A 1 363 ? -38.379 -4.806 37.087 1.00 87.44 363 GLU A O 1
ATOM 2955 N N . VAL A 1 364 ? -39.138 -6.680 38.041 1.00 89.06 364 VAL A N 1
ATOM 2956 C CA . VAL A 1 364 ? -39.520 -7.313 36.771 1.00 89.06 364 VAL A CA 1
ATOM 2957 C C . VAL A 1 364 ? -41.049 -7.311 36.636 1.00 89.06 364 VAL A C 1
ATOM 2959 O O . VAL A 1 364 ? -41.717 -8.188 37.187 1.00 89.06 364 VAL A O 1
ATOM 2962 N N . PRO A 1 365 ? -41.642 -6.351 35.898 1.00 88.25 365 PRO A N 1
ATOM 2963 C CA . PRO A 1 365 ? -43.091 -6.267 35.762 1.00 88.25 365 PRO A CA 1
ATOM 2964 C C . PRO A 1 365 ? -43.641 -7.422 34.917 1.00 88.25 365 PRO A C 1
ATOM 2966 O O . PRO A 1 365 ? -43.198 -7.661 33.785 1.00 88.25 365 PRO A O 1
ATOM 2969 N N . LEU A 1 366 ? -44.656 -8.105 35.448 1.00 90.81 366 LEU A N 1
ATOM 2970 C CA . LEU A 1 366 ? -45.379 -9.191 34.784 1.00 90.81 366 LEU A CA 1
ATOM 2971 C C . LEU A 1 366 ? -46.716 -8.698 34.215 1.00 90.81 366 LEU A C 1
ATOM 2973 O O . LEU A 1 366 ? -47.369 -7.825 34.777 1.00 90.81 366 LEU A O 1
ATOM 2977 N N . ARG A 1 367 ? -47.146 -9.278 33.090 1.00 88.81 367 ARG A N 1
ATOM 2978 C CA . ARG A 1 367 ? -48.401 -8.921 32.397 1.00 88.81 367 ARG A CA 1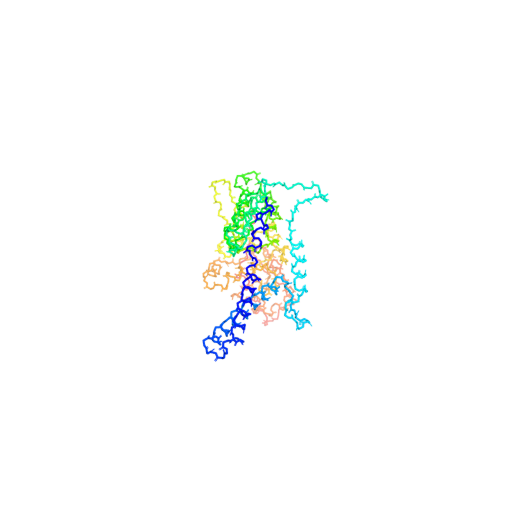
ATOM 2979 C C . ARG A 1 367 ? -49.662 -9.345 33.156 1.00 88.81 367 ARG A C 1
ATOM 2981 O O . ARG A 1 367 ? -50.741 -8.846 32.859 1.00 88.81 367 ARG A O 1
ATOM 2988 N N . ARG A 1 368 ? -49.536 -10.313 34.067 1.00 91.19 368 ARG A N 1
ATOM 2989 C CA . ARG A 1 368 ? -50.612 -10.866 34.899 1.00 91.19 368 ARG A CA 1
ATOM 2990 C C . ARG A 1 368 ? -50.038 -11.426 36.199 1.00 91.19 368 ARG A C 1
ATOM 2992 O O . ARG A 1 368 ? -48.832 -11.649 36.288 1.00 91.19 368 ARG A O 1
ATOM 2999 N N . GLN A 1 369 ? -50.914 -11.712 37.158 1.00 88.81 369 GLN A N 1
ATOM 3000 C CA . GLN A 1 369 ? -50.552 -12.457 38.364 1.00 88.81 369 GLN A CA 1
ATOM 3001 C C . GLN A 1 369 ? -50.105 -13.888 38.022 1.00 88.81 369 GLN A C 1
ATOM 3003 O O . GLN A 1 369 ? -50.541 -14.473 37.021 1.00 88.81 369 GLN A O 1
ATOM 3008 N N . LEU A 1 370 ? -49.200 -14.421 38.845 1.00 89.56 370 LEU A N 1
ATOM 3009 C CA . LEU A 1 370 ? -48.679 -15.781 38.730 1.00 89.56 370 LEU A CA 1
ATOM 3010 C C . LEU A 1 370 ? -49.738 -16.785 39.188 1.00 89.56 370 LEU A C 1
ATOM 3012 O O . LEU A 1 370 ? -50.421 -16.552 40.181 1.00 89.56 370 LEU A O 1
ATOM 3016 N N . PHE A 1 371 ? -49.851 -17.902 38.474 1.00 88.31 371 PHE A N 1
ATOM 3017 C CA . PHE A 1 371 ? -50.631 -19.044 38.951 1.00 88.31 371 PHE A CA 1
ATOM 3018 C C . PHE A 1 371 ? -49.820 -19.867 39.953 1.00 88.31 371 PHE A C 1
ATOM 3020 O O . PHE A 1 371 ? -48.591 -19.832 39.907 1.00 88.31 371 PHE A O 1
ATOM 3027 N N . ASP A 1 372 ? -50.484 -20.667 40.790 1.00 87.88 372 ASP A N 1
ATOM 3028 C CA . ASP A 1 372 ? -49.838 -21.446 41.859 1.00 87.88 372 ASP A CA 1
ATOM 3029 C C . ASP A 1 372 ? -48.660 -22.305 41.368 1.00 87.88 372 ASP A C 1
ATOM 3031 O O . ASP A 1 372 ? -47.610 -22.365 42.006 1.00 87.88 372 ASP A O 1
ATOM 3035 N N . TRP A 1 373 ? -48.779 -22.901 40.177 1.00 87.88 373 TRP A N 1
ATOM 3036 C CA . TRP A 1 373 ? -47.716 -23.711 39.569 1.00 87.88 373 TRP A CA 1
ATOM 3037 C C . TRP A 1 373 ? -46.545 -22.893 38.986 1.00 87.88 373 TRP A C 1
ATOM 3039 O O . TRP A 1 373 ? -45.484 -23.450 38.716 1.00 87.88 373 TRP A O 1
ATOM 3049 N N . GLU A 1 374 ? -46.706 -21.581 38.780 1.00 89.44 374 GLU A N 1
ATOM 3050 C CA . GLU A 1 374 ? -45.657 -20.664 38.296 1.00 89.44 374 GLU A CA 1
ATOM 3051 C C . GLU A 1 374 ? -44.881 -20.010 39.457 1.00 89.44 374 GLU A C 1
ATOM 3053 O O . GLU A 1 374 ? -43.758 -19.546 39.254 1.00 89.44 374 GLU A O 1
ATOM 3058 N N . ILE A 1 375 ? -45.432 -20.021 40.681 1.00 88.88 375 ILE A N 1
ATOM 3059 C CA . ILE A 1 375 ? -44.823 -19.407 41.876 1.00 88.88 375 ILE A CA 1
ATOM 3060 C C . ILE A 1 375 ? -43.450 -20.012 42.180 1.00 88.88 375 ILE A C 1
ATOM 3062 O O . ILE A 1 375 ? -42.513 -19.283 42.501 1.00 88.88 375 ILE A O 1
ATOM 3066 N N . GLN A 1 376 ? -43.305 -21.333 42.055 1.00 89.50 376 GLN A N 1
ATOM 3067 C CA . GLN A 1 376 ? -42.032 -21.994 42.348 1.00 89.50 376 GLN A CA 1
ATOM 3068 C C . GLN A 1 376 ? -40.930 -21.573 41.367 1.00 89.50 376 GLN A C 1
ATOM 3070 O O . GLN A 1 376 ? -39.805 -21.316 41.784 1.00 89.50 376 GLN A O 1
ATOM 3075 N N . GLN A 1 377 ? -41.260 -21.435 40.077 1.00 89.25 377 GLN A N 1
ATOM 3076 C CA . GLN A 1 377 ? -40.307 -20.954 39.071 1.00 89.25 377 GLN A CA 1
ATOM 3077 C C . GLN A 1 377 ? -39.925 -19.494 39.317 1.00 89.25 377 GLN A C 1
ATOM 3079 O O . GLN A 1 377 ? -38.765 -19.131 39.142 1.00 89.25 377 GLN A O 1
ATOM 3084 N N . TRP A 1 378 ? -40.887 -18.665 39.731 1.00 90.31 378 TRP A N 1
ATOM 3085 C CA . TRP A 1 378 ? -40.637 -17.266 40.066 1.00 90.31 378 TRP A CA 1
ATOM 3086 C C . TRP A 1 378 ? -39.687 -17.107 41.253 1.00 90.31 378 TRP A C 1
ATOM 3088 O O . TRP A 1 378 ? -38.762 -16.305 41.174 1.00 90.31 378 TRP A O 1
ATOM 3098 N N . LYS A 1 379 ? -39.858 -17.910 42.308 1.00 89.38 379 LYS A N 1
ATOM 3099 C CA . LYS A 1 379 ? -38.931 -17.922 43.447 1.00 89.38 379 LYS A CA 1
ATOM 3100 C C . LYS A 1 379 ? -37.514 -18.288 43.012 1.00 89.38 379 LYS A C 1
ATOM 3102 O O . LYS A 1 379 ? -36.600 -17.517 43.255 1.00 89.38 379 LYS A O 1
ATOM 3107 N N . SER A 1 380 ? -37.351 -19.380 42.259 1.00 89.00 380 SER A N 1
ATOM 3108 C CA . SER A 1 380 ? -36.034 -19.765 41.729 1.00 89.00 380 SER A CA 1
ATOM 3109 C C . SER A 1 380 ? -35.412 -18.688 40.834 1.00 89.00 380 SER A C 1
ATOM 3111 O O . SER A 1 380 ? -34.199 -18.519 40.826 1.00 89.00 380 SER A O 1
ATOM 3113 N N . PHE A 1 381 ? -36.226 -17.941 40.087 1.00 89.62 381 PHE A N 1
ATOM 3114 C CA . PHE A 1 381 ? -35.753 -16.809 39.292 1.00 89.62 381 PHE A CA 1
ATOM 3115 C C . PHE A 1 381 ? -35.286 -15.633 40.154 1.00 89.62 381 PHE A C 1
ATOM 3117 O O . PHE A 1 381 ? -34.233 -15.072 39.862 1.00 89.62 381 PHE A O 1
ATOM 3124 N N . GLN A 1 382 ? -36.024 -15.281 41.210 1.00 87.88 382 GLN A N 1
ATOM 3125 C CA . GLN A 1 382 ? -35.612 -14.243 42.159 1.00 87.88 382 GLN A CA 1
ATOM 3126 C C . GLN A 1 382 ? -34.325 -14.635 42.894 1.00 87.88 382 GLN A C 1
ATOM 3128 O O . GLN A 1 382 ? -33.384 -13.850 42.899 1.00 87.88 382 GLN A O 1
ATOM 3133 N N . ASP A 1 383 ? -34.222 -15.877 43.373 1.00 85.75 383 ASP A N 1
ATOM 3134 C CA . ASP A 1 383 ? -33.007 -16.389 44.021 1.00 85.75 383 ASP A CA 1
ATOM 3135 C C . ASP A 1 383 ? -31.787 -16.305 43.079 1.00 85.75 383 ASP A C 1
ATOM 3137 O O . ASP A 1 383 ? -30.686 -15.924 43.483 1.00 85.75 383 ASP A O 1
ATOM 3141 N N . CYS A 1 384 ? -31.976 -16.618 41.789 1.00 85.25 384 CYS A N 1
ATOM 3142 C CA . CYS A 1 384 ? -30.935 -16.455 40.773 1.00 85.25 384 CYS A CA 1
ATOM 3143 C C . CYS A 1 384 ? -30.558 -14.986 40.540 1.00 85.25 384 CYS A C 1
ATOM 3145 O O . CYS A 1 384 ? -29.380 -14.694 40.344 1.00 85.25 384 CYS A O 1
ATOM 3147 N N . LEU A 1 385 ? -31.530 -14.073 40.528 1.00 84.31 385 LEU A N 1
ATOM 3148 C CA . LEU A 1 385 ? -31.284 -12.641 40.356 1.00 84.31 385 LEU A CA 1
ATOM 3149 C C . LEU A 1 385 ? -30.545 -12.034 41.555 1.00 84.31 385 LEU A C 1
ATOM 3151 O O . LEU A 1 385 ? -29.642 -11.225 41.354 1.00 84.31 385 LEU A O 1
ATOM 3155 N N . ASP A 1 386 ? -30.860 -12.458 42.776 1.00 81.06 386 ASP A N 1
ATOM 3156 C CA . ASP A 1 386 ? -30.205 -11.975 43.999 1.00 81.06 386 ASP A CA 1
ATOM 3157 C C . ASP A 1 386 ? -28.734 -12.409 44.079 1.00 81.06 386 ASP A C 1
ATOM 3159 O O . ASP A 1 386 ? -27.888 -11.732 44.668 1.00 81.06 386 ASP A O 1
ATOM 3163 N N . CYS A 1 387 ? -28.392 -13.511 43.411 1.00 77.88 387 CYS A N 1
ATOM 3164 C CA . CYS A 1 387 ? -27.013 -13.956 43.244 1.00 77.88 387 CYS A CA 1
ATOM 3165 C C . CYS A 1 387 ? -26.215 -13.079 42.253 1.00 77.88 387 CYS A C 1
ATOM 3167 O O . CYS A 1 387 ? -24.979 -13.093 42.273 1.00 77.88 387 CYS A O 1
ATOM 3169 N N . ILE A 1 388 ? -26.881 -12.294 41.395 1.00 74.38 388 ILE A N 1
ATOM 3170 C CA . ILE A 1 388 ? -26.242 -11.395 40.425 1.00 74.38 388 ILE A CA 1
ATOM 3171 C C . ILE A 1 388 ? -25.944 -10.056 41.104 1.00 74.38 388 ILE A C 1
ATOM 3173 O O . ILE A 1 388 ? -26.801 -9.185 41.234 1.00 74.38 388 ILE A O 1
ATOM 3177 N N . LYS A 1 389 ? -24.683 -9.859 41.499 1.00 68.38 389 LYS A N 1
ATOM 3178 C CA . LYS A 1 389 ? -24.219 -8.584 42.060 1.00 68.38 389 LYS A CA 1
ATOM 3179 C C . LYS A 1 389 ? -24.072 -7.529 40.965 1.00 68.38 389 LYS A C 1
ATOM 3181 O O . LYS A 1 389 ? -23.197 -7.643 40.106 1.00 68.38 389 LYS A O 1
ATOM 3186 N N . ILE A 1 390 ? -24.882 -6.479 41.042 1.00 69.62 390 ILE A N 1
ATOM 3187 C CA . ILE A 1 390 ? -24.689 -5.251 40.268 1.00 69.62 390 ILE A CA 1
ATOM 3188 C C . ILE A 1 390 ? -23.802 -4.318 41.088 1.00 69.62 390 ILE A C 1
ATOM 3190 O O . ILE A 1 390 ? -24.042 -4.113 42.276 1.00 69.62 390 ILE A O 1
ATOM 3194 N N . GLN A 1 391 ? -22.757 -3.770 40.474 1.00 64.06 391 GLN A N 1
ATOM 3195 C CA . GLN A 1 391 ? -21.939 -2.743 41.115 1.00 64.06 391 GLN A CA 1
ATOM 3196 C C . GLN A 1 391 ? -22.503 -1.371 40.762 1.00 64.06 391 GLN A C 1
ATOM 3198 O O . GLN A 1 391 ? -22.509 -0.973 39.597 1.00 64.06 391 GLN A O 1
ATOM 3203 N N . GLY A 1 392 ? -22.969 -0.643 41.776 1.00 53.00 392 GLY A N 1
ATOM 3204 C CA . GLY A 1 392 ? -23.335 0.757 41.617 1.00 53.00 392 GLY A CA 1
ATOM 3205 C C . GLY A 1 392 ? -22.114 1.549 41.174 1.00 53.00 392 GLY A C 1
ATOM 3206 O O . GLY A 1 392 ? -21.005 1.327 41.662 1.00 53.00 392 GLY A O 1
ATOM 3207 N N . THR A 1 393 ? -22.302 2.468 40.233 1.00 44.28 393 THR A N 1
ATOM 3208 C CA . THR A 1 393 ? -21.310 3.509 39.980 1.00 44.28 393 THR A CA 1
ATOM 3209 C C . THR A 1 393 ? -21.164 4.315 41.266 1.00 44.28 393 THR A C 1
ATOM 3211 O O . THR A 1 393 ? -22.028 5.132 41.578 1.00 44.28 393 THR A O 1
ATOM 3214 N N . ILE A 1 394 ? -20.104 4.044 42.029 1.00 33.16 394 ILE A N 1
ATOM 3215 C CA . ILE A 1 394 ? -19.648 4.919 43.107 1.00 33.16 394 ILE A CA 1
ATOM 3216 C C . ILE A 1 394 ? -19.166 6.187 42.404 1.00 33.16 394 ILE A C 1
ATOM 3218 O O . ILE A 1 394 ? -18.041 6.247 41.913 1.00 33.16 394 ILE A O 1
ATOM 3222 N N . PHE A 1 395 ? -20.071 7.146 42.241 1.00 32.88 395 PHE A N 1
ATOM 3223 C CA . PHE A 1 395 ? -19.700 8.523 41.973 1.00 32.88 395 PHE A CA 1
ATOM 3224 C C . PHE A 1 395 ? -19.477 9.175 43.336 1.00 32.88 395 PHE A C 1
ATOM 3226 O O . PHE A 1 395 ? -20.446 9.557 43.986 1.00 32.88 395 PHE A O 1
ATOM 3233 N N . ASP A 1 396 ? -18.210 9.240 43.741 1.00 26.91 396 ASP A N 1
ATOM 3234 C CA . ASP A 1 396 ? -17.674 10.407 44.446 1.00 26.91 396 ASP A CA 1
ATOM 3235 C C . ASP A 1 396 ? -16.905 11.258 43.427 1.00 26.91 396 ASP A C 1
ATOM 3237 O O . ASP A 1 396 ? -16.120 10.668 42.639 1.00 26.91 396 ASP A O 1
#

Secondary structure (DSSP, 8-state):
-HHHHHHHHHHT-HHHHHHHHHHHHHHHHHHHHHHH---HHHHHHHHHHHHHHHHHHHHHHHHHHHHH------S--TT-HHHHHHHHHHHHHH-------TTT-PPP-TTT-EEE---TTS-TTS--HHHHHT-EEE-SSEEETTEEESS-TT-HHHHHHHHHHHHHHT-GGGGTT--HHHHHHHHHHHHHHHHHHHHTTSPPPHHHHHHHHHHHHHHHH--STT--PPP---TTT-HHHHHHHHHHHHHSTT-HHHHHHHHHHTPPTT--TT-TT------HHHHHHHHHHHHS-SSHHHHHHTT------SSSSSBTTTT-EETTEEHHHH-HHHHHHBS-SS-BGGGGEEEETTEEEE---BSSPPPHHHHHHHHHHHHHHHTS-PPP----

Radius of gyration: 45.3 Å; chains: 1; bounding box: 92×62×126 Å

Foldseek 3Di:
DVVVVVVVVVVVVVLVVVLVVLVVVLVVLVVVCVPVPDDPVSVVVNVVSVVVNVVSLVVVQVVLCVLLVDDDDPDPDRPDPVSVCSSVVVCVVPPCPDDDPPPPPDDDPQAPDEDEDPDPPDDPPNDPVCVVSVHHHDYPQDADPNATDDDDLADPVRCVSLLVVLCVLLPQQVLQVDDLVRLVVSLVVSCVPRVVVVVVPGDYDPVSVVSSVVSSLCSNDQDHDPGGDDRPDDLLVCLVVLVVVLVCLQPVAPDPVNVCQCVVQVNPGNARPQQPDDPRSRPPVNCCSVCCCVVVPDDSCVVCVVPPDPAAELQQHAWQQRRDDDVNHGNCVVQVPLCVQFPDNTGTQNVQWDDDDQDIDGHTDGPDDDDPVCVVVVVVSVVSVNVRDYHYPPDD

pLDDT: mean 70.11, std 16.89, range [26.91, 92.31]